Protein AF-A0A7V7MJU7-F1 (afdb_monomer)

Structure (mmCIF, N/CA/C/O backbone):
data_AF-A0A7V7MJU7-F1
#
_entry.id   AF-A0A7V7MJU7-F1
#
loop_
_atom_site.group_PDB
_atom_site.id
_atom_site.type_symbol
_atom_site.label_atom_id
_atom_site.label_alt_id
_atom_site.label_comp_id
_atom_site.label_asym_id
_atom_site.label_entity_id
_atom_site.label_seq_id
_atom_site.pdbx_PDB_ins_code
_atom_site.Cartn_x
_atom_site.Cartn_y
_atom_site.Cartn_z
_atom_site.occupancy
_atom_site.B_iso_or_equiv
_atom_site.auth_seq_id
_atom_site.auth_comp_id
_atom_site.auth_asym_id
_atom_site.auth_atom_id
_atom_site.pdbx_PDB_model_num
ATOM 1 N N . MET A 1 1 ? -46.007 -36.849 48.055 1.00 75.31 1 MET A N 1
ATOM 2 C CA . MET A 1 1 ? -47.288 -36.708 47.338 1.00 75.31 1 MET A CA 1
ATOM 3 C C . MET A 1 1 ? -47.278 -37.760 46.252 1.00 75.31 1 MET A C 1
ATOM 5 O O . MET A 1 1 ? -46.252 -37.895 45.602 1.00 75.31 1 MET A O 1
ATOM 9 N N . SER A 1 2 ? -48.326 -38.564 46.144 1.00 86.50 2 SER A N 1
ATOM 10 C CA . SER A 1 2 ? -48.494 -39.534 45.062 1.00 86.50 2 SER A CA 1
ATOM 11 C C . SER A 1 2 ? -49.480 -38.973 44.042 1.00 86.50 2 SER A C 1
ATOM 13 O O . SER A 1 2 ? -50.429 -38.287 44.416 1.00 86.50 2 SER A O 1
ATOM 15 N N . PHE A 1 3 ? -49.233 -39.236 42.762 1.00 93.31 3 PHE A N 1
ATOM 16 C CA . PHE A 1 3 ? -50.058 -38.773 41.652 1.00 93.31 3 PHE A CA 1
ATOM 17 C C . PHE A 1 3 ? -50.892 -39.936 41.105 1.00 93.31 3 PHE A C 1
ATOM 19 O O . PHE A 1 3 ? -50.347 -41.040 40.963 1.00 93.31 3 PHE A O 1
ATOM 26 N N . PRO A 1 4 ? -52.184 -39.724 40.801 1.00 94.69 4 PRO A N 1
ATOM 27 C CA . PRO A 1 4 ? -52.987 -40.714 40.102 1.00 94.69 4 PRO A CA 1
ATOM 28 C C . PRO A 1 4 ? -52.463 -40.886 38.673 1.00 94.69 4 PRO A C 1
ATOM 30 O O . PRO A 1 4 ? -52.166 -39.920 37.971 1.00 94.69 4 PRO A O 1
ATOM 33 N N . ALA A 1 5 ? -52.314 -42.132 38.248 1.00 95.06 5 ALA A N 1
ATOM 34 C CA . ALA A 1 5 ? -51.819 -42.470 36.926 1.00 95.06 5 ALA A CA 1
ATOM 35 C C . ALA A 1 5 ? -52.578 -43.671 36.359 1.00 95.06 5 ALA A C 1
ATOM 37 O O . ALA A 1 5 ? -53.074 -44.510 37.111 1.00 95.06 5 ALA A O 1
ATOM 38 N N . GLN A 1 6 ? -52.661 -43.771 35.038 1.00 96.62 6 GLN A N 1
ATOM 39 C CA . GLN A 1 6 ? -53.392 -44.822 34.340 1.00 96.62 6 GLN A CA 1
ATOM 40 C C . GLN A 1 6 ? -52.510 -45.444 33.254 1.00 96.62 6 GLN A C 1
ATOM 42 O O . GLN A 1 6 ? -51.696 -44.764 32.632 1.00 96.62 6 GLN A O 1
ATOM 47 N N . CYS A 1 7 ? -52.603 -46.762 33.068 1.00 96.62 7 CYS A N 1
ATOM 48 C CA . CYS A 1 7 ? -51.885 -47.431 31.987 1.00 96.62 7 CYS A CA 1
ATOM 49 C C . CYS A 1 7 ? -52.577 -47.209 30.641 1.00 96.62 7 CYS A C 1
ATOM 51 O O . CYS A 1 7 ? -53.749 -47.548 30.496 1.00 96.62 7 CYS A O 1
ATOM 53 N N . ASP A 1 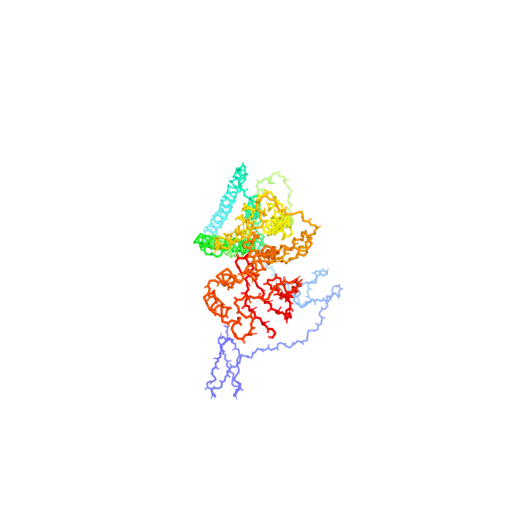8 ? -51.818 -46.767 29.640 1.00 95.31 8 ASP A N 1
ATOM 54 C CA . ASP A 1 8 ? -52.342 -46.478 28.300 1.00 95.31 8 ASP A CA 1
ATOM 55 C C . ASP A 1 8 ? -52.878 -47.732 27.587 1.00 95.31 8 ASP A C 1
ATOM 57 O O . ASP A 1 8 ? -53.770 -47.644 26.749 1.00 95.31 8 ASP A O 1
ATOM 61 N N . SER A 1 9 ? -52.338 -48.915 27.906 1.00 95.19 9 SER A N 1
ATOM 62 C CA . SER A 1 9 ? -52.677 -50.160 27.202 1.00 95.19 9 SER A CA 1
ATOM 63 C C . SER A 1 9 ? -53.840 -50.930 27.826 1.00 95.19 9 SER A C 1
ATOM 65 O O . SER A 1 9 ? -54.645 -51.493 27.096 1.00 95.19 9 SER A O 1
ATOM 67 N N . CYS A 1 10 ? -53.931 -50.999 29.158 1.00 94.81 10 CYS A N 1
ATOM 68 C CA . CYS A 1 10 ? -54.964 -51.800 29.837 1.00 94.81 10 CYS A CA 1
ATOM 69 C C . CYS A 1 10 ? -55.815 -51.014 30.839 1.00 94.81 10 CYS A C 1
ATOM 71 O O . CYS A 1 10 ? -56.583 -51.614 31.586 1.00 94.81 10 CYS A O 1
ATOM 73 N N . GLN A 1 11 ? -55.655 -49.690 30.888 1.00 95.44 11 GLN A N 1
ATOM 74 C CA . GLN A 1 11 ? -56.446 -48.769 31.708 1.00 95.44 11 GLN A CA 1
ATOM 75 C C . GLN A 1 11 ? -56.419 -49.007 33.226 1.00 95.44 11 GLN A C 1
ATOM 77 O O . GLN A 1 11 ? -57.177 -48.374 33.960 1.00 95.44 11 GLN A O 1
ATOM 82 N N . SER A 1 12 ? -55.517 -49.854 33.729 1.00 94.31 12 SER A N 1
ATOM 83 C CA . SER A 1 12 ? -55.350 -50.056 35.172 1.00 94.31 12 SER A CA 1
ATOM 84 C C . SER A 1 12 ? -54.795 -48.802 35.855 1.00 94.31 12 SER A C 1
ATOM 86 O O . SER A 1 12 ? -53.897 -48.134 35.333 1.00 94.31 12 SER A O 1
ATOM 88 N N . GLN A 1 13 ? -55.359 -48.480 37.021 1.00 95.69 13 GLN A N 1
ATOM 89 C CA . GLN A 1 13 ? -55.034 -47.286 37.801 1.00 95.69 13 GLN A CA 1
ATOM 90 C C . GLN A 1 13 ? -53.912 -47.564 38.809 1.00 95.69 13 GLN A C 1
ATOM 92 O O . GLN A 1 13 ? -53.872 -48.612 39.456 1.00 95.69 13 GLN A O 1
ATOM 97 N N . TYR A 1 14 ? -53.006 -46.602 38.956 1.00 94.75 14 TYR A N 1
ATOM 98 C CA . TYR A 1 14 ? -51.839 -46.651 39.830 1.00 94.75 14 TYR A CA 1
ATOM 99 C C . TYR A 1 14 ? -51.661 -45.328 40.579 1.00 94.75 14 TYR A C 1
ATOM 101 O O . TYR A 1 14 ? -52.144 -44.279 40.157 1.00 94.75 14 TYR A O 1
ATOM 109 N N . GLN A 1 15 ? -50.897 -45.373 41.671 1.00 95.31 15 GLN A N 1
ATOM 110 C CA . GLN A 1 15 ? -50.340 -44.181 42.302 1.00 95.31 15 GLN A CA 1
ATOM 111 C C . GLN A 1 15 ? -48.820 -44.169 42.142 1.00 95.31 15 GLN A C 1
ATOM 113 O O . GLN A 1 15 ? -48.146 -45.123 42.538 1.00 95.31 15 GLN A O 1
ATOM 118 N N . VAL A 1 16 ? -48.277 -43.093 41.568 1.00 95.00 16 VAL A N 1
ATOM 119 C CA . VAL A 1 16 ? -46.835 -42.938 41.303 1.00 95.00 16 VAL A CA 1
ATOM 120 C C . VAL A 1 16 ? -46.236 -41.785 42.123 1.00 95.00 16 VAL A C 1
ATOM 122 O O . VAL A 1 16 ? -46.913 -40.786 42.353 1.00 95.00 16 VAL A O 1
ATOM 125 N N . PRO A 1 17 ? -44.986 -41.890 42.611 1.00 93.25 17 PRO A N 1
ATOM 126 C CA . PRO A 1 17 ? -44.390 -40.878 43.491 1.00 93.25 17 PRO A CA 1
ATOM 127 C C . PRO A 1 17 ? -43.839 -39.637 42.766 1.00 93.25 17 PRO A C 1
ATOM 129 O O . PRO A 1 17 ? -43.594 -38.625 43.417 1.00 93.25 17 PRO A O 1
ATOM 132 N N . ASP A 1 18 ? -43.609 -39.708 41.453 1.00 90.69 18 ASP A N 1
ATOM 133 C CA . ASP A 1 18 ? -43.003 -38.638 40.653 1.00 90.69 18 ASP A CA 1
ATOM 134 C C . ASP A 1 18 ? -43.686 -38.583 39.283 1.00 90.69 18 ASP A C 1
ATOM 136 O O . ASP A 1 18 ? -43.741 -39.594 38.584 1.00 90.69 18 ASP A O 1
ATOM 140 N N . SER A 1 19 ? -44.214 -37.422 38.896 1.00 91.69 19 SER A N 1
ATOM 141 C CA . SER A 1 19 ? -44.918 -37.257 37.623 1.00 91.69 19 SER A CA 1
ATOM 142 C C . SER A 1 19 ? -43.990 -37.211 36.406 1.00 91.69 19 SER A C 1
ATOM 144 O O . SER A 1 19 ? -44.448 -37.431 35.288 1.00 91.69 19 SER A O 1
ATOM 146 N N . ASN A 1 20 ? -42.686 -36.983 36.601 1.00 90.88 20 ASN A N 1
ATOM 147 C CA . ASN A 1 20 ? -41.721 -36.855 35.505 1.00 90.88 20 ASN A CA 1
ATOM 148 C C . ASN A 1 20 ? -41.052 -38.183 35.106 1.00 90.88 20 ASN A C 1
ATOM 150 O O . ASN A 1 20 ? -40.272 -38.220 34.152 1.00 90.88 20 ASN A O 1
ATOM 154 N N . LYS A 1 21 ? -41.317 -39.282 35.825 1.00 89.69 21 LYS A N 1
ATOM 155 C CA . LYS A 1 21 ? -40.735 -40.603 35.538 1.00 89.69 21 LYS A CA 1
ATOM 156 C C . LYS A 1 21 ? -41.736 -41.510 34.828 1.00 89.69 21 LYS A C 1
ATOM 158 O O . LYS A 1 21 ? -42.913 -41.540 35.162 1.00 89.69 21 LYS A O 1
ATOM 163 N N . ARG A 1 22 ? -41.250 -42.299 33.863 1.00 91.25 22 ARG A N 1
ATOM 164 C CA . ARG A 1 22 ? -42.051 -43.326 33.178 1.00 91.25 22 ARG A CA 1
ATOM 165 C C . ARG A 1 22 ? -42.056 -44.613 33.996 1.00 91.25 22 ARG A C 1
ATOM 167 O O . ARG A 1 22 ? -40.992 -45.136 34.327 1.00 91.25 22 ARG A O 1
ATOM 174 N N . TYR A 1 23 ? -43.242 -45.144 34.271 1.00 94.94 23 TYR A N 1
ATOM 175 C CA . TYR A 1 23 ? -43.428 -46.409 34.982 1.00 94.94 23 TYR A CA 1
ATOM 176 C C . TYR A 1 23 ? -43.995 -47.467 34.032 1.00 94.94 23 TYR A C 1
ATOM 178 O O . TYR A 1 23 ? -44.794 -47.153 33.150 1.00 94.94 23 TYR A O 1
ATOM 186 N N . ARG A 1 24 ? -43.578 -48.727 34.209 1.00 95.38 24 ARG A N 1
ATOM 187 C CA . ARG A 1 24 ? -44.165 -49.872 33.498 1.00 95.38 24 ARG A CA 1
ATOM 188 C C . ARG A 1 24 ? -45.339 -50.438 34.291 1.00 95.38 24 ARG A C 1
ATOM 190 O O . ARG A 1 24 ? -45.232 -50.661 35.497 1.00 95.38 24 ARG A O 1
ATOM 197 N N . CYS A 1 25 ? -46.439 -50.700 33.600 1.00 96.31 25 CYS A N 1
ATOM 198 C CA . CYS A 1 25 ? -47.619 -51.358 34.133 1.00 96.31 25 CYS A CA 1
ATOM 199 C C . CYS A 1 25 ? -47.279 -52.797 34.531 1.00 96.31 25 CYS A C 1
ATOM 201 O O . CYS A 1 25 ? -46.765 -53.569 33.723 1.00 96.31 25 CYS A O 1
ATOM 203 N N . LYS A 1 26 ? -47.602 -53.177 35.772 1.00 95.00 26 LYS A N 1
ATOM 204 C CA . LYS A 1 26 ? -47.362 -54.542 36.269 1.00 95.00 26 LYS A CA 1
ATOM 205 C C . LYS A 1 26 ? -48.284 -55.586 35.633 1.00 95.00 26 LYS A C 1
ATOM 207 O O . LYS A 1 26 ? -47.936 -56.758 35.648 1.00 95.00 26 LYS A O 1
ATOM 212 N N . ALA A 1 27 ? -49.438 -55.173 35.108 1.00 94.25 27 ALA A N 1
ATOM 213 C CA . ALA A 1 27 ? -50.424 -56.087 34.538 1.00 94.25 27 ALA A CA 1
ATOM 214 C C . ALA A 1 27 ? -50.144 -56.431 33.066 1.00 94.25 27 ALA A C 1
ATOM 216 O O . ALA A 1 27 ? -50.272 -57.586 32.682 1.00 94.25 27 ALA A O 1
ATOM 217 N N . CYS A 1 28 ? -49.756 -55.449 32.243 1.00 93.75 28 CYS A N 1
ATOM 218 C CA . CYS A 1 28 ? -49.597 -55.644 30.793 1.00 93.75 28 CYS A CA 1
ATOM 219 C C . CYS A 1 28 ? -48.223 -55.239 30.232 1.00 93.75 28 CYS A C 1
ATOM 221 O O . CYS A 1 28 ? -47.980 -55.395 29.041 1.00 93.75 28 CYS A O 1
ATOM 223 N N . GLY A 1 29 ? -47.330 -54.674 31.051 1.00 94.88 29 GLY A N 1
ATOM 224 C CA . GLY A 1 29 ? -46.020 -54.187 30.605 1.00 94.88 29 GLY A CA 1
ATOM 225 C C . GLY A 1 29 ? -46.029 -52.839 29.866 1.00 94.88 29 GLY A C 1
ATOM 226 O O . GLY A 1 29 ? -44.950 -52.306 29.607 1.00 94.88 29 GLY A O 1
ATOM 227 N N . GLY A 1 30 ? -47.205 -52.269 29.571 1.00 95.00 30 GLY A N 1
ATOM 228 C CA . GLY A 1 30 ? -47.368 -50.958 28.930 1.00 95.00 30 GLY A CA 1
ATOM 229 C C . GLY A 1 30 ? -46.901 -49.773 29.787 1.00 95.00 30 GLY A C 1
ATOM 230 O O . GLY A 1 30 ? -46.509 -49.932 30.944 1.00 95.00 30 GLY A O 1
ATOM 231 N N . THR A 1 31 ? -46.935 -48.564 29.230 1.00 94.44 31 THR A N 1
ATOM 232 C CA . THR A 1 31 ? -46.519 -47.336 29.933 1.00 94.44 31 THR A CA 1
ATOM 233 C C . THR A 1 31 ? -47.662 -46.788 30.794 1.00 94.44 31 THR A C 1
ATOM 235 O O . THR A 1 31 ? -48.830 -46.901 30.427 1.00 94.44 31 THR A O 1
ATOM 238 N N . VAL A 1 32 ? -47.333 -46.232 31.961 1.00 96.31 32 VAL A N 1
ATOM 239 C CA . VAL A 1 32 ? -48.281 -45.573 32.873 1.00 96.31 32 VAL A CA 1
ATOM 240 C C . VAL A 1 32 ? -48.101 -44.057 32.772 1.00 96.31 32 VAL A C 1
ATOM 242 O O . VAL A 1 32 ? -46.992 -43.570 33.009 1.00 96.31 32 VAL A O 1
ATOM 245 N N . GLN A 1 33 ? -49.169 -43.331 32.430 1.00 92.88 33 GLN A N 1
ATOM 246 C CA . GLN A 1 33 ? -49.198 -41.868 32.329 1.00 92.88 33 GLN A CA 1
ATOM 247 C C . GLN A 1 33 ? -49.984 -41.242 33.483 1.00 92.88 33 GLN A C 1
ATOM 249 O O . GLN A 1 33 ? -50.976 -41.797 33.950 1.00 92.88 33 GLN A O 1
ATOM 254 N N . VAL A 1 34 ? -49.525 -40.087 33.968 1.00 92.50 34 VAL A N 1
ATOM 255 C CA . VAL A 1 34 ? -50.201 -39.339 35.037 1.00 92.50 34 VAL A CA 1
ATOM 256 C C . VAL A 1 34 ? -51.431 -38.645 34.470 1.00 92.50 34 VAL A C 1
ATOM 258 O O . VAL A 1 34 ? -51.320 -37.895 33.503 1.00 92.50 34 VAL A O 1
ATOM 261 N N . VAL A 1 35 ? -52.585 -38.872 35.095 1.00 87.50 35 VAL A N 1
ATOM 262 C CA . VAL A 1 35 ? -53.834 -38.204 34.725 1.00 87.50 35 VAL A CA 1
ATOM 263 C C . VAL A 1 35 ? -53.884 -36.890 35.497 1.00 87.50 35 VAL A C 1
ATOM 265 O O . VAL A 1 35 ? -54.114 -36.873 36.706 1.00 87.50 35 VAL A O 1
ATOM 268 N N . LEU A 1 36 ? -53.582 -35.789 34.811 1.00 82.19 36 LEU A N 1
ATOM 269 C CA . LEU A 1 36 ? -53.810 -34.443 35.327 1.00 82.19 36 LEU A CA 1
ATOM 270 C C . LEU A 1 36 ? -55.293 -34.140 35.130 1.00 82.19 36 LEU A C 1
ATOM 272 O O . LEU A 1 36 ? -55.755 -34.015 34.002 1.00 82.19 36 LEU A O 1
ATOM 276 N N . GLU A 1 37 ? -56.036 -34.105 36.229 1.00 73.69 37 GLU A N 1
ATOM 277 C CA . GLU A 1 37 ? -57.456 -33.770 36.232 1.00 73.69 37 GLU A CA 1
ATOM 278 C C . GLU A 1 37 ? -57.625 -32.329 35.720 1.00 73.69 37 GLU A C 1
ATOM 280 O O . GLU A 1 37 ? -57.251 -31.365 36.392 1.00 73.69 37 GLU A O 1
ATOM 285 N N . GLU A 1 38 ? -58.109 -32.185 34.485 1.00 55.12 38 GLU A N 1
ATOM 286 C CA . GLU A 1 38 ? -58.473 -30.892 33.912 1.00 55.12 38 GLU A CA 1
ATOM 287 C C . GLU A 1 38 ? -59.705 -30.370 34.658 1.00 55.12 38 GLU A C 1
ATOM 289 O O . GLU A 1 38 ? -60.798 -30.931 34.579 1.00 55.12 38 GLU A O 1
ATOM 294 N N . VAL A 1 39 ? -59.509 -29.304 35.437 1.00 50.00 39 VAL A N 1
ATOM 295 C CA . VAL A 1 39 ? -60.580 -28.615 36.162 1.00 50.00 39 VAL A CA 1
ATOM 296 C C . VAL A 1 39 ? -61.561 -28.031 35.134 1.00 50.00 39 VAL A C 1
ATOM 298 O O . VAL A 1 39 ? -61.125 -27.251 34.284 1.00 50.00 39 VAL A O 1
ATOM 301 N N . PRO A 1 40 ? -62.869 -28.350 35.196 1.00 45.75 40 PRO A N 1
ATOM 302 C CA . PRO A 1 40 ? -63.859 -27.782 34.287 1.00 45.75 40 PRO A CA 1
ATOM 303 C C . PRO A 1 40 ? -63.910 -26.257 34.446 1.00 45.75 40 PRO A C 1
ATOM 305 O O . PRO A 1 40 ? -64.247 -25.746 35.514 1.00 45.75 40 PRO A O 1
ATOM 308 N N . GLN A 1 41 ? -63.564 -25.523 33.389 1.00 43.38 41 GLN A N 1
ATOM 309 C CA . GLN A 1 41 ? -63.686 -24.069 33.340 1.00 43.38 41 GLN A CA 1
ATOM 310 C C . GLN A 1 41 ? -65.071 -23.667 32.834 1.00 43.38 41 GLN A C 1
ATOM 312 O O . GLN A 1 41 ? -65.314 -23.656 31.633 1.00 43.38 41 GLN A O 1
ATOM 317 N N . THR A 1 42 ? -65.935 -23.254 33.757 1.00 47.91 42 THR A N 1
ATOM 318 C CA . THR A 1 42 ? -66.943 -22.209 33.519 1.00 47.91 42 THR A CA 1
ATOM 319 C C . THR A 1 42 ? -67.191 -21.484 34.842 1.00 47.91 42 THR A C 1
ATOM 321 O O . THR A 1 42 ? -67.983 -21.971 35.652 1.00 47.91 42 THR A O 1
ATOM 324 N N . PRO A 1 43 ? -66.508 -20.358 35.112 1.00 49.59 43 PRO A N 1
ATOM 325 C CA . PRO A 1 43 ? -66.827 -19.507 36.245 1.00 49.59 43 PRO A CA 1
ATOM 326 C C . PRO A 1 43 ? -67.949 -18.548 35.839 1.00 49.59 43 PRO A C 1
ATOM 328 O O . PRO A 1 43 ? -67.793 -17.758 34.910 1.00 49.59 43 PRO A O 1
ATOM 331 N N . GLU A 1 44 ? -69.078 -18.600 36.543 1.00 57.25 44 GLU A N 1
ATOM 332 C CA . GLU A 1 44 ? -70.009 -17.472 36.579 1.00 57.25 44 GLU A CA 1
ATOM 333 C C . GLU A 1 44 ? -69.259 -16.236 37.099 1.00 57.25 44 GLU A C 1
ATOM 335 O O . GLU A 1 44 ? -68.630 -16.270 38.163 1.00 57.25 44 GLU A O 1
ATOM 340 N N . GLU A 1 45 ? -69.296 -15.148 36.329 1.00 71.19 45 GLU A N 1
ATOM 341 C CA . GLU A 1 45 ? -68.662 -13.875 36.670 1.00 71.19 45 GLU A CA 1
ATOM 342 C C . GLU A 1 45 ? -69.252 -13.326 37.979 1.00 71.19 45 GLU A C 1
ATOM 344 O O . GLU A 1 45 ? -70.407 -12.903 38.050 1.00 71.19 45 GLU A O 1
ATOM 349 N N . ALA A 1 46 ? -68.457 -13.340 39.050 1.00 75.38 46 ALA A N 1
ATOM 350 C CA . ALA A 1 46 ? -68.882 -12.840 40.350 1.00 75.38 46 ALA A CA 1
ATOM 351 C C . ALA A 1 46 ? -68.778 -11.307 40.391 1.00 75.38 46 ALA A C 1
ATOM 353 O O . ALA A 1 46 ? -67.687 -10.747 40.300 1.00 75.38 46 ALA A O 1
ATOM 354 N N . THR A 1 47 ? -69.903 -10.621 40.583 1.00 88.81 47 THR A N 1
ATOM 355 C CA . THR A 1 47 ? -69.958 -9.164 40.774 1.00 88.81 47 THR A CA 1
ATOM 356 C C . THR A 1 47 ? -69.981 -8.785 42.256 1.00 88.81 47 THR A C 1
ATOM 358 O O . THR A 1 47 ? -70.478 -9.516 43.116 1.00 88.81 47 THR A O 1
ATOM 361 N N . CYS A 1 48 ? -69.398 -7.632 42.586 1.00 87.75 48 CYS A N 1
ATOM 362 C CA . CYS A 1 48 ? -69.389 -7.093 43.939 1.00 87.75 48 CYS A CA 1
ATOM 363 C C . CYS A 1 48 ? -70.798 -6.649 44.349 1.00 87.75 48 CYS A C 1
ATOM 365 O O . CYS A 1 48 ? -71.393 -5.783 43.710 1.00 87.75 48 CYS A O 1
ATOM 367 N N . SER A 1 49 ? -71.297 -7.163 45.473 1.00 87.00 49 SER A N 1
ATOM 368 C CA . SER A 1 49 ? -72.629 -6.828 45.991 1.00 87.00 49 SER A CA 1
ATOM 369 C C . SER A 1 49 ? -72.790 -5.369 46.436 1.00 87.00 49 SER A C 1
ATOM 371 O O . SER A 1 49 ? -73.918 -4.918 46.598 1.00 87.00 49 SER A O 1
ATOM 373 N N . ALA A 1 50 ? -71.692 -4.638 46.653 1.00 88.75 50 ALA A N 1
ATOM 374 C CA . ALA A 1 50 ? -71.727 -3.250 47.116 1.00 88.75 50 ALA A CA 1
ATOM 375 C C . ALA A 1 50 ? -71.635 -2.219 45.979 1.00 88.75 50 ALA A C 1
ATOM 377 O O . ALA A 1 50 ? -72.314 -1.198 46.034 1.00 88.75 50 ALA A O 1
ATOM 378 N N . CYS A 1 51 ? -70.805 -2.457 44.955 1.00 90.38 51 CYS A N 1
ATOM 379 C CA . CYS A 1 51 ? -70.575 -1.482 43.877 1.00 90.38 51 CYS A CA 1
ATOM 380 C C . CYS A 1 51 ? -70.838 -2.003 42.457 1.00 90.38 51 CYS A C 1
ATOM 382 O O . CYS A 1 51 ? -70.761 -1.220 41.516 1.00 90.38 51 CYS A O 1
ATOM 384 N N . GLY A 1 52 ? -71.140 -3.294 42.283 1.00 89.50 52 GLY A N 1
ATOM 385 C CA . GLY A 1 52 ? -71.430 -3.901 40.979 1.00 89.50 52 GLY A CA 1
ATOM 386 C C . GLY A 1 52 ? -70.207 -4.226 40.110 1.00 89.50 52 GLY A C 1
ATOM 387 O O . GLY A 1 52 ? -70.374 -4.766 39.023 1.00 89.50 52 GLY A O 1
ATOM 388 N N . GLU A 1 53 ? -68.986 -3.939 40.570 1.00 89.94 53 GLU A N 1
ATOM 389 C CA . GLU A 1 53 ? -67.749 -4.235 39.830 1.00 89.94 53 GLU A CA 1
ATOM 390 C C . GLU A 1 53 ? -67.528 -5.752 39.681 1.00 89.94 53 GLU A C 1
ATOM 392 O O . GLU A 1 53 ? -67.749 -6.509 40.631 1.00 89.94 53 GLU A O 1
ATOM 397 N N . ILE A 1 54 ? -67.054 -6.198 38.516 1.00 89.62 54 ILE A N 1
ATOM 398 C CA . ILE A 1 54 ? -66.695 -7.601 38.262 1.00 89.62 54 ILE A CA 1
ATOM 399 C C . ILE A 1 54 ? -65.410 -7.931 39.037 1.00 89.62 54 ILE A C 1
ATOM 401 O O . ILE A 1 54 ? -64.389 -7.262 38.884 1.00 89.62 54 ILE A O 1
ATOM 405 N N . LEU A 1 55 ? -65.461 -8.954 39.892 1.00 86.06 55 LEU A N 1
ATOM 406 C CA . LEU A 1 55 ? -64.325 -9.404 40.698 1.00 86.06 55 LEU A CA 1
ATOM 407 C C . LEU A 1 55 ? -63.458 -10.366 39.879 1.00 86.06 5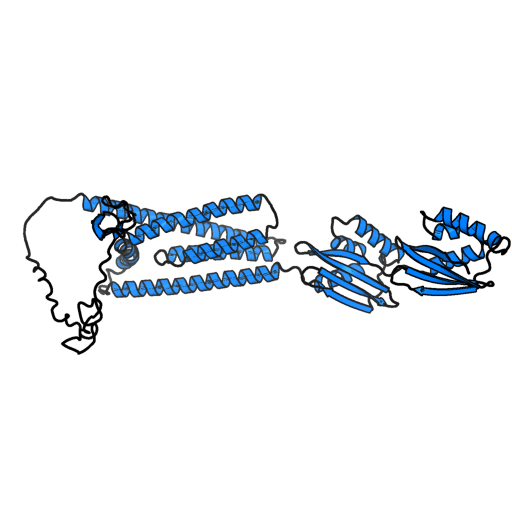5 LEU A C 1
ATOM 409 O O . LEU A 1 55 ? -63.982 -11.306 39.281 1.00 86.06 55 LEU A O 1
ATOM 413 N N . GLN A 1 56 ? -62.134 -10.174 39.877 1.00 86.00 56 GLN A N 1
ATOM 414 C CA . GLN A 1 56 ? -61.236 -11.123 39.217 1.00 86.00 56 GLN A CA 1
ATOM 415 C C . GLN A 1 56 ? -61.115 -12.417 40.033 1.00 86.00 56 GLN A C 1
ATOM 417 O O . GLN A 1 56 ? -61.245 -12.430 41.263 1.00 86.00 56 GLN A O 1
ATOM 422 N N . GLU A 1 57 ? -60.863 -13.535 39.347 1.00 79.00 57 GLU A N 1
ATOM 423 C CA . GLU A 1 57 ? -60.636 -14.817 40.010 1.00 79.00 57 GLU A CA 1
ATOM 424 C C . GLU A 1 57 ? -59.461 -14.723 40.995 1.00 79.00 57 GLU A C 1
ATOM 426 O O . GLU A 1 57 ? -58.317 -14.479 40.618 1.00 79.00 57 GLU A O 1
ATOM 431 N N . GLY A 1 58 ? -59.758 -14.934 42.280 1.00 82.56 58 GLY A N 1
ATOM 432 C CA . GLY A 1 58 ? -58.778 -14.917 43.369 1.00 82.56 58 GLY A CA 1
ATOM 433 C C . GLY A 1 58 ? -58.846 -13.691 44.284 1.00 82.56 58 GLY A C 1
ATOM 434 O O . GLY A 1 58 ? -58.247 -13.725 45.362 1.00 82.56 58 GLY A O 1
ATOM 435 N N . ASP A 1 59 ? -59.610 -12.655 43.930 1.00 83.88 59 ASP A N 1
ATOM 436 C CA . ASP A 1 59 ? -59.750 -11.471 44.777 1.00 83.88 59 ASP A CA 1
ATOM 437 C C . ASP A 1 59 ? -60.541 -11.783 46.060 1.00 83.88 59 ASP A C 1
ATOM 439 O O . ASP A 1 59 ? -61.667 -12.289 46.035 1.00 83.88 59 ASP A O 1
ATOM 443 N N . GLN A 1 60 ? -59.935 -11.473 47.212 1.00 87.50 60 GLN A N 1
ATOM 444 C CA . GLN A 1 60 ? -60.573 -11.602 48.533 1.00 87.50 60 GLN A CA 1
ATOM 445 C C . GLN A 1 60 ? -61.444 -10.382 48.878 1.00 87.50 60 GLN A C 1
ATOM 447 O O . GLN A 1 60 ? -62.383 -10.493 49.668 1.00 87.50 60 GLN A O 1
ATOM 452 N N . PHE A 1 61 ? -61.144 -9.233 48.269 1.00 89.75 61 PHE A N 1
ATOM 453 C CA . PHE A 1 61 ? -61.812 -7.950 48.479 1.00 89.75 61 PHE A CA 1
ATOM 454 C C . PHE A 1 61 ? -61.991 -7.240 47.138 1.00 89.75 61 PHE A C 1
ATOM 456 O O . PHE A 1 61 ? -61.135 -7.358 46.264 1.00 89.75 61 PHE A O 1
ATOM 463 N N . CYS A 1 62 ? -63.068 -6.471 46.987 1.00 90.69 62 CYS A N 1
ATOM 464 C CA . CYS A 1 62 ? -63.265 -5.635 45.808 1.00 90.69 62 CYS A CA 1
ATOM 465 C C . CYS A 1 62 ? -62.193 -4.535 45.736 1.00 90.69 62 CYS A C 1
ATOM 467 O O . CYS A 1 62 ? -62.036 -3.762 46.681 1.00 90.69 62 CYS A O 1
ATOM 469 N N . GLY A 1 63 ? -61.494 -4.420 44.603 1.00 84.62 63 GLY A N 1
ATOM 470 C CA . GLY A 1 63 ? -60.485 -3.377 44.389 1.00 84.62 63 GLY A CA 1
ATOM 471 C C . GLY A 1 63 ? -61.040 -1.945 44.402 1.00 84.62 63 GLY A C 1
ATOM 472 O O . GLY A 1 63 ? -60.310 -1.025 44.769 1.00 84.62 63 GLY A O 1
ATOM 473 N N . SER A 1 64 ? -62.321 -1.762 44.052 1.00 89.19 64 SER A N 1
ATOM 474 C CA . SER A 1 64 ? -62.982 -0.448 44.015 1.00 89.19 64 SER A CA 1
ATOM 475 C C . SER A 1 64 ? -63.492 0.004 45.388 1.00 89.19 64 SER A C 1
ATOM 477 O O . SER A 1 64 ? -63.201 1.124 45.803 1.00 89.19 64 SER A O 1
ATOM 479 N N . CYS A 1 65 ? -64.238 -0.838 46.115 1.00 88.62 65 CYS A N 1
ATOM 480 C CA . CYS A 1 65 ? -64.884 -0.433 47.376 1.00 88.62 65 CYS A CA 1
ATOM 481 C C . CYS A 1 65 ? -64.299 -1.075 48.647 1.00 88.62 65 CYS A C 1
ATOM 483 O O . CYS A 1 65 ? -64.584 -0.606 49.745 1.00 88.62 65 CYS A O 1
ATOM 485 N N . GLY A 1 66 ? -63.474 -2.121 48.529 1.00 86.69 66 GLY A N 1
ATOM 486 C CA . GLY A 1 66 ? -62.886 -2.833 49.670 1.00 86.69 66 GLY A CA 1
ATOM 487 C C . GLY A 1 66 ? -63.817 -3.826 50.381 1.00 86.69 66 GLY A C 1
ATOM 488 O O . GLY A 1 66 ? -63.396 -4.439 51.361 1.00 86.69 66 GLY A O 1
ATOM 489 N N . GLU A 1 67 ? -65.050 -4.016 49.902 1.00 89.88 67 GLU A N 1
ATOM 490 C CA . GLU A 1 67 ? -66.005 -4.988 50.453 1.00 89.88 67 GLU A CA 1
ATOM 491 C C . GLU A 1 67 ? -65.487 -6.432 50.248 1.00 89.88 67 GLU A C 1
ATOM 493 O O . GLU A 1 67 ? -64.969 -6.745 49.165 1.00 89.88 67 GLU A O 1
ATOM 498 N N . PRO A 1 68 ? -65.593 -7.330 51.248 1.00 85.69 68 PRO A N 1
ATOM 499 C CA . PRO A 1 68 ? -65.222 -8.734 51.085 1.00 85.69 68 PRO A CA 1
ATOM 500 C C . PRO A 1 68 ? -66.140 -9.447 50.084 1.00 85.69 68 PRO A C 1
ATOM 502 O O . PRO A 1 68 ? -67.334 -9.159 49.992 1.00 85.69 68 PRO A O 1
ATOM 505 N N . ARG A 1 69 ? -65.589 -10.415 49.345 1.00 85.44 69 ARG A N 1
ATOM 506 C CA . ARG A 1 69 ? -66.358 -11.203 48.369 1.00 85.44 69 ARG A CA 1
ATOM 507 C C . ARG A 1 69 ? -67.529 -11.940 49.055 1.00 85.44 69 ARG A C 1
ATOM 509 O O . ARG A 1 69 ? -67.317 -12.523 50.123 1.00 85.44 69 ARG A O 1
ATOM 516 N N . PRO A 1 70 ? -68.735 -11.988 48.451 1.00 77.88 70 PRO A N 1
ATOM 517 C CA . PRO A 1 70 ? -69.857 -12.760 48.985 1.00 77.88 70 PRO A CA 1
ATOM 518 C C . PRO A 1 70 ? -69.445 -14.216 49.253 1.00 77.88 70 PRO A C 1
ATOM 520 O O . PRO A 1 70 ? -68.917 -14.889 48.370 1.00 77.88 70 PRO A O 1
ATOM 523 N N . GLY A 1 71 ? -69.630 -14.686 50.490 1.00 77.31 71 GLY A N 1
ATOM 524 C CA . GLY A 1 71 ? -69.213 -16.025 50.935 1.00 77.31 71 GLY A CA 1
ATOM 525 C C . GLY A 1 71 ? -67.825 -16.106 51.587 1.00 77.31 71 GLY A C 1
ATOM 526 O O . GLY A 1 71 ? -67.506 -17.122 52.205 1.00 77.31 71 GLY A O 1
ATOM 527 N N . PHE A 1 72 ? -67.013 -15.044 51.546 1.00 75.75 72 PHE A N 1
ATOM 528 C CA . PHE A 1 72 ? -65.763 -14.983 52.303 1.00 75.75 72 PHE A CA 1
ATOM 529 C C . PHE A 1 72 ? -66.045 -14.616 53.766 1.00 75.75 72 PHE A C 1
ATOM 531 O O . PHE A 1 72 ? -66.188 -13.446 54.115 1.00 75.75 72 PHE A O 1
ATOM 538 N N . GLN A 1 73 ? -66.120 -15.617 54.649 1.00 70.31 73 GLN A N 1
ATOM 539 C CA . GLN A 1 73 ? -66.081 -15.369 56.091 1.00 70.31 73 GLN A CA 1
ATOM 540 C C . GLN A 1 73 ? -64.620 -15.272 56.550 1.00 70.31 73 GLN A C 1
ATOM 542 O O . GLN A 1 73 ? -63.910 -16.285 56.519 1.00 70.31 73 GLN A O 1
ATOM 547 N N . PRO A 1 74 ? -64.134 -14.095 56.994 1.00 61.78 74 PRO A N 1
ATOM 548 C CA . PRO A 1 74 ? -62.810 -14.004 57.584 1.00 61.78 74 PRO A CA 1
ATOM 549 C C . PRO A 1 74 ? -62.780 -14.907 58.817 1.00 61.78 74 PRO A C 1
ATOM 551 O O . PRO A 1 74 ? -63.519 -14.698 59.780 1.00 61.78 74 PRO A O 1
ATOM 554 N N . LYS A 1 75 ? -61.932 -15.941 58.772 1.00 59.78 75 LYS A N 1
ATOM 555 C CA . LYS A 1 75 ? -61.688 -16.842 59.902 1.00 59.78 75 LYS A CA 1
ATOM 556 C C . LYS A 1 75 ? -61.410 -15.969 61.131 1.00 59.78 75 LYS A C 1
ATOM 558 O O . LYS A 1 75 ? -60.453 -15.197 61.067 1.00 59.78 75 LYS A O 1
ATOM 563 N N . PRO A 1 76 ? -62.223 -16.038 62.203 1.00 53.44 76 PRO A N 1
ATOM 564 C CA . PRO A 1 76 ? -62.173 -15.068 63.286 1.00 53.44 76 PRO A CA 1
ATOM 565 C C . PRO A 1 76 ? -60.760 -15.013 63.853 1.00 53.44 76 PRO A C 1
ATOM 567 O O . PRO A 1 76 ? -60.273 -15.962 64.476 1.00 53.44 76 PRO A O 1
ATOM 570 N N . THR A 1 77 ? -60.078 -13.903 63.577 1.00 46.16 77 THR A N 1
ATOM 571 C CA . THR A 1 77 ? -58.753 -13.616 64.100 1.00 46.16 77 THR A CA 1
ATOM 572 C C . THR A 1 77 ? -58.908 -13.542 65.606 1.00 46.16 77 THR A C 1
ATOM 574 O O . THR A 1 77 ? -59.553 -12.634 66.132 1.00 46.16 77 THR A O 1
ATOM 577 N N . ALA A 1 78 ? -58.385 -14.557 66.292 1.00 44.03 78 ALA A N 1
ATOM 578 C CA . ALA A 1 78 ? -58.425 -14.645 67.736 1.00 44.03 78 ALA A CA 1
ATOM 579 C C . ALA A 1 78 ? -57.947 -13.317 68.337 1.00 44.03 78 ALA A C 1
ATOM 581 O O . ALA A 1 78 ? -56.806 -12.897 68.136 1.00 44.03 78 ALA A O 1
ATOM 582 N N . SER A 1 79 ? -58.864 -12.667 69.054 1.00 40.50 79 SER A N 1
ATOM 583 C CA . SER A 1 79 ? -58.616 -11.500 69.893 1.00 40.50 79 SER A CA 1
ATOM 584 C C . SER A 1 79 ? -57.305 -11.674 70.674 1.00 40.50 79 SER A C 1
ATOM 586 O O . SER A 1 79 ? -57.066 -12.763 71.217 1.00 40.50 79 SER A O 1
ATOM 588 N N . PRO A 1 80 ? -56.440 -10.643 70.763 1.00 46.69 80 PRO A N 1
ATOM 589 C CA . PRO A 1 80 ? -55.229 -10.710 71.561 1.00 46.69 80 PRO A CA 1
ATOM 590 C C . PRO A 1 80 ? -55.624 -10.754 73.039 1.00 46.69 80 PRO A C 1
ATOM 592 O O . PRO A 1 80 ? -55.715 -9.743 73.734 1.00 46.69 80 PRO A O 1
ATOM 595 N N . ARG A 1 81 ? -55.857 -11.969 73.541 1.00 42.72 81 ARG A N 1
ATOM 596 C CA . ARG A 1 81 ? -56.023 -12.243 74.963 1.00 42.72 81 ARG A CA 1
ATOM 597 C C . ARG A 1 81 ? -54.680 -11.962 75.627 1.00 42.72 81 ARG A C 1
ATOM 599 O O . ARG A 1 81 ? -53.760 -12.777 75.579 1.00 42.72 81 ARG A O 1
ATOM 606 N N . ARG A 1 82 ? -54.587 -10.771 76.219 1.00 50.50 82 ARG A N 1
ATOM 607 C CA . ARG A 1 82 ? -53.537 -10.296 77.124 1.00 50.50 82 ARG A CA 1
ATOM 608 C C . ARG A 1 82 ? -53.308 -11.353 78.212 1.00 50.50 82 ARG A C 1
ATOM 610 O O . ARG A 1 82 ? -53.978 -11.353 79.237 1.00 50.50 82 ARG A O 1
ATOM 617 N N . LYS A 1 83 ? -52.390 -12.291 77.965 1.00 40.59 83 LYS A N 1
ATOM 618 C CA . LYS A 1 83 ? -51.860 -13.208 78.977 1.00 40.59 83 LYS A CA 1
ATOM 619 C C . LYS A 1 83 ? -50.642 -12.555 79.607 1.00 40.59 83 LYS A C 1
ATOM 621 O O . LYS A 1 83 ? -49.518 -12.665 79.126 1.00 40.59 83 LYS A O 1
ATOM 626 N N . THR A 1 84 ? -50.904 -11.849 80.695 1.00 50.31 84 THR A N 1
ATOM 627 C CA . THR A 1 84 ? -49.960 -11.693 81.793 1.00 50.31 84 THR A CA 1
ATOM 628 C C . THR A 1 84 ? -49.497 -13.078 82.259 1.00 50.31 84 THR A C 1
ATOM 630 O O . THR A 1 84 ? -50.306 -13.977 82.464 1.00 50.31 84 THR A O 1
ATOM 633 N N . GLY A 1 85 ? -48.181 -13.245 82.405 1.00 50.12 85 GLY A N 1
ATOM 634 C CA . GLY A 1 85 ? -47.581 -14.288 83.238 1.00 50.12 85 GLY A CA 1
ATOM 635 C C . GLY A 1 85 ? -47.579 -15.713 82.680 1.00 50.12 85 GLY A C 1
ATOM 636 O O . GLY A 1 85 ? -48.366 -16.551 83.097 1.00 50.12 85 GLY A O 1
ATOM 637 N N . SER A 1 86 ? -46.598 -16.049 81.840 1.00 41.12 86 SER A N 1
ATOM 638 C CA . SER A 1 86 ? -46.007 -17.394 81.872 1.00 41.12 86 SER A CA 1
ATOM 639 C C . SER A 1 86 ? -44.615 -17.361 81.246 1.00 41.12 86 SER A C 1
ATOM 641 O O . SER A 1 86 ? -44.449 -17.348 80.027 1.00 41.12 86 SER A O 1
ATOM 643 N N . ARG A 1 87 ? -43.595 -17.315 82.111 1.00 49.97 87 ARG A N 1
ATOM 644 C CA . ARG A 1 87 ? -42.210 -17.648 81.769 1.00 49.97 87 ARG A CA 1
ATOM 645 C C . ARG A 1 87 ? -42.184 -19.111 81.312 1.00 49.97 87 ARG A C 1
ATOM 647 O O . ARG A 1 87 ? -42.079 -20.006 82.143 1.00 49.97 87 ARG A O 1
ATOM 654 N N . LYS A 1 88 ? -42.237 -19.361 80.004 1.00 42.12 88 LYS A N 1
ATOM 655 C CA . LYS A 1 88 ? -41.700 -20.600 79.432 1.00 42.12 88 LYS A CA 1
ATOM 656 C C . LYS A 1 88 ? -40.323 -20.310 78.860 1.00 42.12 88 LYS A C 1
ATOM 658 O O . LYS A 1 88 ? -40.171 -19.642 77.842 1.00 42.12 88 LYS A O 1
ATOM 663 N N . ALA A 1 89 ? -39.322 -20.803 79.580 1.00 51.34 89 ALA A N 1
ATOM 664 C CA . ALA A 1 89 ? -37.987 -21.025 79.069 1.00 51.34 89 ALA A CA 1
ATOM 665 C C . ALA A 1 89 ? -38.085 -21.946 77.841 1.00 51.34 89 ALA A C 1
ATOM 667 O O . ALA A 1 89 ? -38.494 -23.097 77.951 1.00 51.34 89 ALA A O 1
ATOM 668 N N . GLY A 1 90 ? -37.763 -21.416 76.664 1.00 48.66 90 GLY A N 1
ATOM 669 C CA . GLY A 1 90 ? -37.772 -22.170 75.416 1.00 48.66 90 GLY A CA 1
ATOM 670 C C . GLY A 1 90 ? -37.235 -21.316 74.274 1.00 48.66 90 GLY A C 1
ATOM 671 O O . GLY A 1 90 ? -37.781 -20.263 73.982 1.00 48.66 90 GLY A O 1
ATOM 672 N N . SER A 1 91 ? -36.148 -21.779 73.660 1.00 46.12 91 SER A N 1
ATOM 673 C CA . SER A 1 91 ? -35.485 -21.234 72.466 1.00 46.12 91 SER A CA 1
ATOM 674 C C . SER A 1 91 ? -34.705 -19.905 72.601 1.00 46.12 91 SER A C 1
ATOM 676 O O . SER A 1 91 ? -34.838 -18.986 71.794 1.00 46.12 91 SER A O 1
ATOM 678 N N . LYS A 1 92 ? -33.747 -19.832 73.538 1.00 49.16 92 LYS A N 1
ATOM 679 C CA . LYS A 1 92 ? -32.601 -18.895 73.408 1.00 49.16 92 LYS A CA 1
ATOM 680 C C . LYS A 1 92 ? -31.653 -19.248 72.239 1.00 49.16 92 LYS A C 1
ATOM 682 O O . LYS A 1 92 ? -30.756 -18.474 71.922 1.00 49.16 92 LYS A O 1
ATOM 687 N N . THR A 1 93 ? -31.853 -20.382 71.565 1.00 50.19 93 THR A N 1
ATOM 688 C CA . THR A 1 93 ? -31.038 -20.830 70.423 1.00 50.19 93 THR A CA 1
ATOM 689 C C . THR A 1 93 ? -31.324 -20.069 69.120 1.00 50.19 93 THR A C 1
ATOM 691 O O . THR A 1 93 ? -30.432 -19.958 68.285 1.00 50.19 93 THR A O 1
ATOM 694 N N . GLY A 1 94 ? -32.503 -19.452 68.956 1.00 53.94 94 GLY A N 1
ATOM 695 C CA . GLY A 1 94 ? -32.838 -18.682 67.745 1.00 53.94 94 GLY A CA 1
ATOM 696 C C . GLY A 1 94 ? -32.192 -17.289 67.666 1.00 53.94 94 GLY A C 1
ATOM 697 O O . GLY A 1 94 ? -31.801 -16.841 66.589 1.00 53.94 94 GLY A O 1
ATOM 698 N N . SER A 1 95 ? -32.015 -16.597 68.799 1.00 55.69 95 SER A N 1
ATOM 699 C CA . SER A 1 95 ? -31.488 -15.220 68.798 1.00 55.69 95 SER A CA 1
ATOM 700 C C . SER A 1 95 ? -29.969 -15.149 68.609 1.00 55.69 95 SER A C 1
ATOM 702 O O . SER A 1 95 ? -29.464 -14.181 68.040 1.00 55.69 95 SER A O 1
ATOM 704 N N . LEU A 1 96 ? -29.235 -16.178 69.050 1.00 57.88 96 LEU A N 1
ATOM 705 C CA . LEU A 1 96 ? -27.789 -16.299 68.825 1.00 57.88 96 LEU A CA 1
ATOM 706 C C . LEU A 1 96 ? -27.465 -16.545 67.341 1.00 57.88 96 LEU A C 1
ATOM 708 O O . LEU A 1 96 ? -26.542 -15.924 66.812 1.00 57.88 96 LEU A O 1
ATOM 712 N N . GLY A 1 97 ? -28.274 -17.355 66.646 1.00 69.25 97 GLY A N 1
ATOM 713 C CA . GLY A 1 97 ? -28.138 -17.584 65.202 1.00 69.25 97 GLY A CA 1
ATOM 714 C C . GLY A 1 97 ? -28.386 -16.322 64.369 1.00 69.25 97 GLY A C 1
ATOM 715 O O . GLY A 1 97 ? -27.591 -15.997 63.485 1.00 69.25 97 GLY A O 1
ATOM 716 N N . ALA A 1 98 ? -29.423 -15.546 64.705 1.00 67.94 98 ALA A N 1
ATOM 717 C CA . ALA A 1 98 ? -29.737 -14.297 64.008 1.00 67.94 98 ALA A CA 1
ATOM 718 C C . ALA A 1 98 ? -28.627 -13.240 64.160 1.00 67.94 98 ALA A C 1
ATOM 720 O O . ALA A 1 98 ? -28.278 -12.559 63.194 1.00 67.94 98 ALA A O 1
ATOM 721 N N . ALA A 1 99 ? -28.026 -13.122 65.350 1.00 73.19 99 ALA A N 1
ATOM 722 C CA . ALA A 1 99 ? -26.912 -12.204 65.587 1.00 73.19 99 ALA A CA 1
ATOM 723 C C . ALA A 1 99 ? -25.646 -12.609 64.808 1.00 73.19 99 ALA A C 1
ATOM 725 O O . ALA A 1 99 ? -24.968 -11.742 64.249 1.00 73.19 99 ALA A O 1
ATOM 726 N N . ALA A 1 100 ? -25.348 -13.911 64.728 1.00 75.00 100 ALA A N 1
ATOM 727 C CA . ALA A 1 100 ? -24.230 -14.434 63.943 1.00 75.00 100 ALA A CA 1
ATOM 728 C C . ALA A 1 100 ? -24.430 -14.208 62.431 1.00 75.00 100 ALA A C 1
ATOM 730 O O . ALA A 1 100 ? -23.513 -13.736 61.752 1.00 75.00 100 ALA A O 1
ATOM 731 N N . GLN A 1 101 ? -25.643 -14.437 61.912 1.00 74.25 101 GLN A N 1
ATOM 732 C CA . GLN A 1 101 ? -25.993 -14.150 60.515 1.00 74.25 101 GLN A CA 1
ATOM 733 C C . GLN A 1 101 ? -25.897 -12.651 60.189 1.00 74.25 101 GLN A C 1
ATOM 735 O O . GLN A 1 101 ? -25.310 -12.282 59.174 1.00 74.25 101 GLN A O 1
ATOM 740 N N . LEU A 1 102 ? -26.370 -11.767 61.075 1.00 73.81 102 LEU A N 1
ATOM 741 C CA . LEU A 1 102 ? -26.234 -10.311 60.916 1.00 73.81 102 LEU A CA 1
ATOM 742 C C . LEU A 1 102 ? -24.772 -9.862 60.856 1.00 73.81 102 LEU A C 1
ATOM 744 O O . LEU A 1 102 ? -24.419 -8.987 60.060 1.00 73.81 102 LEU A O 1
ATOM 748 N N . ARG A 1 103 ? -23.915 -10.464 61.689 1.00 77.75 103 ARG A N 1
ATOM 749 C CA . ARG A 1 103 ? -22.476 -10.179 61.707 1.00 77.75 103 ARG A CA 1
ATOM 750 C C . ARG A 1 103 ? -21.809 -10.647 60.406 1.00 77.75 103 ARG A C 1
ATOM 752 O O . ARG A 1 103 ? -21.022 -9.891 59.842 1.00 77.75 103 ARG A O 1
ATOM 759 N N . SER A 1 104 ? -22.198 -11.815 59.885 1.00 74.31 104 SER A N 1
ATOM 760 C CA . SER A 1 104 ? -21.755 -12.342 58.583 1.00 74.31 104 SER A CA 1
ATOM 761 C C . SER A 1 104 ? -22.172 -11.443 57.413 1.00 74.31 104 SER A C 1
ATOM 763 O O . SER A 1 104 ? -21.324 -11.010 56.635 1.00 74.31 104 SER A O 1
ATOM 765 N N . VAL A 1 105 ? -23.450 -11.053 57.328 1.00 72.06 105 VAL A N 1
ATOM 766 C CA . VAL A 1 105 ? -23.947 -10.160 56.265 1.00 72.06 105 VAL A CA 1
ATOM 767 C C . VAL A 1 105 ? -23.250 -8.802 56.319 1.00 72.06 105 VAL A C 1
ATOM 769 O O . VAL A 1 105 ? -22.822 -8.284 55.289 1.00 72.06 105 VAL A O 1
ATOM 772 N N . ARG A 1 106 ? -23.077 -8.229 57.516 1.00 75.75 106 ARG A N 1
ATOM 773 C CA . ARG A 1 106 ? -22.376 -6.950 57.687 1.00 75.75 106 ARG A CA 1
ATOM 774 C C . ARG A 1 106 ? -20.904 -7.044 57.286 1.00 75.75 106 ARG A C 1
ATOM 776 O O . ARG A 1 106 ? -20.416 -6.119 56.639 1.00 75.75 106 ARG A O 1
ATOM 783 N N . SER A 1 107 ? -20.232 -8.141 57.639 1.00 77.81 107 SER A N 1
ATOM 784 C CA . SER A 1 107 ? -18.852 -8.419 57.227 1.00 77.81 107 SER A CA 1
ATOM 785 C C . SER A 1 107 ? -18.745 -8.530 55.706 1.00 77.81 107 SER A C 1
ATOM 787 O O . SER A 1 107 ? -17.944 -7.825 55.104 1.00 77.81 107 SER A O 1
ATOM 789 N N . ASN A 1 108 ? -19.632 -9.293 55.061 1.00 72.50 108 ASN A N 1
ATOM 790 C CA . ASN A 1 108 ? -19.648 -9.447 53.605 1.00 72.50 108 ASN A CA 1
ATOM 791 C C . ASN A 1 108 ? -19.924 -8.120 52.883 1.00 72.50 108 ASN A C 1
ATOM 793 O O . ASN A 1 108 ? -19.229 -7.778 51.933 1.00 72.50 108 ASN A O 1
ATOM 797 N N . VAL A 1 109 ? -20.889 -7.321 53.352 1.00 71.56 109 VAL A N 1
ATOM 798 C CA . VAL A 1 109 ? -21.169 -5.990 52.780 1.00 71.56 109 VAL A CA 1
ATOM 799 C C . VAL A 1 109 ? -19.976 -5.048 52.949 1.00 71.56 109 VAL A C 1
ATOM 801 O O . VAL A 1 109 ? -19.676 -4.268 52.044 1.00 71.56 109 VAL A O 1
ATOM 804 N N . PHE A 1 110 ? -19.300 -5.093 54.099 1.00 77.38 110 PHE A N 1
ATOM 805 C CA . PHE A 1 110 ? -18.088 -4.310 54.325 1.00 77.38 110 PHE A CA 1
ATOM 806 C C . PHE A 1 110 ? -16.953 -4.764 53.404 1.00 77.38 110 PHE A C 1
ATOM 808 O O . PHE A 1 110 ? -16.349 -3.930 52.737 1.00 77.38 110 PHE A O 1
ATOM 815 N N . PHE A 1 111 ? -16.731 -6.073 53.302 1.00 74.00 111 PHE A N 1
ATOM 816 C CA . PHE A 1 111 ? -15.735 -6.677 52.426 1.00 74.00 111 PHE A CA 1
ATOM 817 C C . PHE A 1 111 ? -15.974 -6.317 50.954 1.00 74.00 111 PHE A C 1
ATOM 819 O O . PHE A 1 111 ? -15.036 -5.933 50.264 1.00 74.00 111 PHE A O 1
ATOM 826 N N . PHE A 1 112 ? -17.227 -6.316 50.483 1.00 66.31 112 PHE A N 1
ATOM 827 C CA . PHE A 1 112 ? -17.546 -5.863 49.124 1.00 66.31 112 PHE A CA 1
ATOM 828 C C . PHE A 1 112 ? -17.276 -4.383 48.918 1.00 66.31 112 PHE A C 1
ATOM 830 O O . PHE A 1 112 ? -16.673 -4.011 47.917 1.00 66.31 112 PHE A O 1
ATOM 837 N N . ARG A 1 113 ? -17.663 -3.528 49.867 1.00 72.25 113 ARG A N 1
ATOM 838 C CA . ARG A 1 113 ? -17.330 -2.100 49.792 1.00 72.25 113 ARG A CA 1
ATOM 839 C C . ARG A 1 113 ? -15.826 -1.863 49.757 1.00 72.25 113 ARG A C 1
ATOM 841 O O . ARG A 1 113 ? -15.384 -0.992 49.017 1.00 72.25 113 ARG A O 1
ATOM 848 N N . PHE A 1 114 ? -15.072 -2.626 50.541 1.00 76.06 114 PHE A N 1
ATOM 849 C CA . PHE A 1 114 ? -13.618 -2.566 50.559 1.00 76.06 114 PHE A CA 1
ATOM 850 C C . PHE A 1 114 ? -13.026 -2.997 49.215 1.00 76.06 114 PHE A C 1
ATOM 852 O O . PHE A 1 114 ? -12.255 -2.239 48.641 1.00 76.06 114 PHE A O 1
ATOM 859 N N . LEU A 1 115 ? -13.448 -4.145 48.671 1.00 68.56 115 LEU A N 1
ATOM 860 C CA . LEU A 1 115 ? -13.011 -4.624 47.358 1.00 68.56 115 LEU A CA 1
ATOM 861 C C . LEU A 1 115 ? -13.302 -3.606 46.254 1.00 68.56 115 LEU A C 1
ATOM 863 O O . LEU A 1 115 ? -12.373 -3.199 45.571 1.00 68.56 115 LEU A O 1
ATOM 867 N N . TYR A 1 116 ? -14.546 -3.130 46.127 1.00 66.31 116 TYR A N 1
ATOM 868 C CA . TYR A 1 116 ? -14.903 -2.119 45.123 1.00 66.31 116 TYR A CA 1
ATOM 869 C C . TYR A 1 116 ? -14.152 -0.796 45.323 1.00 66.31 116 TYR A C 1
ATOM 871 O O . TYR A 1 116 ? -13.778 -0.149 44.346 1.00 66.31 116 TYR A O 1
ATOM 879 N N . GLY A 1 117 ? -13.921 -0.386 46.574 1.00 71.00 117 GLY A N 1
ATOM 880 C CA . GLY A 1 117 ? -13.116 0.793 46.893 1.00 71.00 117 GLY A CA 1
ATOM 881 C C . GLY A 1 117 ? -11.659 0.628 46.462 1.00 71.00 117 GLY A C 1
ATOM 882 O O . GLY A 1 117 ? -11.094 1.540 45.865 1.00 71.00 117 GLY A O 1
ATOM 883 N N . LEU A 1 118 ? -11.078 -0.552 46.692 1.00 71.50 118 LEU A N 1
ATOM 884 C CA . LEU A 1 118 ? -9.727 -0.894 46.262 1.00 71.50 118 LEU A CA 1
ATOM 885 C C . LEU A 1 118 ? -9.623 -0.922 44.732 1.00 71.50 118 LEU A C 1
ATOM 887 O O . LEU A 1 118 ? -8.708 -0.321 44.183 1.00 71.50 118 LEU A O 1
ATOM 891 N N . THR A 1 119 ? -10.580 -1.542 44.031 1.00 67.75 119 THR A N 1
ATOM 892 C CA . THR A 1 119 ? -10.608 -1.539 42.556 1.00 67.75 119 THR A CA 1
ATOM 893 C C . THR A 1 119 ? -10.745 -0.119 42.010 1.00 67.75 119 THR A C 1
ATOM 895 O O . THR A 1 119 ? -10.057 0.246 41.062 1.00 67.75 119 THR A O 1
ATOM 898 N N . GLY A 1 120 ? -11.589 0.709 42.634 1.00 69.25 120 GLY A N 1
ATOM 899 C CA . GLY A 1 120 ? -11.726 2.124 42.296 1.00 69.25 120 GLY A CA 1
ATOM 900 C C . GLY A 1 120 ? -10.423 2.906 42.479 1.00 69.25 120 GLY A C 1
ATOM 901 O O . GLY A 1 120 ? -10.055 3.668 41.592 1.00 69.25 120 GLY A O 1
ATOM 902 N N . LEU A 1 121 ? -9.700 2.685 43.583 1.00 70.56 121 LEU A N 1
ATOM 903 C CA . LEU A 1 121 ? -8.395 3.305 43.843 1.00 70.56 121 LEU A CA 1
ATOM 904 C C . LEU A 1 121 ? -7.323 2.856 42.849 1.00 70.56 121 LEU A C 1
ATOM 906 O O . LEU A 1 121 ? -6.579 3.696 42.355 1.00 70.56 121 LEU A O 1
ATOM 910 N N . VAL A 1 122 ? -7.260 1.561 42.527 1.00 69.38 122 VAL A N 1
ATOM 911 C CA . VAL A 1 122 ? -6.318 1.029 41.530 1.00 69.38 122 VAL A CA 1
ATOM 912 C C . VAL A 1 122 ? -6.605 1.626 40.154 1.00 69.38 122 VAL A C 1
ATOM 914 O O . VAL A 1 122 ? -5.686 2.115 39.504 1.00 69.38 122 VAL A O 1
ATOM 917 N N . ASN A 1 123 ? -7.875 1.665 39.738 1.00 68.44 123 ASN A N 1
ATOM 918 C CA . ASN A 1 123 ? -8.270 2.283 38.472 1.00 68.44 123 ASN A CA 1
ATOM 919 C C . ASN A 1 123 ? -7.952 3.781 38.450 1.00 68.44 123 ASN A C 1
ATOM 921 O O . ASN A 1 123 ? -7.433 4.268 37.453 1.00 68.44 123 ASN A O 1
ATOM 925 N N . LEU A 1 124 ? -8.215 4.508 39.542 1.00 73.00 124 LEU A N 1
ATOM 926 C CA . LEU A 1 124 ? -7.877 5.928 39.656 1.00 73.00 124 LEU A CA 1
ATOM 927 C C . LEU A 1 124 ? -6.361 6.152 39.582 1.00 73.00 124 LEU A C 1
ATOM 929 O O . LEU A 1 124 ? -5.920 7.053 38.879 1.00 73.00 124 LEU A O 1
ATOM 933 N N . GLY A 1 125 ? -5.569 5.320 40.260 1.00 70.56 125 GLY A N 1
ATOM 934 C CA . GLY A 1 125 ? -4.109 5.369 40.213 1.00 70.56 125 GLY A CA 1
ATOM 935 C C . GLY A 1 125 ? -3.560 5.106 38.810 1.00 70.56 125 GLY A C 1
ATOM 936 O O . GLY A 1 125 ? -2.719 5.862 38.338 1.00 70.56 125 GLY A O 1
ATOM 937 N N . LEU A 1 126 ? -4.086 4.098 38.108 1.00 69.25 126 LEU A N 1
ATOM 938 C CA . LEU A 1 126 ? -3.752 3.812 36.706 1.00 69.25 126 LEU A CA 1
ATOM 939 C C . LEU A 1 126 ? -4.128 4.969 35.773 1.00 69.25 126 LEU A C 1
ATOM 941 O O . LEU A 1 126 ? -3.362 5.326 34.884 1.00 69.25 126 LEU A O 1
ATOM 945 N N . LEU A 1 127 ? -5.291 5.577 35.992 1.00 73.31 127 LEU A N 1
ATOM 946 C CA . LEU A 1 127 ? -5.784 6.694 35.194 1.00 73.31 127 LEU A CA 1
ATOM 947 C C . LEU A 1 127 ? -4.919 7.948 35.417 1.00 73.31 127 LEU A C 1
ATOM 949 O O . LEU A 1 127 ? -4.508 8.583 34.450 1.00 73.31 127 LEU A O 1
ATOM 953 N N . LEU A 1 128 ? -4.546 8.243 36.667 1.00 75.19 128 LEU A N 1
ATOM 954 C CA . LEU A 1 128 ? -3.576 9.292 37.001 1.00 75.19 128 LEU A CA 1
ATOM 955 C C . LEU A 1 128 ? -2.190 9.003 36.417 1.00 75.19 128 LEU A C 1
ATOM 957 O O . LEU A 1 128 ? -1.555 9.913 35.894 1.00 75.19 128 LEU A O 1
ATOM 961 N N . TYR A 1 129 ? -1.737 7.748 36.450 1.00 72.88 129 TYR A N 1
ATOM 962 C CA . TYR A 1 129 ? -0.479 7.333 35.833 1.00 72.88 129 TYR A CA 1
ATOM 963 C C . TYR A 1 129 ? -0.492 7.562 34.316 1.00 72.88 129 TYR A C 1
ATOM 965 O O . TYR A 1 129 ? 0.474 8.088 33.770 1.00 72.88 129 TYR A O 1
ATOM 973 N N . ILE A 1 130 ? -1.588 7.241 33.626 1.00 70.50 130 ILE A N 1
ATOM 974 C CA . ILE A 1 130 ? -1.729 7.492 32.183 1.00 70.50 130 ILE A CA 1
ATOM 975 C C . ILE A 1 130 ? -1.771 8.991 31.875 1.00 70.50 130 ILE A C 1
ATOM 977 O O . ILE A 1 130 ? -1.099 9.424 30.944 1.00 70.50 130 ILE A O 1
ATOM 981 N N . ILE A 1 131 ? -2.490 9.793 32.671 1.00 74.25 131 ILE A N 1
ATOM 982 C CA . ILE A 1 131 ? -2.475 11.265 32.559 1.00 74.25 131 ILE A CA 1
ATOM 983 C C . ILE A 1 131 ? -1.057 11.807 32.749 1.00 74.25 131 ILE A C 1
ATOM 985 O O . ILE A 1 131 ? -0.628 12.664 31.985 1.00 74.25 131 ILE A O 1
ATOM 989 N N . PHE A 1 132 ? -0.312 11.290 33.724 1.00 75.38 132 PHE A N 1
ATOM 990 C CA . PHE A 1 132 ? 1.059 11.716 33.978 1.00 75.38 132 PHE A CA 1
ATOM 991 C C . PHE A 1 132 ? 2.003 11.355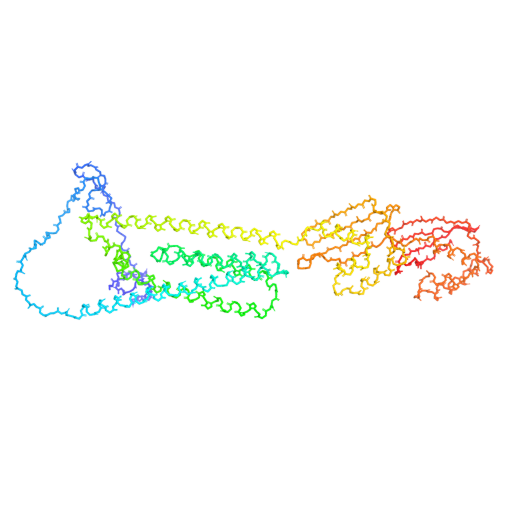 32.821 1.00 75.38 132 PHE A C 1
ATOM 993 O O . PHE A 1 132 ? 2.772 12.198 32.372 1.00 75.38 132 PHE A O 1
ATOM 1000 N N . ASN A 1 133 ? 1.907 10.137 32.279 1.00 68.88 133 ASN A N 1
ATOM 1001 C CA . ASN A 1 133 ? 2.735 9.710 31.145 1.00 68.88 133 ASN A CA 1
ATOM 1002 C C . ASN A 1 133 ? 2.356 10.399 29.826 1.00 68.88 133 ASN A C 1
ATOM 1004 O O . ASN A 1 133 ? 3.194 10.500 28.940 1.00 68.88 133 ASN A O 1
ATOM 1008 N N . PHE A 1 134 ? 1.135 10.916 29.690 1.00 71.44 134 PHE A N 1
ATOM 1009 C CA . PHE A 1 134 ? 0.738 11.723 28.533 1.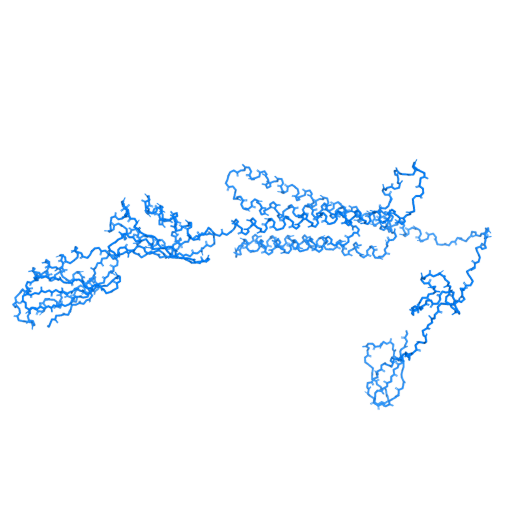00 71.44 134 PHE A CA 1
ATOM 1010 C C . PHE A 1 134 ? 1.482 13.060 28.443 1.00 71.44 134 PHE A C 1
ATOM 1012 O O . PHE A 1 134 ? 1.660 13.596 27.354 1.00 71.44 134 PHE A O 1
ATOM 1019 N N . VAL A 1 135 ? 1.954 13.584 29.576 1.00 72.25 135 VAL A N 1
ATOM 1020 C CA . VAL A 1 135 ? 2.798 14.787 29.606 1.00 72.25 135 VAL A CA 1
ATOM 1021 C C . VAL A 1 135 ? 4.186 14.505 29.004 1.00 72.25 135 VAL A C 1
ATOM 1023 O O . VAL A 1 135 ? 4.907 15.438 28.659 1.00 72.25 135 VAL A O 1
ATOM 1026 N N . ILE A 1 136 ? 4.560 13.232 28.818 1.00 72.56 136 ILE A N 1
ATOM 1027 C CA . ILE A 1 136 ? 5.825 12.845 28.191 1.00 72.56 136 ILE A CA 1
ATOM 1028 C C . ILE A 1 136 ? 5.677 12.931 26.657 1.00 72.56 136 ILE A C 1
ATOM 1030 O O . ILE A 1 136 ? 4.860 12.208 26.075 1.00 72.56 136 ILE A O 1
ATOM 1034 N N . PRO A 1 137 ? 6.459 13.788 25.971 1.00 61.03 137 PRO A N 1
ATOM 1035 C CA . PRO A 1 137 ? 6.390 13.928 24.520 1.00 61.03 137 PRO A CA 1
ATOM 1036 C C . PRO A 1 137 ? 6.764 12.612 23.823 1.00 61.03 137 PRO A C 1
ATOM 1038 O O . PRO A 1 137 ? 7.756 11.973 24.164 1.00 61.03 137 PRO A O 1
ATOM 1041 N N . GLY A 1 138 ? 5.955 12.215 22.837 1.00 66.50 138 GLY A N 1
ATOM 1042 C CA . GLY A 1 138 ? 6.151 10.994 22.045 1.00 66.50 138 GLY A CA 1
ATOM 1043 C C . GLY A 1 138 ? 5.133 9.881 22.308 1.00 66.50 138 GLY A C 1
ATOM 1044 O O . GLY A 1 138 ? 5.097 8.910 21.553 1.00 66.50 138 GLY A O 1
ATOM 1045 N N . PHE A 1 139 ? 4.264 10.010 23.318 1.00 63.66 139 PHE A N 1
ATOM 1046 C CA . PHE A 1 139 ? 3.190 9.037 23.510 1.00 63.66 139 PHE A CA 1
ATOM 1047 C C . PHE A 1 139 ? 2.052 9.274 22.497 1.00 63.66 139 PHE A C 1
ATOM 1049 O O . PHE A 1 139 ? 1.506 10.379 22.434 1.00 63.66 139 PHE A O 1
ATOM 1056 N N . PRO A 1 140 ? 1.653 8.272 21.692 1.00 68.38 140 PRO A N 1
ATOM 1057 C CA . PRO A 1 140 ? 0.628 8.460 20.672 1.00 68.38 140 PRO A CA 1
ATOM 1058 C C . PRO A 1 140 ? -0.724 8.825 21.305 1.00 68.38 140 PRO A C 1
ATOM 1060 O O . PRO A 1 140 ? -1.302 8.054 22.075 1.00 68.38 140 PRO A O 1
ATOM 1063 N N . PHE A 1 141 ? -1.252 9.998 20.936 1.00 69.50 141 PHE A N 1
ATOM 1064 C CA . PHE A 1 141 ? -2.489 10.600 21.465 1.00 69.50 141 PHE A CA 1
ATOM 1065 C C . PHE A 1 141 ? -3.696 9.647 21.458 1.00 69.50 141 PHE A C 1
ATOM 1067 O O . PHE A 1 141 ? -4.552 9.676 22.343 1.00 69.50 141 PHE A O 1
ATOM 1074 N N . THR A 1 142 ? -3.748 8.750 20.477 1.00 62.75 142 THR A N 1
ATOM 1075 C CA . THR A 1 142 ? -4.819 7.765 20.313 1.00 62.75 142 THR A CA 1
ATOM 1076 C C . THR A 1 142 ? -4.776 6.661 21.366 1.00 62.75 142 THR A C 1
ATOM 1078 O O . THR A 1 142 ? -5.825 6.266 21.869 1.00 62.75 142 THR A O 1
ATOM 1081 N N . PHE A 1 143 ? -3.586 6.206 21.770 1.00 64.25 143 PHE A N 1
ATOM 1082 C CA . PHE A 1 143 ? -3.437 5.225 22.850 1.00 64.25 143 PHE A CA 1
ATOM 1083 C C . PHE A 1 143 ? -3.807 5.813 24.210 1.00 64.25 143 PHE A C 1
ATOM 1085 O O . PHE A 1 143 ? -4.406 5.116 25.027 1.00 64.25 143 PHE A O 1
ATOM 1092 N N . PHE A 1 144 ? -3.504 7.094 24.434 1.00 69.69 144 PHE A N 1
ATOM 1093 C CA . PHE A 1 144 ? -3.877 7.794 25.660 1.00 69.69 144 PHE A CA 1
ATOM 1094 C C . PHE A 1 144 ? -5.390 7.807 25.870 1.00 69.69 144 PHE A C 1
ATOM 1096 O O . PHE A 1 144 ? -5.871 7.330 26.897 1.00 69.69 144 PHE A O 1
ATOM 1103 N N . TRP A 1 145 ? -6.145 8.295 24.880 1.00 70.75 145 TRP A N 1
ATOM 1104 C CA . TRP A 1 145 ? -7.603 8.332 24.969 1.00 70.75 145 TRP A CA 1
ATOM 1105 C C . TRP A 1 145 ? -8.181 6.945 25.178 1.00 70.75 145 TRP A C 1
ATOM 1107 O O . TRP A 1 145 ? -9.058 6.758 26.017 1.00 70.75 145 TRP A O 1
ATOM 1117 N N . LEU A 1 146 ? -7.645 5.958 24.469 1.00 63.03 146 LEU A N 1
ATOM 1118 C CA . LEU A 1 146 ? -8.124 4.599 24.589 1.00 63.03 146 LEU A CA 1
ATOM 1119 C C . LEU A 1 146 ? -7.935 4.026 25.996 1.00 63.03 146 LEU A C 1
ATOM 1121 O O . LEU A 1 146 ? -8.873 3.481 26.576 1.00 63.03 146 LEU A O 1
ATOM 1125 N N . ALA A 1 147 ? -6.738 4.184 26.560 1.00 67.88 147 ALA A N 1
ATOM 1126 C CA . ALA A 1 147 ? -6.422 3.718 27.901 1.00 67.88 147 ALA A CA 1
ATOM 1127 C C . ALA A 1 147 ? -7.216 4.497 28.964 1.00 67.88 147 ALA A C 1
ATOM 1129 O O . ALA A 1 147 ? -7.778 3.897 29.881 1.00 67.88 147 ALA A O 1
ATOM 1130 N N . PHE A 1 148 ? -7.346 5.818 28.796 1.00 72.31 148 PHE A N 1
ATOM 1131 C CA . PHE A 1 148 ? -8.181 6.670 29.639 1.00 72.31 148 PHE A CA 1
ATOM 1132 C C . PHE A 1 148 ? -9.632 6.187 29.648 1.00 72.31 148 PHE A C 1
ATOM 1134 O O . PHE A 1 148 ? -10.212 6.013 30.713 1.00 72.31 148 PHE A O 1
ATOM 1141 N N . LEU A 1 149 ? -10.212 5.901 28.485 1.00 66.06 149 LEU A N 1
ATOM 1142 C CA . LEU A 1 149 ? -11.594 5.443 28.358 1.00 66.06 149 LEU A CA 1
ATOM 1143 C C . LEU A 1 149 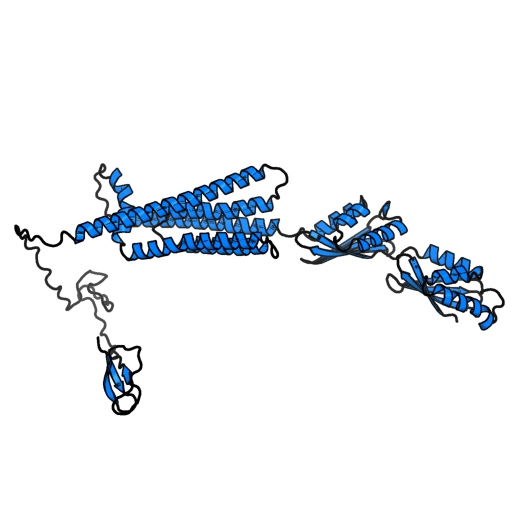? -11.806 4.049 28.947 1.00 66.06 149 LEU A C 1
ATOM 1145 O O . LEU A 1 149 ? -12.784 3.830 29.667 1.00 66.06 149 LEU A O 1
ATOM 1149 N N . MET A 1 150 ? -10.856 3.140 28.719 1.00 66.25 150 MET A N 1
ATOM 1150 C CA . MET A 1 150 ? -10.877 1.799 29.302 1.00 66.25 150 MET A CA 1
ATOM 1151 C C . MET A 1 150 ? -10.759 1.795 30.826 1.00 66.25 150 MET A C 1
ATOM 1153 O O . MET A 1 150 ? -11.214 0.840 31.445 1.00 66.25 150 MET A O 1
ATOM 1157 N N . LEU A 1 151 ? -10.212 2.843 31.447 1.00 66.69 151 LEU A N 1
ATOM 1158 C CA . LEU A 1 151 ? -10.114 2.962 32.907 1.00 66.69 151 LEU A CA 1
ATOM 1159 C C . LEU A 1 151 ? -11.192 3.861 33.516 1.00 66.69 151 LEU A C 1
ATOM 1161 O O . LEU A 1 151 ? -11.682 3.580 34.612 1.00 66.69 151 LEU A O 1
ATOM 1165 N N . ALA A 1 152 ? -11.618 4.900 32.798 1.00 67.81 152 ALA A N 1
ATOM 1166 C CA . ALA A 1 152 ? -12.664 5.819 33.224 1.00 67.81 152 ALA A CA 1
ATOM 1167 C C . ALA A 1 152 ? -14.016 5.107 33.335 1.00 67.81 152 ALA A C 1
ATOM 1169 O O . ALA A 1 152 ? -14.724 5.293 34.325 1.00 67.81 152 ALA A O 1
ATOM 1170 N N . VAL A 1 153 ? -14.363 4.245 32.370 1.00 68.50 153 VAL A N 1
ATOM 1171 C CA . VAL A 1 153 ? -15.642 3.516 32.384 1.00 68.50 153 VAL A CA 1
ATOM 1172 C C . VAL A 1 153 ? -15.740 2.570 33.596 1.00 68.50 153 VAL A C 1
ATOM 1174 O O . VAL A 1 153 ? -16.697 2.706 34.365 1.00 68.50 153 VAL A O 1
ATOM 1177 N N . PRO A 1 154 ? -14.766 1.676 33.874 1.00 64.12 154 PRO A N 1
ATOM 1178 C CA . PRO A 1 154 ? -14.779 0.853 35.083 1.00 64.12 154 PRO A CA 1
ATOM 1179 C C . PRO A 1 154 ? -14.702 1.659 36.379 1.00 64.12 154 PRO A C 1
ATOM 1181 O O . PRO A 1 154 ? -15.330 1.263 37.362 1.00 64.12 154 PRO A O 1
ATOM 1184 N N . ALA A 1 155 ? -13.969 2.778 36.417 1.00 65.56 155 ALA A N 1
ATOM 1185 C CA . ALA A 1 155 ? -13.899 3.638 37.599 1.00 65.56 155 ALA A CA 1
ATOM 1186 C C . ALA A 1 155 ? -15.267 4.262 37.920 1.00 65.56 155 ALA A C 1
ATOM 1188 O O . ALA A 1 155 ? -15.752 4.142 39.048 1.00 65.56 155 ALA A O 1
ATOM 1189 N N . VAL A 1 156 ? -15.935 4.846 36.920 1.00 68.88 156 VAL A N 1
ATOM 1190 C CA . VAL A 1 156 ? -17.281 5.422 37.066 1.00 68.88 156 VAL A CA 1
ATOM 1191 C C . VAL A 1 156 ? -18.291 4.344 37.462 1.00 68.88 156 VAL A C 1
ATOM 1193 O O . VAL A 1 156 ? -19.079 4.552 38.386 1.00 68.88 156 VAL A O 1
ATOM 1196 N N . LEU A 1 157 ? -18.234 3.164 36.836 1.00 65.62 157 LEU A N 1
ATOM 1197 C CA . LEU A 1 157 ? -19.100 2.036 37.186 1.00 65.62 157 LEU A CA 1
ATOM 1198 C C . LEU A 1 157 ? -18.809 1.484 38.590 1.00 65.62 157 LEU A C 1
ATOM 1200 O O . LEU A 1 157 ? -19.742 1.123 39.298 1.00 65.62 157 LEU A O 1
ATOM 1204 N N . SER A 1 158 ? -17.556 1.475 39.048 1.00 65.06 158 SER A N 1
ATOM 1205 C CA . SER A 1 158 ? -17.204 1.051 40.413 1.00 65.06 158 SER A CA 1
ATOM 1206 C C . SER A 1 158 ? -17.768 2.018 41.455 1.00 65.06 158 SER A C 1
ATOM 1208 O O . SER A 1 158 ? -18.384 1.591 42.433 1.00 65.06 158 SER A O 1
ATOM 1210 N N . VAL A 1 159 ? -17.644 3.328 41.217 1.00 66.12 159 VAL A N 1
ATOM 1211 C CA . VAL A 1 159 ? -18.238 4.366 42.075 1.00 66.12 159 VAL A CA 1
ATOM 1212 C C . VAL A 1 159 ? -19.766 4.265 42.075 1.00 66.12 159 VAL A C 1
ATOM 1214 O O . VAL A 1 159 ? -20.392 4.293 43.137 1.00 66.12 159 VAL A O 1
ATOM 1217 N N . ALA A 1 160 ? -20.379 4.074 40.905 1.00 64.50 160 ALA A N 1
ATOM 1218 C CA . ALA A 1 160 ? -21.818 3.873 40.786 1.00 64.50 160 ALA A CA 1
ATOM 1219 C C . ALA A 1 160 ? -22.272 2.593 41.511 1.00 64.50 160 ALA A C 1
ATOM 1221 O O . ALA A 1 160 ? -23.262 2.626 42.238 1.00 64.50 160 ALA A O 1
ATOM 1222 N N . GLY A 1 161 ? -21.511 1.501 41.411 1.00 63.03 161 GLY A N 1
ATOM 1223 C CA . GLY A 1 161 ? -21.743 0.250 42.131 1.00 63.03 161 GLY A CA 1
ATOM 1224 C C . GLY A 1 161 ? -21.714 0.424 43.646 1.00 63.03 161 GLY A C 1
ATOM 1225 O O . GLY A 1 161 ? -22.645 -0.013 44.318 1.00 63.03 161 GLY A O 1
ATOM 1226 N N . ILE A 1 162 ? -20.731 1.152 44.191 1.00 63.53 162 ILE A N 1
ATOM 1227 C CA . ILE A 1 162 ? -20.650 1.484 45.629 1.00 63.53 162 ILE A CA 1
ATOM 1228 C C . ILE A 1 162 ? -21.894 2.253 46.108 1.00 63.53 162 ILE A C 1
ATOM 1230 O O . ILE A 1 162 ? -22.342 2.077 47.250 1.00 63.53 162 ILE A O 1
ATOM 1234 N N . LEU A 1 163 ? -22.460 3.098 45.243 1.00 61.31 163 LEU A N 1
ATOM 1235 C CA . LEU A 1 163 ? -23.647 3.904 45.530 1.00 61.31 163 LEU A CA 1
ATOM 1236 C C . LEU A 1 163 ? -24.969 3.144 45.306 1.00 61.31 163 LEU A C 1
ATOM 1238 O O . LEU A 1 163 ? -25.972 3.495 45.931 1.00 61.31 163 LEU A O 1
ATOM 1242 N N . LEU A 1 164 ? -24.974 2.108 44.460 1.00 60.12 164 LEU A N 1
ATOM 1243 C CA . LEU A 1 164 ? -26.174 1.426 43.952 1.00 60.12 164 LEU A CA 1
ATOM 1244 C C . LEU A 1 164 ? -26.253 -0.070 44.293 1.00 60.12 164 LEU A C 1
ATOM 1246 O O . LEU A 1 164 ? -27.121 -0.753 43.759 1.00 60.12 164 LEU A O 1
ATOM 1250 N N . ILE A 1 165 ? -25.430 -0.562 45.230 1.00 58.09 165 ILE A N 1
ATOM 1251 C CA . ILE A 1 165 ? -25.386 -1.961 45.721 1.00 58.09 165 ILE A CA 1
ATOM 1252 C C . ILE A 1 165 ? -26.761 -2.676 45.833 1.00 58.09 165 ILE A C 1
ATOM 1254 O O . ILE A 1 165 ? -26.807 -3.874 45.562 1.00 58.09 165 ILE A O 1
ATOM 1258 N N . PRO A 1 166 ? -27.896 -2.032 46.189 1.00 56.81 166 PRO A N 1
ATOM 1259 C CA . PRO A 1 166 ? -29.173 -2.745 46.286 1.00 56.81 166 PRO A CA 1
ATOM 1260 C C . PRO A 1 166 ? -29.946 -2.929 44.973 1.00 56.81 166 PRO A C 1
ATOM 1262 O O . PRO A 1 166 ? -30.937 -3.653 44.975 1.00 56.81 166 PRO A O 1
ATOM 1265 N N . PHE A 1 167 ? -29.577 -2.259 43.879 1.00 54.34 167 PHE A N 1
ATOM 1266 C CA . PHE A 1 167 ? -30.403 -2.194 42.671 1.00 54.34 167 PHE A CA 1
ATOM 1267 C C . PHE A 1 167 ? -29.669 -2.810 41.474 1.00 54.34 167 PHE A C 1
ATOM 1269 O O . PHE A 1 167 ? -28.747 -2.224 40.914 1.00 54.34 167 PHE A O 1
ATOM 1276 N N . GLN A 1 168 ? -30.095 -4.018 41.088 1.00 64.81 168 GLN A N 1
ATOM 1277 C CA . GLN A 1 168 ? -29.658 -4.714 39.872 1.00 64.81 168 GLN A CA 1
ATOM 1278 C C . GLN A 1 168 ? -30.126 -3.938 38.631 1.00 64.81 168 GLN A C 1
ATOM 1280 O O . GLN A 1 168 ? -31.329 -3.869 38.385 1.00 64.81 168 GLN A O 1
ATOM 1285 N N . PRO A 1 169 ? -29.212 -3.233 37.937 1.00 52.09 169 PRO A N 1
ATOM 1286 C CA . PRO A 1 169 ? -28.796 -3.591 36.567 1.00 52.09 169 PRO A CA 1
ATOM 1287 C C . PRO A 1 169 ? -27.303 -3.303 36.269 1.00 52.09 169 PRO A C 1
ATOM 1289 O O . PRO A 1 169 ? -26.831 -3.489 35.150 1.00 52.09 169 PRO A O 1
ATOM 1292 N N . LEU A 1 170 ? -26.530 -2.872 37.268 1.00 53.91 170 LEU A N 1
ATOM 1293 C CA . LEU A 1 170 ? -25.168 -2.348 37.089 1.00 53.91 170 LEU A CA 1
ATOM 1294 C C . LEU A 1 170 ? -24.138 -3.407 36.647 1.00 53.91 170 LEU A C 1
ATOM 1296 O O . LEU A 1 170 ? -23.096 -3.099 36.074 1.00 53.91 170 LEU A O 1
ATOM 1300 N N . THR A 1 171 ? -24.450 -4.676 36.883 1.00 54.53 171 THR A N 1
ATOM 1301 C CA . THR A 1 171 ? -23.588 -5.825 36.595 1.00 54.53 171 THR A CA 1
ATOM 1302 C C . THR A 1 171 ? -23.637 -6.290 35.156 1.00 54.53 171 THR A C 1
ATOM 1304 O O . THR A 1 171 ? -22.614 -6.730 34.643 1.00 54.53 171 THR A O 1
ATOM 1307 N N . TRP A 1 172 ? -24.773 -6.128 34.480 1.00 54.56 172 TRP A N 1
ATOM 1308 C CA . TRP A 1 172 ? -24.835 -6.334 33.036 1.00 54.56 172 TRP A CA 1
ATOM 1309 C C . TRP A 1 172 ? -24.054 -5.245 32.300 1.00 54.56 172 TRP A C 1
ATOM 1311 O O . TRP A 1 172 ? -23.353 -5.559 31.349 1.00 54.56 172 TRP A O 1
ATOM 1321 N N . GLY A 1 173 ? -24.075 -4.002 32.800 1.00 60.09 173 GLY A N 1
ATOM 1322 C CA . GLY A 1 173 ? -23.252 -2.911 32.266 1.00 60.09 173 GLY A CA 1
ATOM 1323 C C . GLY A 1 173 ? -21.748 -3.160 32.423 1.00 60.09 173 GLY A C 1
ATOM 1324 O O . GLY A 1 173 ? -21.000 -2.981 31.469 1.00 60.09 173 GLY A O 1
ATOM 1325 N N . LEU A 1 174 ? -21.308 -3.647 33.589 1.00 60.78 174 LEU A N 1
ATOM 1326 C CA . LEU A 1 174 ? -19.914 -4.058 33.807 1.00 60.78 174 LEU A CA 1
ATOM 1327 C C . LEU A 1 174 ? -19.518 -5.249 32.925 1.00 60.78 174 LEU A C 1
ATOM 1329 O O . LEU A 1 174 ? -18.437 -5.224 32.346 1.00 60.78 174 LEU A O 1
ATOM 1333 N N . LEU A 1 175 ? -20.380 -6.259 32.777 1.00 60.72 175 LEU A N 1
ATOM 1334 C CA . LEU A 1 175 ? -20.126 -7.412 31.907 1.00 60.72 175 LEU A CA 1
ATOM 1335 C C . LEU A 1 175 ? -19.989 -6.983 30.438 1.00 60.72 175 LEU A C 1
ATOM 1337 O O . LEU A 1 175 ? -19.019 -7.352 29.782 1.00 60.72 175 LEU A O 1
ATOM 1341 N N . LEU A 1 176 ? -20.922 -6.164 29.941 1.00 57.00 176 LEU A N 1
ATOM 1342 C CA . LEU A 1 176 ? -20.909 -5.685 28.560 1.00 57.00 176 LEU A CA 1
ATOM 1343 C C . LEU A 1 176 ? -19.692 -4.794 28.291 1.00 57.00 176 LEU A C 1
ATOM 1345 O O . LEU A 1 176 ? -19.026 -4.982 27.281 1.00 57.00 176 LEU A O 1
ATOM 1349 N N . ALA A 1 177 ? -19.364 -3.884 29.218 1.00 62.75 177 ALA A N 1
ATOM 1350 C CA . ALA A 1 177 ? -18.185 -3.027 29.121 1.00 62.75 177 ALA A CA 1
ATOM 1351 C C . ALA A 1 177 ? -16.883 -3.845 29.136 1.00 62.75 177 ALA A C 1
ATOM 1353 O O . ALA A 1 177 ? -15.955 -3.541 28.395 1.00 62.75 177 ALA A O 1
ATOM 1354 N N . SER A 1 178 ? -16.821 -4.919 29.928 1.00 62.56 178 SER A N 1
ATOM 1355 C CA . SER A 1 178 ? -15.668 -5.832 29.967 1.00 62.56 178 SER A CA 1
ATOM 1356 C C . SER A 1 178 ? -15.508 -6.602 28.651 1.00 62.56 178 SER A C 1
ATOM 1358 O O . SER A 1 178 ? -14.401 -6.717 28.133 1.00 62.56 178 SER A O 1
ATOM 1360 N N . LEU A 1 179 ? -16.614 -7.094 28.080 1.00 57.94 179 LEU A N 1
ATOM 1361 C CA . LEU A 1 179 ? -16.624 -7.826 26.810 1.00 57.94 179 LEU A CA 1
ATOM 1362 C C . LEU A 1 179 ? -16.267 -6.928 25.615 1.00 57.94 179 LEU A C 1
ATOM 1364 O O . LEU A 1 179 ? -15.489 -7.345 24.759 1.00 57.94 179 LEU A O 1
ATOM 1368 N N . THR A 1 180 ? -16.763 -5.687 25.568 1.00 59.28 180 THR A N 1
ATOM 1369 C CA . THR A 1 180 ? -16.393 -4.726 24.512 1.00 59.28 180 THR A CA 1
ATOM 1370 C C . THR A 1 180 ? -14.935 -4.293 24.624 1.00 59.28 180 THR A C 1
ATOM 1372 O O . THR A 1 180 ? -14.236 -4.238 23.614 1.00 59.28 180 THR A O 1
ATOM 1375 N N . THR A 1 181 ? -14.438 -4.089 25.846 1.00 65.38 181 THR A N 1
ATOM 1376 C CA . THR A 1 181 ? -13.017 -3.818 26.117 1.00 65.38 181 THR A CA 1
ATOM 1377 C C . THR A 1 181 ? -12.137 -4.980 25.641 1.00 65.38 181 THR A C 1
ATOM 1379 O O . THR A 1 181 ? -11.102 -4.765 25.011 1.00 65.38 181 THR A O 1
ATOM 1382 N N . MET A 1 182 ? -12.578 -6.222 25.866 1.00 59.00 182 MET A N 1
ATOM 1383 C CA . MET A 1 182 ? -11.867 -7.433 25.456 1.00 59.00 182 MET A CA 1
ATOM 1384 C C . MET A 1 182 ? -11.818 -7.611 23.929 1.00 59.00 182 MET A C 1
ATOM 1386 O O . MET A 1 182 ? -10.750 -7.898 23.389 1.00 59.00 182 MET A O 1
ATOM 1390 N N . GLY A 1 183 ? -12.937 -7.413 23.221 1.00 59.94 183 GLY A N 1
ATOM 1391 C CA . GLY A 1 183 ? -12.962 -7.472 21.754 1.00 59.94 183 GLY A CA 1
ATOM 1392 C C . GLY A 1 183 ? -12.069 -6.406 21.116 1.00 59.94 183 GLY A C 1
ATOM 1393 O O . GLY A 1 183 ? -11.367 -6.672 20.143 1.00 59.94 183 GLY A O 1
ATOM 1394 N N . TYR A 1 184 ? -12.029 -5.224 21.727 1.00 59.75 184 TYR A N 1
ATOM 1395 C CA . TYR A 1 184 ? -11.258 -4.098 21.231 1.00 59.75 184 TYR A CA 1
ATOM 1396 C C . TYR A 1 184 ? -9.744 -4.242 21.469 1.00 59.75 184 TYR A C 1
ATOM 1398 O O . TYR A 1 184 ? -8.946 -3.977 20.570 1.00 59.75 184 TYR A O 1
ATOM 1406 N N . LEU A 1 185 ? -9.327 -4.726 22.646 1.00 58.06 185 LEU A N 1
ATOM 1407 C CA . LEU A 1 185 ? -7.917 -5.044 22.910 1.00 58.06 185 LEU A CA 1
ATOM 1408 C C . LEU A 1 185 ? -7.413 -6.156 21.987 1.00 58.06 185 LEU A C 1
ATOM 1410 O O . LEU A 1 185 ? -6.311 -6.052 21.462 1.00 58.06 185 LEU A O 1
ATOM 1414 N N . ASN A 1 186 ? -8.238 -7.176 21.737 1.00 57.12 186 ASN A N 1
ATOM 1415 C CA . ASN A 1 186 ? -7.885 -8.279 20.847 1.00 57.12 186 ASN A CA 1
ATOM 1416 C C . ASN A 1 186 ? -7.715 -7.832 19.383 1.00 57.12 186 ASN A C 1
ATOM 1418 O O . ASN A 1 186 ? -6.879 -8.377 18.671 1.00 57.12 186 ASN A O 1
ATOM 1422 N N . TYR A 1 187 ? -8.483 -6.828 18.950 1.00 58.91 187 TYR A N 1
ATOM 1423 C CA . TYR A 1 187 ? -8.319 -6.183 17.645 1.00 58.91 187 TYR A CA 1
ATOM 1424 C C . TYR A 1 187 ? -7.027 -5.354 17.566 1.00 58.91 187 TYR A C 1
ATOM 1426 O O . TYR A 1 187 ? -6.341 -5.362 16.548 1.00 58.91 187 TYR A O 1
ATOM 1434 N N . LEU A 1 188 ? -6.673 -4.652 18.647 1.00 56.75 188 LEU A N 1
ATOM 1435 C CA . LEU A 1 188 ? -5.494 -3.787 18.687 1.00 56.75 188 LEU A CA 1
ATOM 1436 C C . LEU A 1 188 ? -4.164 -4.534 18.778 1.00 56.75 188 LEU A C 1
ATOM 1438 O O . LEU A 1 188 ? -3.180 -4.096 18.186 1.00 56.75 188 LEU A O 1
ATOM 1442 N N . THR A 1 189 ? -4.109 -5.627 19.535 1.00 57.91 189 THR A N 1
ATOM 1443 C CA . THR A 1 189 ? -2.879 -6.393 19.763 1.00 57.91 189 THR A CA 1
ATOM 1444 C C . THR A 1 189 ? -2.696 -7.483 18.710 1.00 57.91 189 THR A C 1
ATOM 1446 O O . THR A 1 189 ? -2.420 -8.617 19.094 1.00 57.91 189 THR A O 1
ATOM 1449 N N . GLY A 1 190 ? -2.929 -7.173 17.427 1.00 50.84 190 GLY A N 1
ATOM 1450 C CA . GLY A 1 190 ? -2.913 -8.132 16.313 1.00 50.84 190 GLY A CA 1
ATOM 1451 C C . GLY A 1 190 ? -1.894 -9.270 16.481 1.00 50.84 190 GLY A C 1
ATOM 1452 O O . GLY A 1 190 ? -0.776 -9.039 16.926 1.00 50.84 190 GLY A O 1
ATOM 1453 N N . GLU A 1 191 ? -2.352 -10.490 16.189 1.00 54.53 191 GLU A N 1
ATOM 1454 C CA . GLU A 1 191 ? -1.651 -11.783 16.255 1.00 54.53 191 GLU A CA 1
ATOM 1455 C C . GLU A 1 191 ? -0.486 -11.931 17.268 1.00 54.53 191 GLU A C 1
ATOM 1457 O O . GLU A 1 191 ? 0.667 -11.600 17.024 1.00 54.53 191 GLU A O 1
ATOM 1462 N N . ILE A 1 192 ? -0.811 -12.603 18.384 1.00 50.12 192 ILE A N 1
ATOM 1463 C CA . ILE A 1 192 ? 0.077 -13.496 19.157 1.00 50.12 192 ILE A CA 1
ATOM 1464 C C . ILE A 1 192 ? 1.325 -12.840 19.783 1.00 50.12 192 ILE A C 1
ATOM 1466 O O . ILE A 1 192 ? 2.432 -13.368 19.708 1.00 50.12 192 ILE A O 1
ATOM 1470 N N . SER A 1 193 ? 1.154 -11.756 20.541 1.00 59.41 193 SER A N 1
ATOM 1471 C CA . SER A 1 193 ? 2.116 -11.467 21.617 1.00 59.41 193 SER A CA 1
ATOM 1472 C C . SER A 1 193 ? 1.722 -12.237 22.884 1.00 59.41 193 SER A C 1
ATOM 1474 O O . SER A 1 193 ? 0.559 -12.251 23.292 1.00 59.41 193 SER A O 1
ATOM 1476 N N . SER A 1 194 ? 2.690 -12.888 23.533 1.00 64.31 194 SER A N 1
ATOM 1477 C CA . SER A 1 194 ? 2.531 -13.602 24.817 1.00 64.31 194 SER A CA 1
ATOM 1478 C C . SER A 1 194 ? 1.899 -12.732 25.919 1.00 64.31 194 SER A C 1
ATOM 1480 O O . SER A 1 194 ? 1.177 -13.234 26.783 1.00 64.31 194 SER A O 1
ATOM 1482 N N . LEU A 1 195 ? 2.074 -11.411 25.824 1.00 55.41 195 LEU A N 1
ATOM 1483 C CA . LEU A 1 195 ? 1.386 -10.395 26.624 1.00 55.41 195 LEU A CA 1
ATOM 1484 C C . LEU A 1 195 ? -0.142 -10.473 26.518 1.00 55.41 195 LEU A C 1
ATOM 1486 O O . LEU A 1 195 ? -0.826 -10.369 27.535 1.00 55.41 195 LEU A O 1
ATOM 1490 N N . GLY A 1 196 ? -0.692 -10.731 25.329 1.00 62.09 196 GLY A N 1
ATOM 1491 C CA . GLY A 1 196 ? -2.133 -10.899 25.138 1.00 62.09 196 GLY A CA 1
ATOM 1492 C C . GLY A 1 196 ? -2.705 -12.063 25.953 1.00 62.09 196 GLY A C 1
ATOM 1493 O O . GLY A 1 196 ? -3.819 -11.972 26.469 1.00 62.09 196 GLY A O 1
ATOM 1494 N N . LEU A 1 197 ? -1.933 -13.138 26.143 1.00 63.66 197 LEU A N 1
ATOM 1495 C CA . LEU A 1 197 ? -2.358 -14.306 26.918 1.00 63.66 197 LEU A CA 1
ATOM 1496 C C . LEU A 1 197 ? -2.356 -14.020 28.428 1.00 63.66 197 LEU A C 1
ATOM 1498 O O . LEU A 1 197 ? -3.310 -14.375 29.121 1.00 63.66 197 LEU A O 1
ATOM 1502 N N . ILE A 1 198 ? -1.336 -13.306 28.919 1.00 64.94 198 ILE A N 1
ATOM 1503 C CA . ILE A 1 198 ? -1.247 -12.856 30.318 1.00 64.94 198 ILE A CA 1
ATOM 1504 C C . ILE A 1 198 ? -2.401 -11.901 30.643 1.00 64.94 198 ILE A C 1
ATOM 1506 O O . ILE A 1 198 ? -3.080 -12.078 31.655 1.00 64.94 198 ILE A O 1
ATOM 1510 N N . PHE A 1 199 ? -2.687 -10.940 29.757 1.00 59.47 199 PHE A N 1
ATOM 1511 C CA . PHE A 1 199 ? -3.811 -10.021 29.934 1.00 59.47 199 PHE A CA 1
ATOM 1512 C C . PHE A 1 199 ? -5.161 -10.746 29.930 1.00 59.47 199 PHE A C 1
ATOM 1514 O O . PHE A 1 199 ? -5.994 -10.454 30.788 1.00 59.47 199 PHE A O 1
ATOM 1521 N N . ARG A 1 200 ? -5.373 -11.735 29.046 1.00 60.38 200 ARG A N 1
ATOM 1522 C CA . ARG A 1 200 ? -6.582 -12.585 29.060 1.00 60.38 200 ARG A CA 1
ATOM 1523 C C . ARG A 1 200 ? -6.718 -13.373 30.368 1.00 60.38 200 ARG A C 1
ATOM 1525 O O . ARG A 1 200 ? -7.814 -13.429 30.929 1.00 60.38 200 ARG A O 1
ATOM 1532 N N . GLY A 1 201 ? -5.627 -13.952 30.873 1.00 66.62 201 GLY A N 1
ATOM 1533 C CA . GLY A 1 201 ? -5.616 -14.715 32.125 1.00 66.62 201 GLY A CA 1
ATOM 1534 C C . GLY A 1 201 ? -5.947 -13.850 33.343 1.00 66.62 201 GLY A C 1
ATOM 1535 O O . GLY A 1 201 ? -6.875 -14.163 34.093 1.00 66.62 201 GLY A O 1
ATOM 1536 N N . ALA A 1 202 ? -5.253 -12.719 33.493 1.00 63.06 202 ALA A N 1
ATOM 1537 C CA . ALA A 1 202 ? -5.493 -11.763 34.573 1.00 63.06 202 ALA A CA 1
ATOM 1538 C C . ALA A 1 202 ? -6.936 -11.228 34.555 1.00 63.06 202 ALA A C 1
ATOM 1540 O O . ALA A 1 202 ? -7.584 -11.146 35.599 1.00 63.06 202 ALA A O 1
ATOM 1541 N N . TRP A 1 203 ? -7.483 -10.936 33.370 1.00 63.94 203 TRP A N 1
ATOM 1542 C CA . TRP A 1 203 ? -8.858 -10.453 33.244 1.00 63.94 203 TRP A CA 1
ATOM 1543 C C . TRP A 1 203 ? -9.919 -11.511 33.521 1.00 63.94 203 TRP A C 1
ATOM 1545 O O . TRP A 1 203 ? -10.925 -11.205 34.158 1.00 63.94 203 TRP A O 1
ATOM 1555 N N . THR A 1 204 ? -9.702 -12.757 33.099 1.00 60.28 204 THR A N 1
ATOM 1556 C CA . THR A 1 204 ? -10.618 -13.861 33.423 1.00 60.28 204 THR A CA 1
ATOM 1557 C C . THR A 1 204 ? -10.713 -14.041 34.938 1.00 60.28 204 THR A C 1
ATOM 1559 O O . THR A 1 204 ? -11.808 -14.191 35.484 1.00 60.28 204 THR A O 1
ATOM 1562 N N . LEU A 1 205 ? -9.578 -13.930 35.636 1.00 66.62 205 LEU A N 1
ATOM 1563 C CA . LEU A 1 205 ? -9.528 -13.972 37.093 1.00 66.62 205 LEU A CA 1
ATOM 1564 C C . LEU A 1 205 ? -10.301 -12.800 37.727 1.00 66.62 205 LEU A C 1
ATOM 1566 O O . LEU A 1 205 ? -11.125 -13.022 38.612 1.00 66.62 205 LEU A O 1
ATOM 1570 N N . LEU A 1 206 ? -10.099 -11.567 37.244 1.00 61.19 206 LEU A N 1
ATOM 1571 C CA . LEU A 1 206 ? -10.817 -10.376 37.725 1.00 61.19 206 LEU A CA 1
ATOM 1572 C C . LEU A 1 206 ? -12.335 -10.460 37.485 1.00 61.19 206 LEU A C 1
ATOM 1574 O O . LEU A 1 206 ? -13.117 -10.101 38.367 1.00 61.19 206 LEU A O 1
ATOM 1578 N N . LEU A 1 207 ? -12.762 -10.986 36.333 1.00 59.66 207 LEU A N 1
ATOM 1579 C CA . LEU A 1 207 ? -14.173 -11.199 35.998 1.00 59.66 207 LEU A CA 1
ATOM 1580 C C . LEU A 1 207 ? -14.829 -12.192 36.968 1.00 59.66 207 LEU A C 1
ATOM 1582 O O . LEU A 1 207 ? -15.888 -11.909 37.531 1.00 59.66 207 LEU A O 1
ATOM 1586 N N . TRP A 1 208 ? -14.178 -13.325 37.240 1.00 64.44 208 TRP A N 1
ATOM 1587 C CA . TRP A 1 208 ? -14.677 -14.304 38.210 1.00 64.44 208 TRP A CA 1
ATOM 1588 C C . TRP A 1 208 ? -14.688 -13.767 39.644 1.00 64.44 208 TRP A C 1
ATOM 1590 O O . TRP A 1 208 ? -15.660 -13.987 40.375 1.00 64.44 208 TRP A O 1
ATOM 1600 N N . MET A 1 209 ? -13.668 -12.991 40.020 1.00 59.19 209 MET A N 1
ATOM 1601 C CA . MET A 1 209 ? -13.611 -12.291 41.305 1.00 59.19 209 MET A CA 1
ATOM 1602 C C . MET A 1 209 ? -14.741 -11.265 41.472 1.00 59.19 209 MET A C 1
ATOM 1604 O O . MET A 1 209 ? -15.128 -10.992 42.605 1.00 59.19 209 MET A O 1
ATOM 1608 N N . ALA A 1 210 ? -15.322 -10.745 40.385 1.00 57.47 210 ALA A N 1
ATOM 1609 C CA . ALA A 1 210 ? -16.499 -9.875 40.423 1.00 57.47 210 ALA A CA 1
ATOM 1610 C C . ALA A 1 210 ? -17.837 -10.648 40.418 1.00 57.47 210 ALA A C 1
ATOM 1612 O O . ALA A 1 210 ? -18.790 -10.235 41.082 1.00 57.47 210 ALA A O 1
ATOM 1613 N N . ILE A 1 211 ? -17.929 -11.779 39.708 1.00 59.62 211 ILE A N 1
ATOM 1614 C CA . ILE A 1 211 ? -19.170 -12.569 39.574 1.00 59.62 211 ILE A CA 1
ATOM 1615 C C . ILE A 1 211 ? -19.510 -13.337 40.857 1.00 59.62 211 ILE A C 1
ATOM 1617 O O . ILE A 1 211 ? -20.645 -13.271 41.337 1.00 59.62 211 ILE A O 1
ATOM 1621 N N . ILE A 1 212 ? -18.543 -14.057 41.436 1.00 66.19 212 ILE A N 1
ATOM 1622 C CA . ILE A 1 212 ? -18.740 -14.891 42.638 1.00 66.19 212 ILE A CA 1
ATOM 1623 C C . ILE A 1 212 ? -19.386 -14.118 43.802 1.00 66.19 212 ILE A C 1
ATOM 1625 O O . ILE A 1 212 ? -20.390 -14.586 44.358 1.00 66.19 212 ILE A O 1
ATOM 1629 N N . PRO A 1 213 ? -18.869 -12.941 44.197 1.00 57.59 213 PRO A N 1
ATOM 1630 C CA . PRO A 1 213 ? -19.472 -12.179 45.280 1.00 57.59 213 PRO A CA 1
ATOM 1631 C C . PRO A 1 213 ? -20.882 -11.681 44.968 1.00 57.59 213 PRO A C 1
ATOM 1633 O O . PRO A 1 213 ? -21.719 -11.600 45.869 1.00 57.59 213 PRO A O 1
ATOM 1636 N N . LEU A 1 214 ? -21.183 -11.430 43.695 1.00 56.88 214 LEU A N 1
ATOM 1637 C CA . LEU A 1 214 ? -22.497 -10.985 43.260 1.00 56.88 214 LEU A CA 1
ATOM 1638 C C . LEU A 1 214 ? -23.555 -12.083 43.369 1.00 56.88 214 LEU A C 1
ATOM 1640 O O . LEU A 1 214 ? -24.665 -11.836 43.840 1.00 56.88 214 LEU A O 1
ATOM 1644 N N . VAL A 1 215 ? -23.199 -13.305 42.969 1.00 65.12 215 VAL A N 1
ATOM 1645 C CA . VAL A 1 215 ? -24.064 -14.482 43.116 1.00 65.12 215 VAL A CA 1
ATOM 1646 C C . VAL A 1 215 ? -24.356 -14.726 44.597 1.00 65.12 215 VAL A C 1
ATOM 1648 O O . VAL A 1 215 ? -25.512 -14.926 44.973 1.00 65.12 215 VAL A O 1
ATOM 1651 N N . ARG A 1 216 ? -23.334 -14.615 45.459 1.00 67.19 216 ARG A N 1
ATOM 1652 C CA . ARG A 1 216 ? -23.504 -14.719 46.918 1.00 67.19 216 ARG A CA 1
ATOM 1653 C C . ARG A 1 216 ? -24.394 -13.614 47.482 1.00 67.19 216 ARG A C 1
ATOM 1655 O O . ARG A 1 216 ? -25.262 -13.901 48.300 1.00 67.19 216 ARG A O 1
ATOM 1662 N N . PHE A 1 217 ? -24.216 -12.369 47.043 1.00 64.81 217 PHE A N 1
ATOM 1663 C CA . PHE A 1 217 ? -25.038 -11.253 47.504 1.00 64.81 217 PHE A CA 1
ATOM 1664 C C . PHE A 1 217 ? -26.492 -11.372 47.037 1.00 64.81 217 PHE A C 1
ATOM 1666 O O . PHE A 1 217 ? -27.396 -11.147 47.834 1.00 64.81 217 PHE A O 1
ATOM 1673 N N . ARG A 1 218 ? -26.739 -11.784 45.784 1.00 66.25 218 ARG A N 1
ATOM 1674 C CA . ARG A 1 218 ? -28.094 -12.039 45.267 1.00 66.25 218 ARG A CA 1
ATOM 1675 C C . ARG A 1 218 ? -28.799 -13.111 46.090 1.00 66.25 218 ARG A C 1
ATOM 1677 O O . ARG A 1 218 ? -29.943 -12.906 46.481 1.00 66.25 218 ARG A O 1
ATOM 1684 N N . LYS A 1 219 ? -28.101 -14.210 46.387 1.00 72.81 219 LYS A N 1
ATOM 1685 C CA . LYS A 1 219 ? -28.626 -15.289 47.226 1.00 72.81 219 LYS A CA 1
ATOM 1686 C C . LYS A 1 219 ? -28.968 -14.782 48.634 1.00 72.81 219 LYS A C 1
ATOM 1688 O O . LYS A 1 219 ? -30.083 -14.984 49.093 1.00 72.81 219 LYS A O 1
ATOM 1693 N N . LEU A 1 220 ? -28.074 -14.011 49.258 1.00 64.81 220 LEU A N 1
ATOM 1694 C CA . LEU A 1 220 ? -28.318 -13.382 50.566 1.00 64.81 220 LEU A CA 1
ATOM 1695 C C . LEU A 1 220 ? -29.483 -12.378 50.557 1.00 64.81 220 LEU A C 1
ATOM 1697 O O . LEU A 1 220 ? -30.242 -12.315 51.519 1.00 64.81 220 LEU A O 1
ATOM 1701 N N . ALA A 1 221 ? -29.632 -11.587 49.494 1.00 66.31 221 ALA A N 1
ATOM 1702 C CA . ALA A 1 221 ? -30.717 -10.617 49.364 1.00 66.31 221 ALA A CA 1
ATOM 1703 C C . ALA A 1 221 ? -32.082 -11.297 49.165 1.00 66.31 221 ALA A C 1
ATOM 1705 O O . ALA A 1 221 ? -33.088 -10.793 49.660 1.00 66.31 221 ALA A O 1
ATOM 1706 N N . GLN A 1 222 ? -32.109 -12.439 48.469 1.00 72.50 222 GLN A N 1
ATOM 1707 C CA . GLN A 1 222 ? -33.299 -13.281 48.330 1.00 72.50 222 GLN A CA 1
ATOM 1708 C C . GLN A 1 222 ? -33.652 -13.985 49.645 1.00 72.50 222 GLN A C 1
ATOM 1710 O O . GLN A 1 222 ? -34.823 -14.034 50.006 1.00 72.50 222 GLN A O 1
ATOM 1715 N N . GLU A 1 223 ? -32.653 -14.485 50.374 1.00 77.75 223 GLU A N 1
ATOM 1716 C CA . GLU A 1 223 ? -32.856 -15.168 51.658 1.00 77.75 223 GLU A CA 1
ATOM 1717 C C . GLU A 1 223 ? -33.263 -14.199 52.788 1.00 77.75 223 GLU A C 1
ATOM 1719 O O . GLU A 1 223 ? -34.010 -14.590 53.683 1.00 77.75 223 GLU A O 1
ATOM 1724 N N . PHE A 1 224 ? -32.819 -12.931 52.759 1.00 76.88 224 PHE A N 1
ATOM 1725 C CA . PHE A 1 224 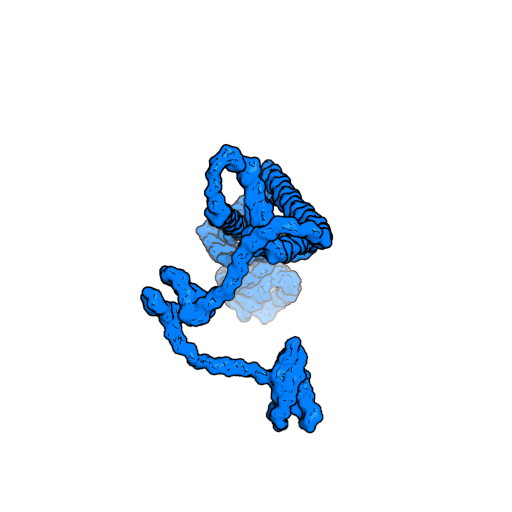? -33.022 -11.973 53.862 1.00 76.88 224 PHE A CA 1
ATOM 1726 C C . PHE A 1 224 ? -33.392 -10.537 53.408 1.00 76.88 224 PHE A C 1
ATOM 1728 O O . PHE A 1 224 ? -32.657 -9.581 53.700 1.00 76.88 224 PHE A O 1
ATOM 1735 N N . PRO A 1 225 ? -34.551 -10.321 52.755 1.00 73.19 225 PRO A N 1
ATOM 1736 C CA . PRO A 1 225 ? -34.935 -9.016 52.194 1.00 73.19 225 PRO A CA 1
ATOM 1737 C C . PRO A 1 225 ? -35.077 -7.903 53.253 1.00 73.19 225 PRO A C 1
ATOM 1739 O O . PRO A 1 225 ? -34.613 -6.775 53.060 1.00 73.19 225 PRO A O 1
ATOM 1742 N N . GLU A 1 226 ? -35.639 -8.239 54.416 1.00 73.00 226 GLU A N 1
ATOM 1743 C CA . GLU A 1 226 ? -35.803 -7.366 55.593 1.00 73.00 226 GLU A CA 1
ATOM 1744 C C . GLU A 1 226 ? -34.470 -6.770 56.086 1.00 73.00 226 GLU A C 1
ATOM 1746 O O . GLU A 1 226 ? -34.375 -5.623 56.535 1.00 73.00 226 GLU A O 1
ATOM 1751 N N . LEU A 1 227 ? -33.400 -7.560 55.993 1.00 69.81 227 LEU A N 1
ATOM 1752 C CA . LEU A 1 227 ? -32.091 -7.235 56.547 1.00 69.81 227 LEU A CA 1
ATOM 1753 C C . LEU A 1 227 ? -31.329 -6.271 55.631 1.00 69.81 227 LEU A C 1
ATOM 1755 O O . LEU A 1 227 ? -30.743 -5.292 56.103 1.00 69.81 227 LEU A O 1
ATOM 1759 N N . CYS A 1 228 ? -31.421 -6.487 54.315 1.00 67.62 228 CYS A N 1
ATOM 1760 C CA . CYS A 1 228 ? -30.966 -5.530 53.308 1.00 67.62 228 CYS A CA 1
ATOM 1761 C C . CYS A 1 228 ? -31.667 -4.172 53.468 1.00 67.62 228 CYS A C 1
ATOM 1763 O O . CYS A 1 228 ? -31.015 -3.124 53.417 1.00 67.62 228 CYS A O 1
ATOM 1765 N N . LEU A 1 229 ? -32.973 -4.187 53.750 1.00 67.19 229 LEU A N 1
ATOM 1766 C CA . LEU A 1 229 ? -33.768 -2.990 54.019 1.00 67.19 229 LEU A CA 1
ATOM 1767 C C . LEU A 1 229 ? -33.307 -2.236 55.269 1.00 67.19 229 LEU A C 1
ATOM 1769 O O . LEU A 1 229 ? -33.072 -1.025 55.215 1.00 67.19 229 LEU A O 1
ATOM 1773 N N . LYS A 1 230 ? -33.084 -2.942 56.381 1.00 69.06 230 LYS A N 1
ATOM 1774 C CA . LYS A 1 230 ? -32.558 -2.340 57.616 1.00 69.06 230 LYS A CA 1
ATOM 1775 C C . LYS A 1 230 ? -31.187 -1.695 57.422 1.00 69.06 230 LYS A C 1
ATOM 1777 O O . LYS A 1 230 ? -30.948 -0.600 57.933 1.00 69.06 230 LYS A O 1
ATOM 1782 N N . ILE A 1 231 ? -30.282 -2.322 56.671 1.00 68.31 231 ILE A N 1
ATOM 1783 C CA . ILE A 1 231 ? -28.944 -1.764 56.409 1.00 68.31 231 ILE A CA 1
ATOM 1784 C C . ILE A 1 231 ? -29.037 -0.462 55.596 1.00 68.31 231 ILE A C 1
ATOM 1786 O O . ILE A 1 231 ? -28.303 0.487 55.878 1.00 68.31 231 ILE A O 1
ATOM 1790 N N . LEU A 1 232 ? -29.970 -0.373 54.644 1.00 63.78 232 LEU A N 1
ATOM 1791 C CA . LEU A 1 232 ? -30.200 0.842 53.855 1.00 63.78 232 LEU A CA 1
ATOM 1792 C C . LEU A 1 232 ? -30.800 1.992 54.668 1.00 63.78 232 LEU A C 1
ATOM 1794 O O . LEU A 1 232 ? -30.421 3.148 54.470 1.00 63.78 232 LEU A O 1
ATOM 1798 N N . VAL A 1 233 ? -31.716 1.687 55.588 1.00 61.97 233 VAL A N 1
ATOM 1799 C CA . VAL A 1 233 ? -32.449 2.701 56.363 1.00 61.97 233 VAL A CA 1
ATOM 1800 C C . VAL A 1 233 ? -31.673 3.155 57.611 1.00 61.97 233 VAL A C 1
ATOM 1802 O O . VAL A 1 233 ? -31.672 4.343 57.945 1.00 61.97 233 VAL A O 1
ATOM 1805 N N . SER A 1 234 ? -30.941 2.248 58.269 1.00 60.81 234 SER A N 1
ATOM 1806 C CA . SER A 1 234 ? -30.282 2.490 59.570 1.00 60.81 234 SER A CA 1
ATOM 1807 C C . SER A 1 234 ? -29.211 3.584 59.575 1.00 60.81 234 SER A C 1
ATOM 1809 O O . SER A 1 234 ? -28.993 4.216 60.607 1.00 60.81 234 SER A O 1
ATOM 1811 N N . ARG A 1 235 ? -28.563 3.886 58.439 1.00 58.94 235 ARG A N 1
ATOM 1812 C CA . ARG A 1 235 ? -27.606 5.009 58.370 1.00 58.94 235 ARG A CA 1
ATOM 1813 C C . ARG A 1 235 ? -28.278 6.381 58.444 1.00 58.94 235 ARG A C 1
ATOM 1815 O O . ARG A 1 235 ? -27.599 7.351 58.766 1.00 58.94 235 ARG A O 1
ATOM 1822 N N . LYS A 1 236 ? -29.577 6.480 58.137 1.00 53.03 236 LYS A N 1
ATOM 1823 C CA . LYS A 1 236 ? -30.302 7.758 58.091 1.00 53.03 236 LYS A CA 1
ATOM 1824 C C . LYS A 1 236 ? -31.175 8.014 59.317 1.00 53.03 236 LYS A C 1
ATOM 1826 O O . LYS A 1 236 ? -31.375 9.181 59.634 1.00 53.03 236 LYS A O 1
ATOM 1831 N N . SER A 1 237 ? -31.659 6.976 60.009 1.00 51.78 237 SER A N 1
ATOM 1832 C CA . SER A 1 237 ? -32.469 7.180 61.224 1.00 51.78 237 SER A CA 1
ATOM 1833 C C . SER A 1 237 ? -31.623 7.696 62.392 1.00 51.78 237 SER A C 1
ATOM 1835 O O . SER A 1 237 ? -32.038 8.620 63.076 1.00 51.78 237 SER A O 1
ATOM 1837 N N . ARG A 1 238 ? -30.366 7.241 62.515 1.00 54.53 238 ARG A N 1
ATOM 1838 C CA . ARG A 1 238 ? -29.462 7.629 63.615 1.00 54.53 238 ARG A CA 1
ATOM 1839 C C . ARG A 1 238 ? -29.100 9.120 63.681 1.00 54.53 238 ARG A C 1
ATOM 1841 O O . ARG A 1 238 ? -28.483 9.539 64.647 1.00 54.53 238 ARG A O 1
ATOM 1848 N N . LYS A 1 239 ? -29.426 9.902 62.646 1.00 53.62 239 LYS A N 1
ATOM 1849 C CA . LYS A 1 239 ? -29.210 11.359 62.595 1.00 53.62 239 LYS A CA 1
ATOM 1850 C C . LYS A 1 239 ? -30.520 12.160 62.608 1.00 53.62 239 LYS A C 1
ATOM 1852 O O . LYS A 1 239 ? -30.482 13.368 62.420 1.00 53.62 239 LYS A O 1
ATOM 1857 N N . ARG A 1 240 ? -31.675 11.490 62.716 1.00 49.53 240 ARG A N 1
ATOM 1858 C CA . ARG A 1 240 ? -33.007 12.095 62.538 1.00 49.53 240 ARG A CA 1
ATOM 1859 C C . ARG A 1 240 ? -33.985 11.814 63.676 1.00 49.53 240 ARG A C 1
ATOM 1861 O O . ARG A 1 240 ? -35.060 12.407 63.664 1.00 49.53 240 ARG A O 1
ATOM 1868 N N . ASP A 1 241 ? -33.598 10.980 64.640 1.00 54.75 241 ASP A N 1
ATOM 1869 C CA . ASP A 1 241 ? -34.360 10.771 65.876 1.00 54.75 241 ASP A CA 1
ATOM 1870 C C . ASP A 1 241 ? -34.516 12.079 66.691 1.00 54.75 241 ASP A C 1
ATOM 1872 O O . ASP A 1 241 ? -35.476 12.203 67.441 1.00 54.75 241 ASP A O 1
ATOM 1876 N N . ASP A 1 242 ? -33.713 13.120 66.421 1.00 56.97 242 ASP A N 1
ATOM 1877 C CA . ASP A 1 242 ? -33.873 14.458 67.024 1.00 56.97 242 ASP A CA 1
ATOM 1878 C C . ASP A 1 242 ? -34.971 15.338 66.383 1.00 56.97 242 ASP A C 1
ATOM 1880 O O . ASP A 1 242 ? -35.279 16.406 66.902 1.00 56.97 242 ASP A O 1
ATOM 1884 N N . GLN A 1 243 ? -35.587 14.945 65.255 1.00 58.84 243 GLN A N 1
ATOM 1885 C CA . GLN A 1 243 ? -36.550 15.804 64.532 1.00 58.84 243 GLN A CA 1
ATOM 1886 C C . GLN A 1 243 ? -38.028 15.377 64.605 1.00 58.84 243 GLN A C 1
ATOM 1888 O O . GLN A 1 243 ? -38.850 15.954 63.892 1.00 58.84 243 GLN A O 1
ATOM 1893 N N . GLY A 1 244 ? -38.396 14.403 65.447 1.00 56.97 244 GLY A N 1
ATOM 1894 C CA . GLY A 1 244 ? -39.780 14.146 65.902 1.00 56.97 244 GLY A CA 1
ATOM 1895 C C . GLY A 1 244 ? -40.866 13.833 64.851 1.00 56.97 244 GLY A C 1
ATOM 1896 O O . GLY A 1 244 ? -42.000 13.528 65.210 1.00 56.97 244 GLY A O 1
ATOM 1897 N N . LYS A 1 245 ? -40.577 13.882 63.547 1.00 62.25 245 LYS A N 1
ATOM 1898 C CA . LYS A 1 245 ? -41.563 13.623 62.490 1.00 62.25 245 LYS A CA 1
ATOM 1899 C C . LYS A 1 245 ? -41.538 12.154 62.084 1.00 62.25 245 LYS A C 1
ATOM 1901 O O . LYS A 1 245 ? -40.668 11.725 61.326 1.00 62.25 245 LYS A O 1
ATOM 1906 N N . ASN A 1 246 ? -42.555 11.426 62.544 1.00 65.19 246 ASN A N 1
ATOM 1907 C CA . ASN A 1 246 ? -42.901 10.060 62.150 1.00 65.19 246 ASN A CA 1
ATOM 1908 C C . ASN A 1 246 ? -43.231 10.000 60.642 1.00 65.19 246 ASN A C 1
ATOM 1910 O O . ASN A 1 246 ? -44.385 10.052 60.221 1.00 65.19 246 ASN A O 1
ATOM 1914 N N . GLN A 1 247 ? -42.208 9.960 59.786 1.00 66.06 247 GLN A N 1
ATOM 1915 C CA . GLN A 1 247 ? -42.402 9.717 58.358 1.00 66.06 247 GLN A CA 1
ATOM 1916 C C . GLN A 1 247 ? -42.673 8.232 58.132 1.00 66.06 247 GLN A C 1
ATOM 1918 O O . GLN A 1 247 ? -41.892 7.383 58.556 1.00 66.06 247 GLN A O 1
ATOM 1923 N N . ASN A 1 248 ? -43.758 7.932 57.413 1.00 79.25 248 ASN A N 1
ATOM 1924 C CA . ASN A 1 248 ? -44.129 6.570 57.056 1.00 79.25 248 ASN A CA 1
ATOM 1925 C C . ASN A 1 248 ? -42.953 5.878 56.316 1.00 79.25 248 ASN A C 1
ATOM 1927 O O . ASN A 1 248 ? -42.474 6.415 55.305 1.00 79.25 248 ASN A O 1
ATOM 1931 N N . PRO A 1 249 ? -42.472 4.709 56.785 1.00 69.62 249 PRO A N 1
ATOM 1932 C CA . PRO A 1 249 ? -41.332 3.995 56.201 1.00 69.62 249 PRO A CA 1
ATOM 1933 C C . PRO A 1 249 ? -41.495 3.715 54.699 1.00 69.62 249 PRO A C 1
ATOM 1935 O O . PRO A 1 249 ? -40.510 3.740 53.957 1.00 69.62 249 PRO A O 1
ATOM 1938 N N . VAL A 1 250 ? -42.734 3.563 54.219 1.00 74.19 250 VAL A N 1
ATOM 1939 C CA . VAL A 1 250 ? -43.050 3.371 52.795 1.00 74.19 250 VAL A CA 1
ATOM 1940 C C . VAL A 1 250 ? -42.634 4.585 51.950 1.00 74.19 250 VAL A C 1
ATOM 1942 O O . VAL A 1 250 ? -42.082 4.435 50.857 1.00 74.19 250 VAL A O 1
ATOM 1945 N N . GLN A 1 251 ? -42.810 5.811 52.457 1.00 78.2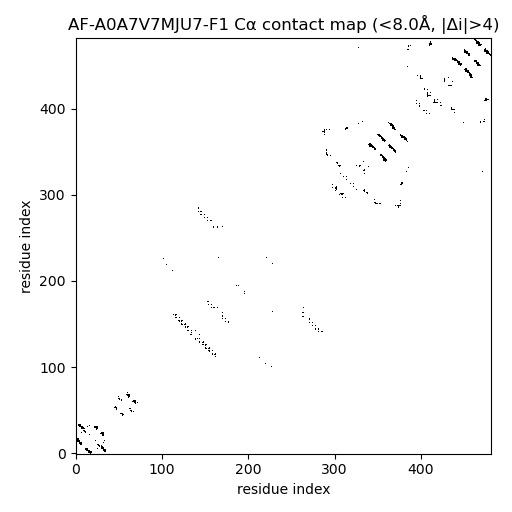5 251 GLN A N 1
ATOM 1946 C CA . GLN A 1 251 ? -42.415 7.025 51.730 1.00 78.25 251 GLN A CA 1
ATOM 1947 C C . GLN A 1 251 ? -40.892 7.192 51.656 1.00 78.25 251 GLN A C 1
ATOM 1949 O O . GLN A 1 251 ? -40.364 7.660 50.641 1.00 78.25 251 GLN A O 1
ATOM 1954 N N . LEU A 1 252 ? -40.171 6.798 52.709 1.00 71.81 252 LEU A N 1
ATOM 1955 C CA . LEU A 1 252 ? -38.706 6.796 52.710 1.00 71.81 252 LEU A CA 1
ATOM 1956 C C . LEU A 1 252 ? -38.158 5.798 51.687 1.00 71.81 252 LEU A C 1
ATOM 1958 O O . LEU A 1 252 ? -37.213 6.124 50.965 1.00 71.81 252 LEU A O 1
ATOM 1962 N N . LEU A 1 253 ? -38.797 4.634 51.567 1.00 71.00 253 LEU A N 1
ATOM 1963 C CA . LEU A 1 253 ? -38.456 3.607 50.588 1.00 71.00 253 LEU A CA 1
ATOM 1964 C C . LEU A 1 253 ? -38.677 4.090 49.150 1.00 71.00 253 LEU A C 1
ATOM 1966 O O . LEU A 1 253 ? -37.777 3.974 48.317 1.00 71.00 253 LEU A O 1
ATOM 1970 N N . LYS A 1 254 ? -39.821 4.733 48.876 1.00 78.19 254 LYS A N 1
ATOM 1971 C CA . LYS A 1 254 ? -40.123 5.324 47.561 1.00 78.19 254 LYS A CA 1
ATOM 1972 C C . LYS A 1 254 ? -39.106 6.407 47.179 1.00 78.19 254 LYS A C 1
ATOM 1974 O O . LYS A 1 254 ? -38.597 6.411 46.060 1.00 78.19 254 LYS A O 1
ATOM 1979 N N . LYS A 1 255 ? -38.726 7.284 48.119 1.00 77.62 255 LYS A N 1
ATOM 1980 C CA . LYS A 1 255 ? -37.691 8.313 47.889 1.00 77.62 255 LYS A CA 1
ATOM 1981 C C . LYS A 1 255 ? -36.298 7.716 47.669 1.00 77.62 255 LYS A C 1
ATOM 1983 O O . LYS A 1 255 ? -35.556 8.217 46.826 1.00 77.62 255 LYS A O 1
ATOM 1988 N N . ALA A 1 256 ? -35.936 6.665 48.406 1.00 70.88 256 ALA A N 1
ATOM 1989 C CA . ALA A 1 256 ? -34.660 5.973 48.232 1.00 70.88 256 ALA A CA 1
ATOM 1990 C C . ALA A 1 256 ? -34.582 5.268 46.869 1.00 70.88 256 ALA A C 1
ATOM 1992 O O . ALA A 1 256 ? -33.594 5.446 46.160 1.00 70.88 256 ALA A O 1
ATOM 1993 N N . LYS A 1 257 ? -35.651 4.564 46.469 1.00 76.44 257 LYS A N 1
ATOM 1994 C CA . LYS A 1 257 ? -35.782 3.934 45.148 1.00 76.44 257 LYS A CA 1
ATOM 1995 C C . LYS A 1 257 ? -35.657 4.966 44.026 1.00 76.44 257 LYS A C 1
ATOM 1997 O O . LYS A 1 257 ? -34.827 4.793 43.143 1.00 76.44 257 LYS A O 1
ATOM 2002 N N . ASN A 1 258 ? -36.389 6.080 44.097 1.00 76.25 258 ASN A N 1
ATOM 2003 C CA . ASN A 1 258 ? -36.322 7.122 43.066 1.00 76.25 258 ASN A CA 1
ATOM 2004 C C . ASN A 1 258 ? -34.930 7.764 42.965 1.00 76.25 258 ASN A C 1
ATOM 2006 O O . ASN A 1 258 ? -34.458 8.040 41.864 1.00 76.25 258 ASN A O 1
ATOM 2010 N N . ARG A 1 259 ? -34.240 7.978 44.095 1.00 73.88 259 ARG A N 1
ATOM 2011 C CA . ARG A 1 259 ? -32.866 8.501 44.087 1.00 73.88 259 ARG A CA 1
ATOM 2012 C C . ARG A 1 259 ? -31.875 7.489 43.501 1.00 73.88 259 ARG A C 1
ATOM 2014 O O . ARG A 1 259 ? -30.995 7.891 42.748 1.00 73.88 259 ARG A O 1
ATOM 2021 N N . ALA A 1 260 ? -32.034 6.201 43.809 1.00 67.94 260 ALA A N 1
ATOM 2022 C CA . ALA A 1 260 ? -31.218 5.140 43.224 1.00 67.94 260 ALA A CA 1
ATOM 2023 C C . ALA A 1 260 ? -31.433 5.036 41.707 1.00 67.94 260 ALA A C 1
ATOM 2025 O O . ALA A 1 260 ? -30.460 5.024 40.962 1.00 67.94 260 ALA A O 1
ATOM 2026 N N . ILE A 1 261 ? -32.686 5.067 41.243 1.00 71.62 261 ILE A N 1
ATOM 2027 C CA . ILE A 1 261 ? -33.022 5.062 39.812 1.00 71.62 261 ILE A CA 1
ATOM 2028 C C . ILE A 1 261 ? -32.412 6.280 39.108 1.00 71.62 261 ILE A C 1
ATOM 2030 O O . ILE A 1 261 ? -31.739 6.119 38.097 1.00 71.62 261 ILE A O 1
ATOM 2034 N N . ARG A 1 262 ? -32.567 7.492 39.663 1.00 76.25 262 ARG A N 1
ATOM 2035 C CA . ARG A 1 262 ? -31.980 8.709 39.076 1.00 76.25 262 ARG A CA 1
ATOM 2036 C C . ARG A 1 262 ? -30.456 8.612 38.959 1.00 76.25 262 ARG A C 1
ATOM 2038 O O . ARG A 1 262 ? -29.906 8.941 37.914 1.00 76.25 262 ARG A O 1
ATOM 2045 N N . ASN A 1 263 ? -29.779 8.144 40.005 1.00 69.44 263 ASN A N 1
ATOM 2046 C CA . ASN A 1 263 ? -28.326 7.978 39.983 1.00 69.44 263 ASN A CA 1
ATOM 2047 C C . ASN A 1 263 ? -27.886 6.882 38.999 1.00 69.44 263 ASN A C 1
ATOM 2049 O O . ASN A 1 263 ? -26.861 7.044 38.344 1.00 69.44 263 ASN A O 1
ATOM 2053 N N . ALA A 1 264 ? -28.660 5.802 38.863 1.00 66.88 264 ALA A N 1
ATOM 2054 C CA . ALA A 1 264 ? -28.403 4.754 37.880 1.00 66.88 264 ALA A CA 1
ATOM 2055 C C . ALA A 1 264 ? -28.536 5.280 36.444 1.00 66.88 264 ALA A C 1
ATOM 2057 O O . ALA A 1 264 ? -27.666 5.011 35.626 1.00 66.88 264 ALA A O 1
ATOM 2058 N N . ILE A 1 265 ? -29.563 6.088 36.155 1.00 71.50 265 ILE A N 1
ATOM 2059 C CA . ILE A 1 265 ? -29.744 6.720 34.839 1.00 71.50 265 ILE A CA 1
ATOM 2060 C C . ILE A 1 265 ? -28.551 7.625 34.506 1.00 71.50 265 ILE A C 1
ATOM 2062 O O . ILE A 1 265 ? -27.995 7.514 33.418 1.00 71.50 265 ILE A O 1
ATOM 2066 N N . ILE A 1 266 ? -28.113 8.470 35.448 1.00 74.31 266 ILE A N 1
ATOM 2067 C CA . ILE A 1 266 ? -26.948 9.350 35.248 1.00 74.31 266 ILE A CA 1
ATOM 2068 C C . ILE A 1 266 ? -25.676 8.525 35.002 1.00 74.31 266 ILE A C 1
ATOM 2070 O O . ILE A 1 266 ? -24.913 8.833 34.090 1.00 74.31 266 ILE A O 1
ATOM 2074 N N . ALA A 1 267 ? -25.459 7.458 35.776 1.00 68.38 267 ALA A N 1
ATOM 2075 C CA . ALA A 1 267 ? -24.305 6.580 35.601 1.00 68.38 267 ALA A CA 1
ATOM 2076 C C . ALA A 1 267 ? -24.324 5.858 34.242 1.00 68.38 267 ALA A C 1
ATOM 2078 O O . ALA A 1 267 ? -23.297 5.809 33.570 1.00 68.38 267 ALA A O 1
ATOM 2079 N N . CYS A 1 268 ? -25.482 5.351 33.805 1.00 68.56 268 CYS A N 1
ATOM 2080 C CA . CYS A 1 268 ? -25.641 4.732 32.489 1.00 68.56 268 CYS A CA 1
ATOM 2081 C C . CYS A 1 268 ? -25.416 5.731 31.349 1.00 68.56 268 CYS A C 1
ATOM 2083 O O . CYS A 1 268 ? -24.766 5.382 30.365 1.00 68.56 268 CYS A O 1
ATOM 2085 N N . ALA A 1 269 ? -25.910 6.966 31.482 1.00 72.25 269 ALA A N 1
ATOM 2086 C CA . ALA A 1 269 ? -25.691 8.016 30.492 1.00 72.25 269 ALA A CA 1
ATOM 2087 C C . ALA A 1 269 ? -24.197 8.352 30.371 1.00 72.25 269 ALA A C 1
ATOM 2089 O O . ALA A 1 269 ? -23.658 8.329 29.270 1.00 72.25 269 ALA A O 1
ATOM 2090 N N . LEU A 1 270 ? -23.501 8.558 31.497 1.00 70.94 270 LEU A N 1
ATOM 2091 C CA . LEU A 1 270 ? -22.057 8.822 31.509 1.00 70.94 270 LEU A CA 1
ATOM 2092 C C . LEU A 1 270 ? -21.248 7.664 30.918 1.00 70.94 270 LEU A C 1
ATOM 2094 O O . LEU A 1 270 ? -20.372 7.892 30.087 1.00 70.94 270 LEU A O 1
ATOM 2098 N N . ALA A 1 271 ? -21.553 6.424 31.310 1.00 70.50 271 ALA A N 1
ATOM 2099 C CA . ALA A 1 271 ? -20.888 5.245 30.764 1.00 70.50 271 ALA A CA 1
ATOM 2100 C C . ALA A 1 271 ? -21.113 5.121 29.249 1.00 70.50 271 ALA A C 1
ATOM 2102 O O . ALA A 1 271 ? -20.167 4.848 28.518 1.00 70.50 271 ALA A O 1
ATOM 2103 N N . SER A 1 272 ? -22.333 5.381 28.770 1.00 68.50 272 SER A N 1
ATOM 2104 C CA . SER A 1 272 ? -22.647 5.346 27.338 1.00 68.50 272 SER A CA 1
ATOM 2105 C C . SER A 1 272 ? -21.886 6.426 26.574 1.00 68.50 272 SER A C 1
ATOM 2107 O O . SER A 1 272 ? -21.243 6.112 25.579 1.00 68.50 272 SER A O 1
ATOM 2109 N N . THR A 1 273 ? -21.877 7.673 27.056 1.00 73.81 273 THR A N 1
ATOM 2110 C CA . THR A 1 273 ? -21.121 8.768 26.425 1.00 73.81 273 THR A CA 1
ATOM 2111 C C . THR A 1 273 ? -19.629 8.460 26.357 1.00 73.81 273 THR A C 1
ATOM 2113 O O . THR A 1 273 ? -19.008 8.704 25.327 1.00 73.81 273 THR A O 1
ATOM 2116 N N . LEU A 1 274 ? -19.054 7.876 27.412 1.00 71.38 274 LEU A N 1
ATOM 2117 C CA . LEU A 1 274 ? -17.659 7.439 27.397 1.00 71.38 274 LEU A CA 1
ATOM 2118 C C . LEU A 1 274 ? -17.444 6.315 26.375 1.00 71.38 274 LEU A C 1
ATOM 2120 O O . LEU A 1 274 ? -16.540 6.413 25.558 1.00 71.38 274 LEU A O 1
ATOM 2124 N N . ILE A 1 275 ? -18.292 5.285 26.337 1.00 70.00 275 ILE A N 1
ATOM 2125 C CA . ILE A 1 275 ? -18.155 4.189 25.362 1.00 70.00 275 ILE A CA 1
ATOM 2126 C C . ILE A 1 275 ? -18.269 4.705 23.921 1.00 70.00 275 ILE A C 1
ATOM 2128 O O . ILE A 1 275 ? -17.425 4.367 23.091 1.00 70.00 275 ILE A O 1
ATOM 2132 N N . PHE A 1 276 ? -19.267 5.538 23.615 1.00 70.19 276 PHE A N 1
ATOM 2133 C CA . PHE A 1 276 ? -19.455 6.098 22.274 1.00 70.19 276 PHE A CA 1
ATOM 2134 C C . PHE A 1 276 ? -18.339 7.069 21.893 1.00 70.19 276 PHE A C 1
ATOM 2136 O O . PHE A 1 276 ? -17.772 6.941 20.811 1.00 70.19 276 PHE A O 1
ATOM 2143 N N . GLY A 1 277 ? -17.974 7.991 22.787 1.00 71.94 277 GLY A N 1
ATOM 2144 C CA . GLY A 1 277 ? -16.869 8.922 22.564 1.00 71.94 277 GLY A CA 1
ATOM 2145 C C . GLY A 1 277 ? -15.549 8.185 22.362 1.00 71.94 277 GLY A C 1
ATOM 2146 O O . GLY A 1 277 ? -14.795 8.495 21.444 1.00 71.94 277 GLY A O 1
ATOM 2147 N N . GLY A 1 278 ? -15.308 7.137 23.147 1.00 69.44 278 GLY A N 1
ATOM 2148 C CA . GLY A 1 278 ? -14.112 6.325 23.016 1.00 69.44 278 GLY A CA 1
ATOM 2149 C C . GLY A 1 278 ? -14.061 5.468 21.780 1.00 69.44 278 GLY A C 1
ATOM 2150 O O . GLY A 1 278 ? -13.016 5.422 21.144 1.00 69.44 278 GLY A O 1
ATOM 2151 N N . SER A 1 279 ? -15.184 4.874 21.390 1.00 68.38 279 SER A N 1
ATOM 2152 C CA . SER A 1 279 ? -15.296 4.125 20.138 1.00 68.38 279 SER A CA 1
ATOM 2153 C C . SER A 1 279 ? -15.146 5.042 18.922 1.00 68.38 279 SER A C 1
ATOM 2155 O O . SER A 1 279 ? -14.550 4.638 17.931 1.00 68.38 279 SER A O 1
ATOM 2157 N N . ALA A 1 280 ? -15.621 6.289 18.997 1.00 69.56 280 ALA A N 1
ATOM 2158 C CA . ALA A 1 280 ? -15.405 7.277 17.948 1.00 69.56 280 ALA A CA 1
ATOM 2159 C C . ALA A 1 280 ? -13.926 7.682 17.859 1.00 69.56 280 ALA A C 1
ATOM 2161 O O . ALA A 1 280 ? -13.342 7.580 16.787 1.00 69.56 280 ALA A O 1
ATOM 2162 N N . VAL A 1 281 ? -13.287 8.074 18.965 1.00 72.44 281 VAL A N 1
ATOM 2163 C CA . VAL A 1 281 ? -11.859 8.457 18.963 1.00 72.44 281 VAL A CA 1
ATOM 2164 C C . VAL A 1 281 ? -10.969 7.293 18.526 1.00 72.44 281 VAL A C 1
ATOM 2166 O O . VAL A 1 281 ? -10.046 7.482 17.741 1.00 72.44 281 VAL A O 1
ATOM 2169 N N . ALA A 1 282 ? -11.285 6.082 18.977 1.00 69.44 282 ALA A N 1
ATOM 2170 C CA . ALA A 1 282 ? -10.730 4.831 18.483 1.00 69.44 282 ALA A CA 1
ATOM 2171 C C . ALA A 1 282 ? -10.866 4.700 16.965 1.00 69.44 282 ALA A C 1
ATOM 2173 O O . ALA A 1 282 ? -9.877 4.557 16.258 1.00 69.44 282 ALA A O 1
ATOM 2174 N N . TYR A 1 283 ? -12.094 4.766 16.462 1.00 71.50 283 TYR A N 1
ATOM 2175 C CA . TYR A 1 283 ? -12.387 4.581 15.050 1.00 71.50 283 TYR A CA 1
ATOM 2176 C C . TYR A 1 283 ? -11.678 5.621 14.179 1.00 71.50 283 TYR A C 1
ATOM 2178 O O . TYR A 1 283 ? -11.056 5.261 13.187 1.00 71.50 283 TYR A O 1
ATOM 2186 N N . TRP A 1 284 ? -11.712 6.895 14.572 1.00 71.81 284 TRP A N 1
ATOM 2187 C CA . TRP A 1 284 ? -11.088 7.989 13.829 1.00 71.81 284 TRP A CA 1
ATOM 2188 C C . TRP A 1 284 ? -9.564 8.007 13.962 1.00 71.81 284 TRP A C 1
ATOM 2190 O O . TRP A 1 284 ? -8.874 8.243 12.979 1.00 71.81 284 TRP A O 1
ATOM 2200 N N . GLY A 1 285 ? -9.031 7.720 15.149 1.00 70.50 285 GLY A N 1
ATOM 2201 C CA . GLY A 1 285 ? -7.594 7.738 15.419 1.00 70.50 285 GLY A CA 1
ATOM 2202 C C . GLY A 1 285 ? -6.848 6.476 14.984 1.00 70.50 285 GLY A C 1
ATOM 2203 O O . GLY A 1 285 ? -5.632 6.508 14.810 1.00 70.50 285 GLY A O 1
ATOM 2204 N N . LEU A 1 286 ? -7.550 5.351 14.831 1.00 68.19 286 LEU A N 1
ATOM 2205 C CA . LEU A 1 286 ? -6.975 4.104 14.323 1.00 68.19 286 LEU A CA 1
ATOM 2206 C C . LEU A 1 286 ? -7.180 3.900 12.831 1.00 68.19 286 LEU A C 1
ATOM 2208 O O . LEU A 1 286 ? -6.590 2.971 12.274 1.00 68.19 286 LEU A O 1
ATOM 2212 N N . ARG A 1 287 ? -8.018 4.717 12.188 1.00 71.75 287 ARG A N 1
ATOM 2213 C CA . ARG A 1 287 ? -8.187 4.632 10.746 1.00 71.75 287 ARG A CA 1
ATOM 2214 C C . ARG A 1 287 ? -6.832 4.940 10.105 1.00 71.75 287 ARG A C 1
ATOM 2216 O O . ARG A 1 287 ? -6.248 5.970 10.445 1.00 71.75 287 ARG A O 1
ATOM 2223 N N . PRO A 1 288 ? -6.312 4.074 9.216 1.00 73.38 288 PRO A N 1
ATOM 2224 C CA . PRO A 1 288 ? -5.153 4.452 8.427 1.00 73.38 288 PRO A CA 1
ATOM 2225 C C . PRO A 1 288 ? -5.469 5.779 7.724 1.00 73.38 288 PRO A C 1
ATOM 2227 O O . PRO A 1 288 ? -6.637 6.003 7.365 1.00 73.38 288 PRO A O 1
ATOM 2230 N N . PRO A 1 289 ? -4.471 6.665 7.555 1.00 82.19 289 PRO A N 1
ATOM 2231 C CA . PRO A 1 289 ? -4.671 7.898 6.813 1.00 82.19 289 PRO A CA 1
ATOM 2232 C C . PRO A 1 289 ? -5.313 7.564 5.467 1.00 82.19 289 PRO A C 1
ATOM 2234 O O . PRO A 1 289 ? -5.089 6.485 4.904 1.00 82.19 289 PRO A O 1
ATOM 2237 N N . GLN A 1 290 ? -6.175 8.453 4.975 1.00 91.94 290 GLN A N 1
ATOM 2238 C CA . GLN A 1 290 ? -6.790 8.241 3.670 1.00 91.94 290 GLN A CA 1
ATOM 2239 C C . GLN A 1 290 ? -5.679 8.057 2.633 1.00 91.94 290 GLN A C 1
ATOM 2241 O O . GLN A 1 290 ? -4.643 8.719 2.709 1.00 91.94 290 GLN A O 1
ATOM 2246 N N . PHE A 1 291 ? -5.881 7.134 1.688 1.00 94.06 291 PHE A N 1
ATOM 2247 C CA . PHE A 1 291 ? -4.887 6.841 0.654 1.00 94.06 291 PHE A CA 1
ATOM 2248 C C . PHE A 1 291 ? -4.410 8.116 -0.053 1.00 94.06 291 PHE A C 1
ATOM 2250 O O . PHE A 1 291 ? -3.225 8.269 -0.316 1.00 94.06 291 PHE A O 1
ATOM 2257 N N . GLU A 1 292 ? -5.328 9.055 -0.285 1.00 94.31 292 GLU A N 1
ATOM 2258 C CA . GLU A 1 292 ? -5.051 10.352 -0.896 1.00 94.31 292 GLU A CA 1
ATOM 2259 C C . GLU A 1 292 ? -4.013 11.178 -0.130 1.00 94.31 292 GLU A C 1
ATOM 2261 O O . GLU A 1 292 ? -3.123 11.758 -0.751 1.00 94.31 292 GLU A O 1
ATOM 2266 N N . THR A 1 293 ? -4.059 11.174 1.204 1.00 94.06 293 THR A N 1
ATOM 2267 C CA . THR A 1 293 ? -3.069 11.863 2.041 1.00 94.06 293 THR A CA 1
ATOM 2268 C C . THR A 1 293 ? -1.690 11.230 1.879 1.00 94.06 293 THR A C 1
ATOM 2270 O O . THR A 1 293 ? -0.742 11.931 1.546 1.00 94.06 293 THR A O 1
ATOM 2273 N N . ALA A 1 294 ? -1.592 9.902 2.010 1.00 94.38 294 ALA A N 1
ATOM 2274 C CA . ALA A 1 294 ? -0.317 9.192 1.883 1.00 94.38 294 ALA A CA 1
ATOM 2275 C C . ALA A 1 294 ? 0.276 9.299 0.466 1.00 94.38 294 ALA A C 1
ATOM 2277 O O . ALA A 1 294 ? 1.477 9.492 0.303 1.00 94.38 294 ALA A O 1
ATOM 2278 N N . ALA A 1 295 ? -0.564 9.213 -0.570 1.00 95.38 295 ALA A N 1
ATOM 2279 C CA . ALA A 1 295 ? -0.137 9.401 -1.951 1.00 95.38 295 ALA A CA 1
ATOM 2280 C C . ALA A 1 295 ? 0.354 10.836 -2.197 1.00 95.38 295 ALA A C 1
ATOM 2282 O O . ALA A 1 295 ? 1.367 11.019 -2.860 1.00 95.38 295 ALA A O 1
ATOM 2283 N N . THR A 1 296 ? -0.320 11.847 -1.641 1.00 94.44 296 THR A N 1
ATOM 2284 C CA . THR A 1 296 ? 0.094 13.253 -1.778 1.00 94.44 296 THR A CA 1
ATOM 2285 C C . THR A 1 296 ? 1.408 13.530 -1.048 1.00 94.44 296 THR A C 1
ATOM 2287 O O . THR A 1 296 ? 2.293 14.154 -1.625 1.00 94.44 296 THR A O 1
ATOM 2290 N N . GLU A 1 297 ? 1.566 13.027 0.180 1.00 95.06 297 GLU A N 1
ATOM 2291 C CA . GLU A 1 297 ? 2.822 13.115 0.939 1.00 95.06 297 GLU A CA 1
ATOM 2292 C C . GLU A 1 297 ? 3.971 12.422 0.203 1.00 95.06 297 GLU A C 1
ATOM 2294 O O . GLU A 1 297 ? 5.066 12.969 0.124 1.00 95.06 297 GLU A O 1
ATOM 2299 N N . PHE A 1 298 ? 3.719 11.259 -0.404 1.00 95.50 298 PHE A N 1
ATOM 2300 C CA . PHE A 1 298 ? 4.707 10.587 -1.243 1.00 95.50 298 PHE A CA 1
ATOM 2301 C C . PHE A 1 298 ? 5.071 11.398 -2.493 1.00 95.50 298 PHE A C 1
ATOM 2303 O O . PHE A 1 298 ? 6.248 11.492 -2.821 1.00 95.50 298 PHE A O 1
ATOM 2310 N N . ILE A 1 299 ? 4.094 11.990 -3.190 1.00 93.75 299 ILE A N 1
ATOM 2311 C CA . ILE A 1 299 ? 4.337 12.818 -4.386 1.00 93.75 299 ILE A CA 1
ATOM 2312 C C . ILE A 1 299 ? 5.158 14.068 -4.031 1.00 93.75 299 ILE A C 1
ATOM 2314 O O . ILE A 1 299 ? 6.061 14.454 -4.770 1.00 93.75 299 ILE A O 1
ATOM 2318 N N . GLU A 1 300 ? 4.889 14.696 -2.890 1.00 94.19 300 GLU A N 1
ATOM 2319 C CA . GLU A 1 300 ? 5.688 15.837 -2.438 1.00 94.19 300 GLU A CA 1
ATOM 2320 C C . GLU A 1 300 ? 7.083 15.389 -1.973 1.00 94.19 300 GLU A C 1
ATOM 2322 O O . GLU A 1 300 ? 8.094 15.991 -2.334 1.00 94.19 300 GLU A O 1
ATOM 2327 N N . GLY A 1 301 ? 7.161 14.269 -1.251 1.00 94.00 301 GLY A N 1
ATOM 2328 C CA . GLY A 1 301 ? 8.420 13.674 -0.817 1.00 94.00 301 GLY A CA 1
ATOM 2329 C C . GLY A 1 301 ? 9.314 13.281 -1.991 1.00 94.00 301 GLY A C 1
ATOM 2330 O O . GLY A 1 301 ? 10.507 13.576 -1.970 1.00 94.00 301 GLY A O 1
ATOM 2331 N N . ILE A 1 302 ? 8.758 12.673 -3.046 1.00 94.06 302 ILE A N 1
ATOM 2332 C CA . ILE A 1 302 ? 9.537 12.253 -4.216 1.00 94.06 302 ILE A CA 1
ATOM 2333 C C . ILE A 1 302 ? 10.042 13.456 -5.022 1.00 94.06 302 ILE A C 1
ATOM 2335 O O . ILE A 1 302 ? 11.089 13.363 -5.654 1.00 94.06 302 ILE A O 1
ATOM 2339 N N . ARG A 1 303 ? 9.354 14.604 -4.959 1.00 91.38 303 ARG A N 1
ATOM 2340 C CA . ARG A 1 303 ? 9.812 15.863 -5.562 1.00 91.38 303 ARG A CA 1
ATOM 2341 C C . ARG A 1 303 ? 11.011 16.459 -4.821 1.00 91.38 303 ARG A C 1
ATOM 2343 O O . ARG A 1 303 ? 11.887 17.037 -5.458 1.00 91.38 303 ARG A O 1
ATOM 2350 N N . GLN A 1 304 ? 11.037 16.340 -3.493 1.00 93.38 304 GLN A N 1
ATOM 2351 C CA . GLN A 1 304 ? 12.079 16.926 -2.644 1.00 93.38 304 GLN A CA 1
ATOM 2352 C C . GLN A 1 304 ? 13.300 16.014 -2.495 1.00 93.38 304 GLN A C 1
ATOM 2354 O O . GLN A 1 304 ? 14.434 16.462 -2.648 1.00 93.38 304 GLN A O 1
ATOM 2359 N N . ASN A 1 305 ? 13.075 14.736 -2.183 1.00 94.19 305 ASN A N 1
ATOM 2360 C CA . ASN A 1 305 ? 14.118 13.733 -2.009 1.00 94.19 305 ASN A CA 1
ATOM 2361 C C . ASN A 1 305 ? 13.610 12.351 -2.465 1.00 94.19 305 ASN A C 1
ATOM 2363 O O . ASN A 1 305 ? 13.081 11.580 -1.653 1.00 94.19 305 ASN A O 1
ATOM 2367 N N . PRO A 1 306 ? 13.788 12.009 -3.757 1.00 91.38 306 PRO A N 1
ATOM 2368 C CA . PRO A 1 306 ? 13.208 10.803 -4.330 1.00 91.38 306 PRO A CA 1
ATOM 2369 C C . PRO A 1 306 ? 13.602 9.505 -3.619 1.00 91.38 306 PRO A C 1
ATOM 2371 O O . PRO A 1 306 ? 12.754 8.651 -3.372 1.00 91.38 306 PRO A O 1
ATOM 2374 N N . LEU A 1 307 ? 14.878 9.362 -3.250 1.00 90.44 307 LEU A N 1
ATOM 2375 C CA . LEU A 1 307 ? 15.398 8.142 -2.622 1.00 90.44 307 LEU A CA 1
ATOM 2376 C C . LEU A 1 307 ? 14.864 7.980 -1.190 1.00 90.44 307 LEU A C 1
ATOM 2378 O O . LEU A 1 307 ? 14.474 6.887 -0.772 1.00 90.44 307 LEU A O 1
ATOM 2382 N N . GLN A 1 308 ? 14.772 9.086 -0.447 1.00 92.88 308 GLN A N 1
ATOM 2383 C CA . GLN A 1 308 ? 14.215 9.071 0.904 1.00 92.88 308 GLN A CA 1
ATOM 2384 C C . GLN A 1 308 ? 12.722 8.721 0.883 1.00 92.88 308 GLN A C 1
ATOM 2386 O O . GLN A 1 308 ? 12.298 7.838 1.624 1.00 92.88 308 GLN A O 1
ATOM 2391 N N . ALA A 1 309 ? 11.942 9.327 -0.017 1.00 93.69 309 ALA A N 1
ATOM 2392 C CA . ALA A 1 309 ? 10.519 9.020 -0.150 1.00 93.69 309 ALA A CA 1
ATOM 2393 C C . ALA A 1 309 ? 10.279 7.553 -0.545 1.00 93.69 309 ALA A C 1
ATOM 2395 O O . ALA A 1 309 ? 9.404 6.888 0.009 1.00 93.69 309 ALA A O 1
ATOM 2396 N N . ILE A 1 310 ? 11.084 7.008 -1.463 1.00 93.31 310 ILE A N 1
ATOM 2397 C CA . ILE A 1 310 ? 10.990 5.592 -1.836 1.00 93.31 310 ILE A CA 1
ATOM 2398 C C . ILE A 1 310 ? 11.277 4.694 -0.630 1.00 93.31 310 ILE A C 1
ATOM 2400 O O . ILE A 1 310 ? 10.500 3.781 -0.370 1.00 93.31 310 ILE A O 1
ATOM 2404 N N . SER A 1 311 ? 12.346 4.949 0.126 1.00 91.06 311 SER A N 1
ATOM 2405 C CA . SER A 1 311 ? 12.725 4.096 1.263 1.00 91.06 311 SER A CA 1
ATOM 2406 C C . SER A 1 311 ? 11.739 4.158 2.440 1.00 91.06 311 SER A C 1
ATOM 2408 O O . SER A 1 311 ? 11.485 3.134 3.073 1.00 91.06 311 SER A O 1
ATOM 2410 N N . GLU A 1 312 ? 11.116 5.310 2.698 1.00 92.44 312 GLU A N 1
ATOM 2411 C CA . GLU A 1 312 ? 10.104 5.472 3.752 1.00 92.44 312 GLU A CA 1
ATOM 2412 C C . GLU A 1 312 ? 8.826 4.659 3.466 1.00 92.44 312 GLU A C 1
ATOM 2414 O O . GLU A 1 312 ? 8.273 3.964 4.337 1.00 92.44 312 GLU A O 1
ATOM 2419 N N . TYR A 1 313 ? 8.378 4.689 2.211 1.00 92.50 313 TYR A N 1
ATOM 2420 C CA . TYR A 1 313 ? 7.138 4.047 1.788 1.00 92.50 313 TYR A CA 1
ATOM 2421 C C . TYR A 1 313 ? 7.325 2.631 1.240 1.00 92.50 313 TYR A C 1
ATOM 2423 O O . TYR A 1 313 ? 6.350 1.874 1.178 1.00 92.50 313 TYR A O 1
ATOM 2431 N N . ALA A 1 314 ? 8.548 2.227 0.893 1.00 91.19 314 ALA A N 1
ATOM 2432 C CA . ALA A 1 314 ? 8.844 0.867 0.477 1.00 91.19 314 ALA A CA 1
ATOM 2433 C C . ALA A 1 314 ? 8.521 -0.143 1.587 1.00 91.19 314 ALA A C 1
ATOM 2435 O O . ALA A 1 314 ? 8.593 0.112 2.799 1.00 91.19 314 ALA A O 1
ATOM 2436 N N . ARG A 1 315 ? 8.125 -1.329 1.136 1.00 85.75 315 ARG A N 1
ATOM 2437 C CA . ARG A 1 315 ? 7.908 -2.495 1.983 1.00 85.75 315 ARG A CA 1
ATOM 2438 C C . ARG A 1 315 ? 9.270 -3.057 2.402 1.00 85.75 315 ARG A C 1
ATOM 2440 O O . ARG A 1 315 ? 10.149 -3.223 1.558 1.00 85.75 315 ARG A O 1
ATOM 2447 N N . SER A 1 316 ? 9.462 -3.341 3.689 1.00 79.44 316 SER A N 1
ATOM 2448 C CA . SER A 1 316 ? 10.774 -3.738 4.230 1.00 79.44 316 SER A CA 1
ATOM 2449 C C . SER A 1 316 ? 11.294 -5.068 3.671 1.00 79.44 316 SER A C 1
ATOM 2451 O O . SER A 1 316 ? 12.501 -5.260 3.564 1.00 79.44 316 SER A O 1
ATOM 2453 N N . ASP A 1 317 ? 10.402 -5.968 3.257 1.00 83.56 317 ASP A N 1
ATOM 2454 C CA . ASP A 1 317 ? 10.729 -7.246 2.612 1.00 83.56 317 ASP A CA 1
ATOM 2455 C C . ASP A 1 317 ? 11.130 -7.107 1.131 1.00 83.56 317 ASP A C 1
ATOM 2457 O O . ASP A 1 317 ? 11.474 -8.096 0.484 1.00 83.56 317 ASP A O 1
ATOM 2461 N N . LYS A 1 318 ? 11.109 -5.886 0.585 1.00 84.31 318 LYS A N 1
ATOM 2462 C CA . LYS A 1 318 ? 11.361 -5.579 -0.827 1.00 84.31 318 LYS A CA 1
ATOM 2463 C C . LYS A 1 318 ? 12.536 -4.617 -1.037 1.00 84.31 318 LYS A C 1
ATOM 2465 O O . LYS A 1 318 ? 12.516 -3.825 -1.977 1.00 84.31 318 LYS A O 1
ATOM 2470 N N . ALA A 1 319 ? 13.582 -4.714 -0.216 1.00 84.38 319 ALA A N 1
ATOM 2471 C CA . ALA A 1 319 ? 14.800 -3.907 -0.368 1.00 84.38 319 ALA A CA 1
ATOM 2472 C C . ALA A 1 319 ? 15.387 -3.970 -1.796 1.00 84.38 319 ALA A C 1
ATOM 2474 O O . ALA A 1 319 ? 15.709 -2.938 -2.377 1.00 84.38 319 ALA A O 1
ATOM 2475 N N . SER A 1 320 ? 15.401 -5.154 -2.419 1.00 87.44 320 SER A N 1
ATOM 2476 C CA . SER A 1 320 ? 15.866 -5.321 -3.805 1.00 87.44 320 SER A CA 1
ATOM 2477 C C . SER A 1 320 ? 15.001 -4.598 -4.844 1.00 87.44 320 SER A C 1
ATOM 2479 O O . SER A 1 320 ? 15.511 -4.175 -5.877 1.00 87.44 320 SER A O 1
ATOM 2481 N N . GLN A 1 321 ? 13.697 -4.423 -4.594 1.00 89.06 321 GLN A N 1
ATOM 2482 C CA . GLN A 1 321 ? 12.837 -3.636 -5.488 1.00 89.06 321 GLN A CA 1
ATOM 2483 C C . GLN A 1 321 ? 13.080 -2.140 -5.318 1.00 89.06 321 GLN A C 1
ATOM 2485 O O . GLN A 1 321 ? 13.056 -1.420 -6.311 1.00 89.06 321 GLN A O 1
ATOM 2490 N N . ALA A 1 322 ? 13.350 -1.680 -4.092 1.00 88.75 322 ALA A N 1
ATOM 2491 C CA . ALA A 1 322 ? 13.737 -0.294 -3.857 1.00 88.75 322 ALA A CA 1
ATOM 2492 C C . ALA A 1 322 ? 15.023 0.041 -4.628 1.00 88.75 322 ALA A C 1
ATOM 2494 O O . ALA A 1 322 ? 15.023 1.001 -5.387 1.00 88.75 322 ALA A O 1
ATOM 2495 N N . GLU A 1 323 ? 16.054 -0.810 -4.558 1.00 90.12 323 GLU A N 1
ATOM 2496 C CA . GLU A 1 323 ? 17.288 -0.647 -5.345 1.00 90.12 323 GLU A CA 1
ATOM 2497 C C . GLU A 1 323 ? 17.025 -0.587 -6.862 1.00 90.12 323 GLU A C 1
ATOM 2499 O O . GLU A 1 323 ? 17.592 0.255 -7.559 1.00 90.12 323 GLU A O 1
ATOM 2504 N N . GLN A 1 324 ? 16.127 -1.431 -7.385 1.00 90.31 324 GLN A N 1
ATOM 2505 C CA . GLN A 1 324 ? 15.730 -1.393 -8.801 1.00 90.31 324 GLN A CA 1
ATOM 2506 C C . GLN A 1 324 ? 15.024 -0.083 -9.177 1.00 90.31 324 GLN A C 1
ATOM 2508 O O . GLN A 1 324 ? 15.257 0.465 -10.259 1.00 90.31 324 GLN A O 1
ATOM 2513 N N . TRP A 1 325 ? 14.172 0.441 -8.297 1.00 92.94 325 TRP A N 1
ATOM 2514 C CA . TRP A 1 325 ? 13.514 1.728 -8.505 1.00 92.94 325 TRP A CA 1
ATOM 2515 C C . TRP A 1 325 ? 14.502 2.889 -8.447 1.00 92.94 325 TRP A C 1
ATOM 2517 O O . TRP A 1 325 ? 14.425 3.789 -9.280 1.00 92.94 325 TRP A O 1
ATOM 2527 N N . GLU A 1 326 ? 15.466 2.854 -7.527 1.00 90.94 326 GLU A N 1
ATOM 2528 C CA . GLU A 1 326 ? 16.539 3.844 -7.478 1.00 90.94 326 GLU A CA 1
ATOM 2529 C C . GLU A 1 326 ? 17.390 3.820 -8.749 1.00 90.94 326 GLU A C 1
ATOM 2531 O O . GLU A 1 326 ? 17.687 4.875 -9.307 1.00 90.94 326 GLU A O 1
ATOM 2536 N N . ALA A 1 327 ? 17.749 2.631 -9.242 1.00 89.94 327 ALA A N 1
ATOM 2537 C CA . ALA A 1 327 ? 18.484 2.484 -10.494 1.00 89.94 327 ALA A CA 1
ATOM 2538 C C . ALA A 1 327 ? 17.702 3.078 -11.680 1.00 89.94 327 ALA A C 1
ATOM 2540 O O . ALA A 1 327 ? 18.272 3.838 -12.463 1.00 89.94 327 ALA A O 1
ATOM 2541 N N . SER A 1 328 ? 16.391 2.820 -11.743 1.00 89.75 328 SER A N 1
ATOM 2542 C CA . SER A 1 328 ? 15.491 3.362 -12.777 1.00 89.75 328 SER A CA 1
ATOM 2543 C C . SER A 1 328 ? 15.311 4.888 -12.676 1.00 89.75 328 SER A C 1
ATOM 2545 O O . SER A 1 328 ? 15.115 5.583 -13.672 1.00 89.75 328 SER A O 1
ATOM 2547 N N . MET A 1 329 ? 15.390 5.453 -11.471 1.00 90.94 329 MET A N 1
ATOM 2548 C CA . MET A 1 329 ? 15.387 6.907 -11.266 1.00 90.94 329 MET A CA 1
ATOM 2549 C C . MET A 1 329 ? 16.720 7.546 -11.667 1.00 90.94 329 MET A C 1
ATOM 2551 O O . MET A 1 329 ? 16.758 8.685 -12.143 1.00 90.94 329 MET A O 1
ATOM 2555 N N . ARG A 1 330 ? 17.835 6.834 -11.464 1.00 89.25 330 ARG A N 1
ATOM 2556 C CA . ARG A 1 330 ? 19.175 7.316 -11.817 1.00 89.25 330 ARG A CA 1
ATOM 2557 C C . ARG A 1 330 ? 19.393 7.362 -13.321 1.00 89.25 330 ARG A C 1
ATOM 2559 O O . ARG A 1 330 ? 19.819 8.401 -13.811 1.00 89.25 330 ARG A O 1
ATOM 2566 N N . SER A 1 331 ? 19.036 6.301 -14.038 1.00 85.69 331 SER A N 1
ATOM 2567 C CA . SER A 1 331 ? 19.119 6.224 -15.507 1.00 85.69 331 SER A CA 1
ATOM 2568 C C . SER A 1 331 ? 18.361 7.355 -16.218 1.00 85.69 331 SER A C 1
ATOM 2570 O O . SER A 1 331 ? 18.802 7.830 -17.259 1.00 85.69 331 SER A O 1
ATOM 2572 N N . ARG A 1 332 ? 17.251 7.828 -15.636 1.00 87.50 332 ARG A N 1
ATOM 2573 C CA . ARG A 1 332 ? 16.436 8.940 -16.157 1.00 87.50 332 ARG A CA 1
ATOM 2574 C C . ARG A 1 332 ? 16.865 10.321 -15.673 1.00 87.50 332 ARG A C 1
ATOM 2576 O O . ARG A 1 332 ? 16.222 11.307 -16.012 1.00 87.50 332 ARG A O 1
ATOM 2583 N N . ASN A 1 333 ? 17.893 10.415 -14.831 1.00 89.69 333 ASN A N 1
ATOM 2584 C CA . ASN A 1 333 ? 18.262 11.639 -14.107 1.00 89.69 333 ASN A CA 1
ATOM 2585 C C . ASN A 1 333 ? 17.161 12.208 -13.183 1.00 89.69 333 ASN A C 1
ATOM 2587 O O . ASN A 1 333 ? 17.304 13.306 -12.647 1.00 89.69 333 ASN A O 1
ATOM 2591 N N . TRP A 1 334 ? 16.101 11.444 -12.908 1.00 91.25 334 TRP A N 1
ATOM 2592 C CA . TRP A 1 334 ? 14.990 11.852 -12.037 1.00 91.25 334 TRP A CA 1
ATOM 2593 C C . TRP A 1 334 ? 15.385 11.941 -10.559 1.00 91.25 334 TRP A C 1
ATOM 2595 O O . TRP A 1 334 ? 14.721 12.612 -9.775 1.00 91.25 334 TRP A O 1
ATOM 2605 N N . HIS A 1 335 ? 16.491 11.303 -10.173 1.00 87.69 335 HIS A N 1
ATOM 2606 C CA . HIS A 1 335 ? 17.070 11.420 -8.833 1.00 87.69 335 HIS A CA 1
ATOM 2607 C C . HIS A 1 335 ? 17.551 12.843 -8.480 1.00 87.69 335 HIS A C 1
ATOM 2609 O O . HIS A 1 335 ? 17.655 13.155 -7.297 1.00 87.69 335 HIS A O 1
ATOM 2615 N N . LEU A 1 336 ? 17.855 13.687 -9.477 1.00 87.88 336 LEU A N 1
ATOM 2616 C CA . LEU A 1 336 ? 18.286 15.077 -9.269 1.00 87.88 336 LEU A CA 1
ATOM 2617 C C . LEU A 1 336 ? 17.101 16.039 -9.233 1.00 87.88 336 LEU A C 1
ATOM 2619 O O . LEU A 1 336 ? 17.054 16.948 -8.407 1.00 87.88 336 LEU A O 1
ATOM 2623 N N . LYS A 1 337 ? 16.164 15.858 -10.165 1.00 88.94 337 LYS A N 1
ATOM 2624 C CA . LYS A 1 337 ? 14.957 16.667 -10.281 1.00 88.94 337 LYS A CA 1
ATOM 2625 C C . LYS A 1 337 ? 13.903 15.867 -11.033 1.00 88.94 337 LYS A C 1
ATOM 2627 O O . LYS A 1 337 ? 14.109 15.509 -12.191 1.00 88.94 337 LYS A O 1
ATOM 2632 N N . LEU A 1 338 ? 12.781 15.604 -10.373 1.00 91.06 338 LEU A N 1
ATOM 2633 C CA . LEU A 1 338 ? 11.611 15.026 -11.024 1.00 91.06 338 LEU A CA 1
ATOM 2634 C C . LEU A 1 338 ? 11.057 16.034 -12.053 1.00 91.06 338 LEU A C 1
ATOM 2636 O O . LEU A 1 338 ? 11.042 17.236 -11.747 1.00 91.06 338 LEU A O 1
ATOM 2640 N N . PRO A 1 339 ? 10.595 15.591 -13.238 1.00 90.81 339 PRO A N 1
ATOM 2641 C CA . PRO A 1 339 ? 9.819 16.449 -14.125 1.00 90.81 339 PRO A CA 1
ATOM 2642 C C . PRO A 1 339 ? 8.604 17.047 -13.402 1.00 90.81 339 PRO A C 1
ATOM 2644 O O . PRO A 1 339 ? 8.131 16.516 -12.391 1.00 90.81 339 PRO A O 1
ATOM 2647 N N . GLU A 1 340 ? 8.119 18.188 -13.887 1.00 92.31 340 GLU A N 1
ATOM 2648 C CA . GLU A 1 340 ? 6.934 18.819 -13.309 1.00 92.31 340 GLU A CA 1
ATOM 2649 C C . GLU A 1 340 ? 5.701 17.949 -13.582 1.00 92.31 340 GLU A C 1
ATOM 2651 O O . GLU A 1 340 ? 5.494 17.488 -14.699 1.00 92.31 340 GLU A O 1
ATOM 2656 N N . VAL A 1 341 ? 4.922 17.668 -12.536 1.00 92.56 341 VAL A N 1
ATOM 2657 C CA . VAL A 1 341 ? 3.711 16.846 -12.643 1.00 92.56 341 VAL A CA 1
ATOM 2658 C C . VAL A 1 341 ? 2.601 17.718 -13.229 1.00 92.56 341 VAL A C 1
ATOM 2660 O O . VAL A 1 341 ? 2.150 18.648 -12.561 1.00 92.56 341 VAL A O 1
ATOM 2663 N N . GLU A 1 342 ? 2.167 17.420 -14.453 1.00 92.50 342 GLU A N 1
ATOM 2664 C CA . GLU A 1 342 ? 1.080 18.130 -15.138 1.00 92.50 342 GLU A CA 1
ATOM 2665 C C . GLU A 1 342 ? -0.285 17.757 -14.551 1.00 92.50 342 GLU A C 1
ATOM 2667 O O . GLU A 1 342 ? -1.115 18.626 -14.285 1.00 92.50 342 GLU A O 1
ATOM 2672 N N . ASP A 1 343 ? -0.505 16.461 -14.312 1.00 94.19 343 ASP A N 1
ATOM 2673 C CA . ASP A 1 343 ? -1.744 15.943 -13.738 1.00 94.19 343 ASP A CA 1
ATOM 2674 C C . ASP A 1 343 ? -1.474 14.780 -12.775 1.00 94.19 343 ASP A C 1
ATOM 2676 O O . ASP A 1 343 ? -0.486 14.044 -12.875 1.00 94.19 343 ASP A O 1
ATOM 2680 N N . ARG A 1 344 ? -2.379 14.603 -11.812 1.00 94.06 344 ARG A N 1
ATOM 2681 C CA . ARG A 1 344 ? -2.344 13.493 -10.863 1.00 94.06 344 ARG A CA 1
ATOM 2682 C C . ARG A 1 344 ? -3.715 12.855 -10.733 1.00 94.06 344 ARG A C 1
ATOM 2684 O O . ARG A 1 344 ? -4.695 13.484 -10.349 1.00 94.06 344 ARG A O 1
ATOM 2691 N N . THR 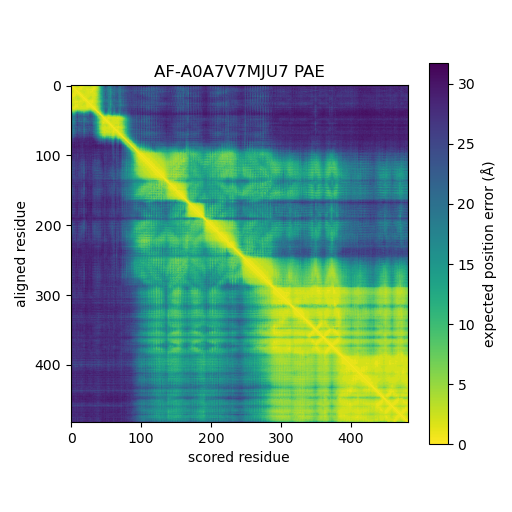A 1 345 ? -3.760 11.548 -10.954 1.00 95.25 345 THR A N 1
ATOM 2692 C CA . THR A 1 345 ? -4.960 10.746 -10.714 1.00 95.25 345 THR A CA 1
ATOM 2693 C C . THR A 1 345 ? -4.710 9.801 -9.549 1.00 95.25 345 THR A C 1
ATOM 2695 O O . THR A 1 345 ? -3.885 8.889 -9.637 1.00 95.25 345 THR A O 1
ATOM 2698 N N . ILE A 1 346 ? -5.440 9.997 -8.453 1.00 95.44 346 ILE A N 1
ATOM 2699 C CA . ILE A 1 346 ? -5.383 9.141 -7.266 1.00 95.44 346 ILE A CA 1
ATOM 2700 C C . ILE A 1 346 ? -6.686 8.345 -7.196 1.00 95.44 346 ILE A C 1
ATOM 2702 O O . ILE A 1 346 ? -7.770 8.907 -7.080 1.00 95.44 346 ILE A O 1
ATOM 2706 N N . THR A 1 347 ? -6.588 7.020 -7.264 1.00 94.25 347 THR A N 1
ATOM 2707 C CA . THR A 1 347 ? -7.735 6.108 -7.153 1.00 94.25 347 THR A CA 1
ATOM 2708 C C . THR A 1 347 ? -7.453 5.073 -6.077 1.00 94.25 347 THR A C 1
ATOM 2710 O O . THR A 1 347 ? -6.460 4.356 -6.146 1.00 94.25 347 THR A O 1
ATOM 2713 N N . GLY A 1 348 ? -8.295 4.968 -5.051 1.00 90.44 348 GLY A N 1
ATOM 2714 C CA . GLY A 1 348 ? -8.051 4.002 -3.981 1.00 90.44 348 GLY A CA 1
ATOM 2715 C C . GLY A 1 348 ? -9.276 3.649 -3.158 1.00 90.44 348 GLY A C 1
ATOM 2716 O O . GLY A 1 348 ? -10.213 4.431 -3.026 1.00 90.44 348 GLY A O 1
ATOM 2717 N N . GLY A 1 349 ? -9.248 2.432 -2.623 1.00 88.94 349 GLY A N 1
ATOM 2718 C CA . GLY A 1 349 ? -10.201 1.921 -1.647 1.00 88.94 349 GLY A CA 1
ATOM 2719 C C . GLY A 1 349 ? -9.599 1.875 -0.242 1.00 88.94 349 GLY A C 1
ATOM 2720 O O . GLY A 1 349 ? -8.590 2.507 0.055 1.00 88.94 349 GLY A O 1
ATOM 2721 N N . VAL A 1 350 ? -10.212 1.084 0.641 1.00 86.50 350 VAL A N 1
ATOM 2722 C CA . VAL A 1 350 ? -9.816 1.009 2.061 1.00 86.50 350 VAL A CA 1
ATOM 2723 C C . VAL A 1 350 ? -8.444 0.351 2.265 1.00 86.50 350 VAL A C 1
ATOM 2725 O O . VAL A 1 350 ? -7.760 0.677 3.228 1.00 86.50 350 VAL A O 1
ATOM 2728 N N . SER A 1 351 ? -8.039 -0.566 1.380 1.00 91.25 351 SER A N 1
ATOM 2729 C CA . SER A 1 351 ? -6.841 -1.403 1.566 1.00 91.25 351 SER A CA 1
ATOM 2730 C C . SER A 1 351 ? -5.848 -1.387 0.405 1.00 91.25 351 SER A C 1
ATOM 2732 O O . SER A 1 351 ? -4.746 -1.921 0.531 1.00 91.25 351 SER A O 1
ATOM 2734 N N . SER A 1 352 ? -6.219 -0.811 -0.740 1.00 95.88 352 SER A N 1
ATOM 2735 C CA . SER A 1 352 ? -5.347 -0.692 -1.910 1.00 95.88 352 SER A CA 1
ATOM 2736 C C . SER A 1 352 ? -5.624 0.600 -2.664 1.00 95.88 352 SER A C 1
ATOM 2738 O O . SER A 1 352 ? -6.748 1.103 -2.639 1.00 95.88 352 SER A O 1
ATOM 2740 N N . GLY A 1 353 ? -4.599 1.126 -3.322 1.00 96.31 353 GLY A N 1
ATOM 2741 C CA . GLY A 1 353 ? -4.680 2.376 -4.061 1.00 96.31 353 GLY A CA 1
ATOM 2742 C C . GLY A 1 353 ? -3.673 2.434 -5.197 1.00 96.31 353 GLY A C 1
ATOM 2743 O O . GLY A 1 353 ? -2.677 1.711 -5.203 1.00 96.31 353 GLY A O 1
ATOM 2744 N N . THR A 1 354 ? -3.956 3.276 -6.178 1.00 97.38 354 THR A N 1
ATOM 2745 C CA . THR A 1 354 ? -3.101 3.574 -7.320 1.00 97.38 354 THR A CA 1
ATOM 2746 C C . THR A 1 354 ? -3.001 5.085 -7.465 1.00 97.38 354 THR A C 1
ATOM 2748 O O . THR A 1 354 ? -4.024 5.768 -7.508 1.00 97.38 354 THR A O 1
ATOM 2751 N N . ALA A 1 355 ? -1.780 5.603 -7.549 1.00 96.81 355 ALA A N 1
ATOM 2752 C CA . ALA A 1 355 ? -1.534 6.993 -7.902 1.00 96.81 355 ALA A CA 1
ATOM 2753 C C . ALA A 1 355 ? -0.763 7.047 -9.223 1.00 96.81 355 ALA A C 1
ATOM 2755 O O . ALA A 1 355 ? 0.237 6.346 -9.403 1.00 96.81 355 ALA A O 1
ATOM 2756 N N . VAL A 1 356 ? -1.275 7.849 -10.151 1.00 96.44 356 VAL A N 1
ATOM 2757 C CA . VAL A 1 356 ? -0.695 8.108 -11.467 1.00 96.44 356 VAL A CA 1
ATOM 2758 C C . VAL A 1 356 ? -0.233 9.556 -11.479 1.00 96.44 356 VAL A C 1
ATOM 2760 O O . VAL A 1 356 ? -1.053 10.447 -11.269 1.00 96.44 356 VAL A O 1
ATOM 2763 N N . MET A 1 357 ? 1.063 9.767 -11.694 1.00 95.81 357 MET A N 1
ATOM 2764 C CA . MET A 1 357 ? 1.662 11.076 -11.956 1.00 95.81 357 MET A CA 1
ATOM 2765 C C . MET A 1 357 ? 1.923 11.174 -13.456 1.00 95.81 357 MET A C 1
ATOM 2767 O O . MET A 1 357 ? 2.615 10.312 -14.001 1.00 95.81 357 MET A O 1
ATOM 2771 N N . ASP A 1 358 ? 1.331 12.169 -14.105 1.00 94.69 358 ASP A N 1
ATOM 2772 C CA . ASP A 1 358 ? 1.517 12.471 -15.522 1.00 94.69 358 ASP A CA 1
ATOM 2773 C C . ASP A 1 358 ? 2.503 13.634 -15.659 1.00 94.69 358 ASP A C 1
ATOM 2775 O O . ASP A 1 358 ? 2.305 14.678 -15.038 1.00 94.69 358 ASP A O 1
ATOM 2779 N N . PHE A 1 359 ? 3.575 13.439 -16.421 1.00 91.56 359 PHE A N 1
ATOM 2780 C CA . PHE A 1 359 ? 4.606 14.451 -16.671 1.00 91.56 359 PHE A CA 1
ATOM 2781 C C . PHE A 1 359 ? 4.503 15.056 -18.081 1.00 91.56 359 PHE A C 1
ATOM 2783 O O . PHE A 1 359 ? 5.403 15.782 -18.500 1.00 91.56 359 PHE A O 1
ATOM 2790 N N . GLY A 1 360 ? 3.434 14.738 -18.822 1.00 89.75 360 GLY A N 1
ATOM 2791 C CA . GLY A 1 360 ? 3.292 15.092 -20.232 1.00 89.75 360 GLY A CA 1
ATOM 2792 C C . GLY A 1 360 ? 4.017 14.108 -21.158 1.00 89.75 360 GLY A C 1
ATOM 2793 O O . GLY A 1 360 ? 4.697 13.188 -20.714 1.00 89.75 360 GLY A O 1
ATOM 2794 N N . GLN A 1 361 ? 3.840 14.261 -22.476 1.00 85.19 361 GLN A N 1
ATOM 2795 C CA . GLN A 1 361 ? 4.509 13.441 -23.513 1.00 85.19 361 GLN A CA 1
ATOM 2796 C C . GLN A 1 361 ? 4.393 11.908 -23.322 1.00 85.19 361 GLN A C 1
ATOM 2798 O O . GLN A 1 361 ? 5.306 11.162 -23.666 1.00 85.19 361 GLN A O 1
ATOM 2803 N N . ASP A 1 362 ? 3.266 11.434 -22.777 1.00 80.62 362 ASP A N 1
ATOM 2804 C CA . ASP A 1 362 ? 3.015 10.027 -22.415 1.00 80.62 362 ASP A CA 1
ATOM 2805 C C . ASP A 1 362 ? 3.917 9.461 -21.294 1.00 80.62 362 ASP A C 1
ATOM 2807 O O . ASP A 1 362 ? 3.913 8.251 -21.022 1.00 80.62 362 ASP A O 1
ATOM 2811 N N . GLU A 1 363 ? 4.634 10.320 -20.568 1.00 89.25 363 GLU A N 1
ATOM 2812 C CA . GLU A 1 363 ? 5.438 9.939 -19.413 1.00 89.25 363 GLU A CA 1
ATOM 2813 C C . GLU A 1 363 ? 4.572 9.843 -18.152 1.00 89.25 363 GLU A C 1
ATOM 2815 O O . GLU A 1 363 ? 4.259 10.832 -17.493 1.00 89.25 363 GLU A O 1
ATOM 2820 N N . LYS A 1 364 ? 4.185 8.616 -17.784 1.00 93.56 364 LYS A N 1
ATOM 2821 C CA . LYS A 1 364 ? 3.362 8.358 -16.591 1.00 93.56 364 LYS A CA 1
ATOM 282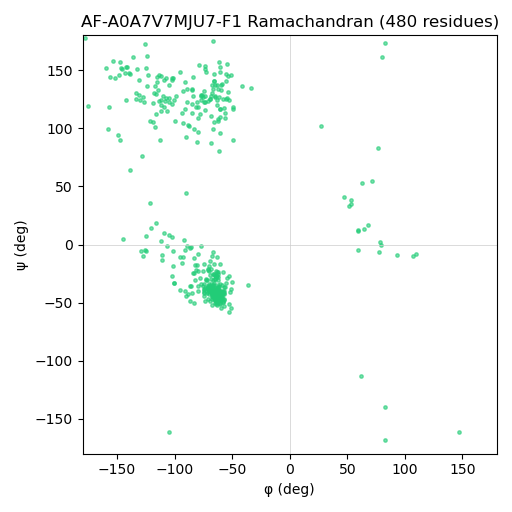2 C C . LYS A 1 364 ? 4.086 7.479 -15.584 1.00 93.56 364 LYS A C 1
ATOM 2824 O O . LYS A 1 364 ? 4.397 6.325 -15.880 1.00 93.56 364 LYS A O 1
ATOM 2829 N N . LEU A 1 365 ? 4.262 7.979 -14.363 1.00 95.06 365 LEU A N 1
ATOM 2830 C CA . LEU A 1 365 ? 4.712 7.187 -13.218 1.00 95.06 365 LEU A CA 1
ATOM 2831 C C . LEU A 1 365 ? 3.500 6.624 -12.479 1.00 95.06 365 LEU A C 1
ATOM 2833 O O . LEU A 1 365 ? 2.679 7.361 -11.932 1.00 95.06 365 LEU A O 1
ATOM 2837 N N . ILE A 1 366 ? 3.386 5.296 -12.454 1.00 95.88 366 ILE A N 1
ATOM 2838 C CA . ILE A 1 366 ? 2.290 4.603 -11.772 1.00 95.88 366 ILE A CA 1
ATOM 2839 C C . ILE A 1 366 ? 2.797 3.919 -10.519 1.00 95.88 366 ILE A C 1
ATOM 2841 O O . ILE A 1 366 ? 3.645 3.033 -10.572 1.00 95.88 366 ILE A O 1
ATOM 2845 N N . THR A 1 367 ? 2.193 4.265 -9.392 1.00 96.75 367 THR A N 1
ATOM 2846 C CA . THR A 1 367 ? 2.483 3.673 -8.089 1.00 96.75 367 THR A CA 1
ATOM 2847 C C . THR A 1 367 ? 1.268 2.902 -7.589 1.00 96.75 367 THR A C 1
ATOM 2849 O O . THR A 1 367 ? 0.141 3.391 -7.653 1.00 96.75 367 THR A O 1
ATOM 2852 N N . LYS A 1 368 ? 1.475 1.672 -7.108 1.00 96.75 368 LYS A N 1
ATOM 2853 C CA . LYS A 1 368 ? 0.431 0.844 -6.487 1.00 96.75 368 LYS A CA 1
ATOM 2854 C C . LYS A 1 368 ? 0.752 0.608 -5.026 1.00 96.75 368 LYS A C 1
ATOM 2856 O O . LYS A 1 368 ? 1.890 0.305 -4.674 1.00 96.75 368 LYS A O 1
ATOM 2861 N N . TRP A 1 369 ? -0.283 0.658 -4.208 1.00 97.06 369 TRP A N 1
ATOM 2862 C CA . TRP A 1 369 ? -0.189 0.758 -2.764 1.00 97.06 369 TRP A CA 1
ATOM 2863 C C . TRP A 1 369 ? -1.110 -0.235 -2.078 1.00 97.06 369 TRP A C 1
ATOM 2865 O O . TRP A 1 369 ? -2.168 -0.593 -2.607 1.00 97.06 369 TRP A O 1
ATOM 2875 N N . ARG A 1 370 ? -0.721 -0.665 -0.880 1.00 95.62 370 ARG A N 1
ATOM 2876 C CA . ARG A 1 370 ? -1.554 -1.476 0.012 1.00 95.62 370 ARG A CA 1
ATOM 2877 C C . ARG A 1 370 ? -1.316 -1.077 1.455 1.00 95.62 370 ARG A C 1
ATOM 2879 O O . ARG A 1 370 ? -0.213 -0.685 1.823 1.00 95.62 370 ARG A O 1
ATOM 2886 N N . THR A 1 371 ? -2.358 -1.178 2.265 1.00 93.38 371 THR A N 1
ATOM 2887 C CA . THR A 1 371 ? -2.254 -0.966 3.707 1.00 93.38 371 THR A CA 1
ATOM 2888 C C . THR A 1 371 ? -1.565 -2.150 4.374 1.00 93.38 371 THR A C 1
ATOM 2890 O O . THR A 1 371 ? -2.014 -3.289 4.227 1.00 93.38 371 THR A O 1
ATOM 2893 N N . GLU A 1 372 ? -0.530 -1.878 5.160 1.00 90.00 372 GLU A N 1
ATOM 2894 C CA . GLU A 1 372 ? 0.113 -2.829 6.066 1.00 90.00 372 GLU A CA 1
ATOM 2895 C C . GLU A 1 372 ? 0.037 -2.288 7.491 1.00 90.00 372 GLU A C 1
ATOM 2897 O O . GLU A 1 372 ? 0.689 -1.308 7.858 1.00 90.00 372 GLU A O 1
ATOM 2902 N N . GLY A 1 373 ? -0.842 -2.891 8.294 1.00 87.69 373 GLY A N 1
ATOM 2903 C CA . GLY A 1 373 ? -1.223 -2.328 9.584 1.00 87.69 373 GLY A CA 1
ATOM 2904 C C . GLY A 1 373 ? -1.887 -0.961 9.405 1.00 87.69 373 GLY A C 1
ATOM 2905 O O . GLY A 1 373 ? -2.984 -0.868 8.859 1.00 87.69 373 GLY A O 1
ATOM 2906 N N . ARG A 1 374 ? -1.225 0.101 9.880 1.00 84.69 374 ARG A N 1
ATOM 2907 C CA . ARG A 1 374 ? -1.721 1.488 9.800 1.00 84.69 374 ARG A CA 1
ATOM 2908 C C . ARG A 1 374 ? -1.080 2.316 8.693 1.00 84.69 374 ARG A C 1
ATOM 2910 O O . ARG A 1 374 ? -1.481 3.458 8.498 1.00 84.69 374 ARG A O 1
ATOM 2917 N N . HIS A 1 375 ? -0.090 1.771 7.997 1.00 90.75 375 HIS A N 1
ATOM 2918 C CA . HIS A 1 375 ? 0.692 2.524 7.028 1.00 90.75 375 HIS A CA 1
ATOM 2919 C C . HIS A 1 375 ? 0.356 2.069 5.614 1.00 90.75 375 HIS A C 1
ATOM 2921 O O . HIS A 1 375 ? 0.155 0.881 5.356 1.00 90.75 375 HIS A O 1
ATOM 2927 N N . TRP A 1 376 ? 0.303 3.021 4.689 1.00 94.62 376 TRP A N 1
ATOM 2928 C CA . TRP A 1 376 ? 0.302 2.713 3.268 1.00 94.62 376 TRP A CA 1
ATOM 2929 C C . TRP A 1 376 ? 1.722 2.370 2.846 1.00 94.62 376 TRP A C 1
ATOM 2931 O O . TRP A 1 376 ? 2.657 3.116 3.126 1.00 94.62 376 TRP A O 1
ATOM 2941 N N . LYS A 1 377 ? 1.880 1.222 2.195 1.00 95.25 377 LYS A N 1
ATOM 2942 C CA . LYS A 1 377 ? 3.157 0.757 1.670 1.00 95.25 377 LYS A CA 1
ATOM 2943 C C . LYS A 1 377 ? 3.097 0.646 0.158 1.00 95.25 377 LYS A C 1
ATOM 2945 O O . LYS A 1 377 ? 2.108 0.172 -0.412 1.00 95.25 377 LYS A O 1
ATOM 2950 N N . LEU A 1 378 ? 4.164 1.110 -0.477 1.00 96.12 378 LEU A N 1
ATOM 2951 C CA . LEU A 1 378 ? 4.355 1.066 -1.914 1.00 96.12 378 LEU A CA 1
ATOM 2952 C C . LEU A 1 378 ? 4.677 -0.377 -2.321 1.00 96.12 378 LEU A C 1
ATOM 2954 O O . LEU A 1 378 ? 5.688 -0.950 -1.916 1.00 96.12 378 LEU A O 1
ATOM 2958 N N . ILE A 1 379 ? 3.791 -0.988 -3.108 1.00 95.62 379 ILE A N 1
ATOM 2959 C CA . ILE A 1 379 ? 3.934 -2.375 -3.572 1.00 95.62 379 ILE A CA 1
ATOM 2960 C C . ILE A 1 379 ? 4.726 -2.434 -4.871 1.00 95.62 379 ILE A C 1
ATOM 2962 O O . ILE A 1 379 ? 5.510 -3.364 -5.068 1.00 95.62 379 ILE A O 1
ATOM 2966 N N . SER A 1 380 ? 4.435 -1.507 -5.783 1.00 94.56 380 SER A N 1
ATOM 2967 C CA . SER A 1 380 ? 5.037 -1.457 -7.109 1.00 94.56 380 SER A CA 1
ATOM 2968 C C . SER A 1 380 ? 5.074 -0.034 -7.627 1.00 94.56 380 SER A C 1
ATOM 2970 O O . SER A 1 380 ? 4.099 0.702 -7.474 1.00 94.56 380 SER A O 1
ATOM 2972 N N . MET A 1 381 ? 6.143 0.287 -8.335 1.00 95.25 381 MET A N 1
ATOM 2973 C CA . MET A 1 381 ? 6.307 1.528 -9.067 1.00 95.25 381 MET A CA 1
ATOM 2974 C C . MET A 1 381 ? 6.697 1.184 -10.503 1.00 95.25 381 MET A C 1
ATOM 2976 O O . MET A 1 381 ? 7.592 0.373 -10.728 1.00 95.25 381 MET A O 1
ATOM 2980 N N . SER A 1 382 ? 5.954 1.728 -11.459 1.00 93.19 382 SER A N 1
ATOM 2981 C CA . SER A 1 382 ? 6.140 1.529 -12.893 1.00 93.19 382 SER A CA 1
ATOM 2982 C C . SER A 1 382 ? 6.495 2.876 -13.497 1.00 93.19 382 SER A C 1
ATOM 2984 O O . SER A 1 382 ? 5.677 3.798 -13.482 1.00 93.19 382 SER A O 1
ATOM 2986 N N . PHE A 1 383 ? 7.735 2.976 -13.962 1.00 93.25 383 PHE A N 1
ATOM 2987 C CA . PHE A 1 383 ? 8.276 4.152 -14.630 1.00 93.25 383 PHE A CA 1
ATOM 2988 C C . PHE A 1 383 ? 7.810 4.195 -16.092 1.00 93.25 383 PHE A C 1
ATOM 2990 O O . PHE A 1 383 ? 7.526 3.136 -16.665 1.00 93.25 383 PHE A O 1
ATOM 2997 N N . PRO A 1 384 ? 7.736 5.384 -16.717 1.00 92.00 384 PRO A N 1
ATOM 2998 C CA . PRO A 1 384 ? 7.603 5.456 -18.168 1.00 92.00 384 PRO A CA 1
ATOM 2999 C C . PRO A 1 384 ? 8.815 4.790 -18.832 1.00 92.00 384 PRO A C 1
ATOM 3001 O O . PRO A 1 384 ? 9.884 4.765 -18.222 1.00 92.00 384 PRO A O 1
ATOM 3004 N N . PRO A 1 385 ? 8.696 4.241 -20.051 1.00 89.19 385 PRO A N 1
ATOM 3005 C CA . PRO A 1 385 ? 9.842 3.658 -20.747 1.00 89.19 385 PRO A CA 1
ATOM 3006 C C . PRO A 1 385 ? 10.992 4.676 -20.872 1.00 89.19 385 PRO A C 1
ATOM 3008 O O . PRO A 1 385 ? 10.729 5.872 -20.982 1.00 89.19 385 PRO A O 1
ATOM 3011 N N . PRO A 1 386 ? 12.265 4.239 -20.833 1.00 88.94 386 PRO A N 1
ATOM 3012 C CA . PRO A 1 386 ? 13.393 5.142 -21.038 1.00 88.94 386 PRO A CA 1
ATOM 3013 C C . PRO A 1 386 ? 13.324 5.767 -22.447 1.00 88.94 386 PRO A C 1
ATOM 3015 O O . PRO A 1 386 ? 12.731 5.164 -23.351 1.00 88.94 386 PRO A O 1
ATOM 3018 N N . PRO A 1 387 ? 13.948 6.934 -22.680 1.00 87.88 387 PRO A N 1
ATOM 3019 C CA . PRO A 1 387 ? 14.026 7.530 -24.012 1.00 87.88 387 PRO A CA 1
ATOM 3020 C C . PRO A 1 387 ? 14.627 6.537 -25.017 1.00 87.88 387 PRO A C 1
ATOM 3022 O O . PRO A 1 387 ? 15.696 5.970 -24.782 1.00 87.88 387 PRO A O 1
ATOM 3025 N N . TYR A 1 388 ? 13.938 6.282 -26.132 1.00 91.31 388 TYR A N 1
ATOM 3026 C CA . TYR A 1 388 ? 14.396 5.301 -27.125 1.00 91.31 388 TYR A CA 1
ATOM 3027 C C . TYR A 1 388 ? 15.449 5.871 -28.082 1.00 91.31 388 TYR A C 1
ATOM 3029 O O . TYR A 1 388 ? 16.156 5.099 -28.727 1.00 91.31 388 TYR A O 1
ATOM 3037 N N . GLN A 1 389 ? 15.567 7.201 -28.171 1.00 92.19 389 GLN A N 1
ATOM 3038 C CA . GLN A 1 389 ? 16.382 7.905 -29.163 1.00 92.19 389 GLN A CA 1
ATOM 3039 C C . GLN A 1 389 ? 17.849 7.476 -29.107 1.00 92.19 389 GLN A C 1
ATOM 3041 O O . GLN A 1 389 ? 18.409 7.118 -30.135 1.00 92.19 389 GLN A O 1
ATOM 3046 N N . GLN A 1 390 ? 18.445 7.403 -27.914 1.00 90.50 390 GLN A N 1
ATOM 3047 C CA . GLN A 1 390 ? 19.850 7.015 -27.760 1.00 90.50 390 GLN A CA 1
ATOM 3048 C C . GLN A 1 390 ? 20.111 5.583 -28.246 1.00 90.50 390 GLN A C 1
ATOM 3050 O O . GLN A 1 390 ? 21.063 5.322 -28.978 1.00 90.50 390 GLN A O 1
ATOM 3055 N N . ALA A 1 391 ? 19.256 4.643 -27.844 1.00 92.31 391 ALA A N 1
ATOM 3056 C CA . ALA A 1 391 ? 19.398 3.253 -28.249 1.00 92.31 391 ALA A CA 1
ATOM 3057 C C . ALA A 1 391 ? 19.152 3.095 -29.760 1.00 92.31 391 ALA A C 1
ATOM 3059 O O . ALA A 1 391 ? 19.851 2.331 -30.424 1.00 92.31 391 ALA A O 1
ATOM 3060 N N . LEU A 1 392 ? 18.204 3.849 -30.322 1.00 95.19 392 LEU A N 1
ATOM 3061 C CA . LEU A 1 392 ? 17.943 3.889 -31.756 1.00 95.19 392 LEU A CA 1
ATOM 3062 C C . LEU A 1 392 ? 19.127 4.460 -32.547 1.00 95.19 392 LEU A C 1
ATOM 3064 O O . LEU A 1 392 ? 19.519 3.863 -33.544 1.00 95.19 392 LEU A O 1
ATOM 3068 N N . GLU A 1 393 ? 19.712 5.573 -32.109 1.00 95.19 393 GLU A N 1
ATOM 3069 C CA . GLU A 1 393 ? 20.907 6.165 -32.719 1.00 95.19 393 GLU A CA 1
ATOM 3070 C C . GLU A 1 393 ? 22.076 5.179 -32.702 1.00 95.19 393 GLU A C 1
ATOM 3072 O O . GLU A 1 393 ? 22.667 4.917 -33.750 1.00 95.19 393 GLU A O 1
ATOM 3077 N N . GLN A 1 394 ? 22.341 4.549 -31.551 1.00 95.44 394 GLN A N 1
ATOM 3078 C CA . GLN A 1 394 ? 23.367 3.513 -31.420 1.00 95.44 394 GLN A CA 1
ATOM 3079 C C . GLN A 1 394 ? 23.109 2.343 -32.378 1.00 95.44 394 GLN A C 1
ATOM 3081 O O . GLN A 1 394 ? 24.035 1.834 -33.013 1.00 95.44 394 GLN A O 1
ATOM 3086 N N . TRP A 1 395 ? 21.849 1.922 -32.503 1.00 96.19 395 TRP A N 1
ATOM 3087 C CA . TRP A 1 395 ? 21.459 0.860 -33.419 1.00 96.19 395 TRP A CA 1
ATOM 3088 C C . TRP A 1 395 ? 21.683 1.264 -34.883 1.00 96.19 395 TRP A C 1
ATOM 3090 O O . TRP A 1 395 ? 22.284 0.497 -35.634 1.00 96.19 395 TRP A O 1
ATOM 3100 N N . MET A 1 396 ? 21.249 2.463 -35.292 1.00 96.75 396 MET A N 1
ATOM 3101 C CA . MET A 1 396 ? 21.405 2.965 -36.665 1.00 96.75 396 MET A CA 1
ATOM 3102 C C . MET A 1 396 ? 22.878 3.146 -37.044 1.00 96.75 396 MET A C 1
ATOM 3104 O O . MET A 1 396 ? 23.284 2.769 -38.142 1.00 96.75 396 MET A O 1
ATOM 3108 N N . GLU A 1 397 ? 23.694 3.684 -36.138 1.00 97.06 397 GLU A N 1
ATOM 3109 C CA . GLU A 1 397 ? 25.130 3.861 -36.357 1.00 97.06 397 GLU A CA 1
ATOM 3110 C C . GLU A 1 397 ? 25.843 2.505 -36.485 1.00 97.06 397 GLU A C 1
ATOM 3112 O O . GLU A 1 397 ? 26.651 2.303 -37.393 1.00 97.06 397 GLU A O 1
ATOM 3117 N N . ALA A 1 398 ? 25.517 1.543 -35.615 1.00 97.12 398 ALA A N 1
ATOM 3118 C CA . ALA A 1 398 ? 26.060 0.189 -35.689 1.00 97.12 398 ALA A CA 1
ATOM 3119 C C . ALA A 1 398 ? 25.617 -0.544 -36.964 1.00 97.12 398 ALA A C 1
ATOM 3121 O O . ALA A 1 398 ? 26.430 -1.211 -37.601 1.00 97.12 398 ALA A O 1
ATOM 3122 N N . TRP A 1 399 ? 24.357 -0.374 -37.375 1.00 97.19 399 TRP A N 1
ATOM 3123 C CA . TRP A 1 399 ? 23.829 -0.920 -38.623 1.00 97.19 399 TRP A CA 1
ATOM 3124 C C . TRP A 1 399 ? 24.582 -0.386 -39.838 1.00 97.19 399 TRP A C 1
ATOM 3126 O O . TRP A 1 399 ? 25.095 -1.169 -40.632 1.00 97.19 399 TRP A O 1
ATOM 3136 N N . ASN A 1 400 ? 24.723 0.935 -39.944 1.00 96.69 400 ASN A N 1
ATOM 3137 C CA . ASN A 1 400 ? 25.397 1.576 -41.072 1.00 96.69 400 ASN A CA 1
ATOM 3138 C C . ASN A 1 400 ? 26.897 1.253 -41.141 1.00 96.69 400 ASN A C 1
ATOM 3140 O O . ASN A 1 400 ? 27.468 1.264 -42.227 1.00 96.69 400 ASN A O 1
ATOM 3144 N N . ARG A 1 401 ? 27.535 0.934 -40.008 1.00 97.38 401 ARG A N 1
ATOM 3145 C CA . ARG A 1 401 ? 28.926 0.446 -39.957 1.00 97.38 401 ARG A CA 1
ATOM 3146 C C . ARG A 1 401 ? 29.061 -1.066 -40.132 1.00 97.38 401 ARG A C 1
ATOM 3148 O O . ARG A 1 401 ? 30.180 -1.568 -40.132 1.00 97.38 401 ARG A O 1
ATOM 3155 N N . SER A 1 402 ? 27.952 -1.797 -40.249 1.00 96.44 402 SER A N 1
ATOM 3156 C CA . SER A 1 402 ? 27.932 -3.267 -40.219 1.00 96.44 402 SER A CA 1
ATOM 3157 C C . SER A 1 402 ? 28.636 -3.853 -38.982 1.00 96.44 402 SER A C 1
ATOM 3159 O O . SER A 1 402 ? 29.257 -4.913 -39.038 1.00 96.44 402 SER A O 1
ATOM 3161 N N . ASP A 1 403 ? 28.538 -3.165 -37.840 1.00 97.56 403 ASP A N 1
ATOM 3162 C CA . ASP A 1 403 ? 29.151 -3.586 -36.581 1.00 97.56 403 ASP A CA 1
ATOM 3163 C C . ASP A 1 403 ? 28.283 -4.649 -35.894 1.00 97.56 403 ASP A C 1
ATOM 3165 O O . ASP A 1 403 ? 27.403 -4.369 -35.072 1.00 97.56 403 ASP A O 1
ATOM 3169 N N . PHE A 1 404 ? 28.526 -5.911 -36.248 1.00 96.00 404 PHE A N 1
ATOM 3170 C CA . PHE A 1 404 ? 27.777 -7.044 -35.706 1.00 96.00 404 PHE A CA 1
ATOM 3171 C C . PHE A 1 404 ? 27.942 -7.204 -34.191 1.00 96.00 404 PHE A C 1
ATOM 3173 O O . PHE A 1 404 ? 27.049 -7.752 -33.541 1.00 96.00 404 PHE A O 1
ATOM 3180 N N . ALA A 1 405 ? 29.070 -6.765 -33.621 1.00 95.81 405 ALA A N 1
ATOM 3181 C CA . ALA A 1 405 ? 29.318 -6.890 -32.191 1.00 95.81 405 ALA A CA 1
ATOM 3182 C C . ALA A 1 405 ? 28.387 -5.958 -31.409 1.00 95.81 405 ALA A C 1
ATOM 3184 O O . ALA A 1 405 ? 27.686 -6.425 -30.509 1.00 95.81 405 ALA A O 1
ATOM 3185 N N . VAL A 1 406 ? 28.309 -4.686 -31.813 1.00 96.62 406 VAL A N 1
ATOM 3186 C CA . VAL A 1 406 ? 27.402 -3.702 -31.202 1.00 96.62 406 VAL A CA 1
ATOM 3187 C C . VAL A 1 406 ? 25.940 -4.044 -31.488 1.00 96.62 406 VAL A C 1
ATOM 3189 O O . VAL A 1 406 ? 25.115 -4.019 -30.580 1.00 96.62 406 VAL A O 1
ATOM 3192 N N . LEU A 1 407 ? 25.594 -4.447 -32.714 1.00 96.62 407 LEU A N 1
ATOM 3193 C CA . LEU A 1 407 ? 24.220 -4.868 -33.009 1.00 96.62 407 LEU A CA 1
ATOM 3194 C C . LEU A 1 407 ? 23.798 -6.091 -32.191 1.00 96.62 407 LEU A C 1
ATOM 3196 O O . LEU A 1 407 ? 22.644 -6.178 -31.780 1.00 96.62 407 LEU A O 1
ATOM 3200 N N . GLY A 1 408 ? 24.714 -7.035 -31.956 1.00 96.06 408 GLY A N 1
ATOM 3201 C CA . GLY A 1 408 ? 24.467 -8.210 -31.129 1.00 96.06 408 GLY A CA 1
ATOM 3202 C C . GLY A 1 408 ? 24.192 -7.849 -29.669 1.00 96.06 408 GLY A C 1
ATOM 3203 O O . GLY A 1 408 ? 23.241 -8.378 -29.091 1.00 96.06 408 GLY A O 1
ATOM 3204 N N . SER A 1 409 ? 24.975 -6.939 -29.079 1.00 95.62 409 SER A N 1
ATOM 3205 C CA . SER A 1 409 ? 24.825 -6.561 -27.664 1.00 95.62 409 SER A CA 1
ATOM 3206 C C . SER A 1 409 ? 23.474 -5.896 -27.367 1.00 95.62 409 SER A C 1
ATOM 3208 O O . SER A 1 409 ? 22.917 -6.083 -26.284 1.00 95.62 409 SER A O 1
ATOM 3210 N N . LEU A 1 410 ? 22.865 -5.243 -28.364 1.00 95.81 410 LEU A N 1
ATOM 3211 C CA . LEU A 1 410 ? 21.521 -4.661 -28.271 1.00 95.81 410 LEU A CA 1
ATOM 3212 C C . LEU A 1 410 ? 20.387 -5.700 -28.143 1.00 95.81 410 LEU A C 1
ATOM 3214 O O . LEU A 1 410 ? 19.259 -5.313 -27.850 1.00 95.81 410 LEU A O 1
ATOM 3218 N N . PHE A 1 411 ? 20.642 -7.007 -28.321 1.00 96.12 411 PHE A N 1
ATOM 3219 C CA . PHE A 1 411 ? 19.652 -8.080 -28.086 1.00 96.12 411 PHE A CA 1
ATOM 3220 C C . PHE A 1 411 ? 19.691 -8.672 -26.666 1.00 96.12 411 PHE A C 1
ATOM 3222 O O . PHE A 1 411 ? 18.949 -9.614 -26.356 1.00 96.12 411 PHE A O 1
ATOM 3229 N N . GLY A 1 412 ? 20.533 -8.110 -25.795 1.00 93.69 412 GLY A N 1
ATOM 3230 C CA . GLY A 1 412 ? 20.717 -8.550 -24.419 1.00 93.69 412 GLY A CA 1
ATOM 3231 C C . GLY A 1 412 ? 21.628 -9.781 -24.299 1.00 93.69 412 GLY A C 1
ATOM 3232 O O . GLY A 1 412 ? 21.806 -10.542 -25.257 1.00 93.69 412 GLY A O 1
ATOM 3233 N N . PRO A 1 413 ? 22.175 -10.037 -23.098 1.00 93.31 413 PRO A N 1
ATOM 3234 C CA . PRO A 1 413 ? 23.286 -10.974 -22.899 1.00 93.31 413 PRO A CA 1
ATOM 3235 C C . PRO A 1 413 ? 22.948 -12.423 -23.280 1.00 93.31 413 PRO A C 1
ATOM 3237 O O . PRO A 1 413 ? 23.805 -13.170 -23.741 1.00 93.31 413 PRO A O 1
ATOM 3240 N N . GLN A 1 414 ? 21.682 -12.832 -23.138 1.00 94.62 414 GLN A N 1
ATOM 3241 C CA . GLN A 1 414 ? 21.247 -14.195 -23.464 1.00 94.62 414 GLN A CA 1
ATOM 3242 C C . GLN A 1 414 ? 21.190 -14.473 -24.975 1.00 94.62 414 GLN A C 1
ATOM 3244 O O . GLN A 1 414 ? 21.342 -15.620 -25.391 1.00 94.62 414 GLN A O 1
ATOM 3249 N N . LYS A 1 415 ? 20.933 -13.449 -25.802 1.00 95.19 415 LYS A N 1
ATOM 3250 C CA . LYS A 1 415 ? 20.751 -13.596 -27.258 1.00 95.19 415 LYS A CA 1
ATOM 3251 C C . LYS A 1 415 ? 21.882 -12.989 -28.074 1.00 95.19 415 LYS A C 1
ATOM 3253 O O . LYS A 1 415 ? 21.925 -13.227 -29.277 1.00 95.19 415 LYS A O 1
ATOM 3258 N N . GLU A 1 416 ? 22.787 -12.255 -27.439 1.00 96.19 416 GLU A N 1
ATOM 3259 C CA . GLU A 1 416 ? 23.858 -11.510 -28.091 1.00 96.19 416 GLU A CA 1
ATOM 3260 C C . GLU A 1 416 ? 24.660 -12.360 -29.078 1.00 96.19 416 GLU A C 1
ATOM 3262 O O . GLU A 1 416 ? 24.733 -12.020 -30.257 1.00 96.19 416 GLU A O 1
ATOM 3267 N N . LYS A 1 417 ? 25.208 -13.498 -28.631 1.00 96.62 417 LYS A N 1
ATOM 3268 C CA . LYS A 1 417 ? 26.019 -14.377 -29.489 1.00 96.62 417 LYS A CA 1
ATOM 3269 C C . LYS A 1 417 ? 25.218 -14.905 -30.681 1.00 96.62 417 LYS A C 1
ATOM 3271 O O . LYS A 1 417 ? 25.636 -14.758 -31.822 1.00 96.62 417 LYS A O 1
ATOM 3276 N N . MET A 1 418 ? 24.033 -15.458 -30.416 1.00 96.81 418 MET A N 1
ATOM 3277 C CA . MET A 1 418 ? 23.150 -15.998 -31.454 1.00 96.81 418 MET A CA 1
ATOM 3278 C C . MET A 1 418 ? 22.775 -14.928 -32.489 1.00 96.81 418 MET A C 1
ATOM 3280 O O . MET A 1 418 ? 22.760 -15.200 -33.687 1.00 96.81 418 MET A O 1
ATOM 3284 N N . MET A 1 419 ? 22.452 -13.715 -32.038 1.00 96.50 419 MET A N 1
ATOM 3285 C CA . MET A 1 419 ? 22.057 -12.629 -32.930 1.00 96.50 419 MET A CA 1
ATOM 3286 C C . MET A 1 419 ? 23.240 -12.064 -33.703 1.00 96.50 419 MET A C 1
ATOM 3288 O O . MET A 1 419 ? 23.077 -11.790 -34.886 1.00 96.50 419 MET A O 1
ATOM 3292 N N . ARG A 1 420 ? 24.423 -11.968 -33.094 1.00 96.94 420 ARG A N 1
ATOM 3293 C CA . ARG A 1 420 ? 25.669 -11.603 -33.778 1.00 96.94 420 ARG A CA 1
ATOM 3294 C C . ARG A 1 420 ? 25.983 -12.570 -34.920 1.00 96.94 420 ARG A C 1
ATOM 3296 O O . ARG A 1 420 ? 26.197 -12.124 -36.043 1.00 96.94 420 ARG A O 1
ATOM 3303 N N . ASP A 1 421 ? 25.929 -13.875 -34.653 1.00 96.19 421 ASP A N 1
ATOM 3304 C CA . ASP A 1 421 ? 26.181 -14.922 -35.654 1.00 96.19 421 ASP A CA 1
ATOM 3305 C C . ASP A 1 421 ? 25.122 -14.897 -36.770 1.00 96.19 421 ASP A C 1
ATOM 3307 O O . ASP A 1 421 ? 25.421 -15.047 -37.955 1.00 96.19 421 ASP A O 1
ATOM 3311 N N . LYS A 1 422 ? 23.857 -14.650 -36.410 1.00 95.88 422 LYS A N 1
ATOM 3312 C CA . LYS A 1 422 ? 22.783 -14.504 -37.395 1.00 95.88 422 LYS A CA 1
ATOM 3313 C C . LYS A 1 422 ? 22.979 -13.259 -38.261 1.00 95.88 422 LYS A C 1
ATOM 3315 O O . LYS A 1 422 ? 22.823 -13.346 -39.476 1.00 95.88 422 LYS A O 1
ATOM 3320 N N . LEU A 1 423 ? 23.324 -12.121 -37.662 1.00 96.06 423 LEU A N 1
ATOM 3321 C CA . LEU A 1 423 ? 23.553 -10.853 -38.356 1.00 96.06 423 LEU A CA 1
ATOM 3322 C C . LEU A 1 423 ? 24.748 -10.926 -39.306 1.00 96.06 423 LEU A C 1
ATOM 3324 O O . LEU A 1 423 ? 24.624 -10.461 -40.432 1.00 96.06 423 LEU A O 1
ATOM 3328 N N . SER A 1 424 ? 25.847 -11.577 -38.916 1.00 95.44 424 SER A N 1
ATOM 3329 C CA . SER A 1 424 ? 27.012 -11.751 -39.794 1.00 95.44 424 SER A CA 1
ATOM 3330 C C . SER A 1 424 ? 26.730 -12.658 -40.999 1.00 95.44 424 SER A C 1
ATOM 3332 O O . SER A 1 424 ? 27.357 -12.514 -42.045 1.00 95.44 424 SER A O 1
ATOM 3334 N N . SER A 1 425 ? 25.749 -13.563 -40.893 1.00 95.62 425 SER A N 1
ATOM 3335 C CA . SER A 1 425 ? 25.330 -14.421 -42.010 1.00 95.62 425 SER A CA 1
ATOM 3336 C C . SER A 1 425 ? 24.400 -13.731 -43.020 1.00 95.62 425 SER A C 1
ATOM 3338 O O . SER A 1 425 ? 24.320 -14.156 -44.173 1.00 95.62 425 SER A O 1
ATOM 3340 N N . ILE A 1 426 ? 23.700 -12.665 -42.614 1.00 94.69 426 ILE A N 1
ATOM 3341 C CA . ILE A 1 426 ? 22.646 -12.025 -43.417 1.00 94.69 426 ILE A CA 1
ATOM 3342 C C . ILE A 1 426 ? 23.161 -11.428 -44.736 1.00 94.69 426 ILE A C 1
ATOM 3344 O O . ILE A 1 426 ? 22.535 -11.728 -45.755 1.00 94.69 426 ILE A O 1
ATOM 3348 N N . PRO A 1 427 ? 24.261 -10.644 -44.778 1.00 94.06 427 PRO A N 1
ATOM 3349 C CA . PRO A 1 427 ? 24.727 -10.037 -46.026 1.00 94.06 427 PRO A CA 1
ATOM 3350 C C . PRO A 1 427 ? 25.007 -11.076 -47.115 1.00 94.06 427 PRO A C 1
ATOM 3352 O O . PRO A 1 427 ? 24.658 -10.869 -48.273 1.00 94.06 427 PRO A O 1
ATOM 3355 N N . LYS A 1 428 ? 25.535 -12.243 -46.720 1.00 93.56 428 LYS A N 1
ATOM 3356 C CA . LYS A 1 428 ? 25.787 -13.374 -47.618 1.00 93.56 428 LYS A CA 1
ATOM 3357 C C . LYS A 1 428 ? 24.504 -14.067 -48.085 1.00 93.56 428 LYS A C 1
ATOM 3359 O O . LYS A 1 428 ? 24.447 -14.512 -49.218 1.00 93.56 428 LYS A O 1
ATOM 3364 N N . ILE A 1 429 ? 23.493 -14.198 -47.223 1.00 93.25 429 ILE A N 1
ATOM 3365 C CA . ILE A 1 429 ? 22.216 -14.851 -47.574 1.00 93.25 429 ILE A CA 1
ATOM 3366 C C . ILE A 1 429 ? 21.367 -13.967 -48.499 1.00 93.25 429 ILE A C 1
ATOM 3368 O O . ILE A 1 429 ? 20.574 -14.480 -49.284 1.00 93.25 429 ILE A O 1
ATOM 3372 N N . LYS A 1 430 ? 21.486 -12.643 -48.366 1.00 92.50 430 LYS A N 1
ATOM 3373 C CA . LYS A 1 430 ? 20.681 -11.657 -49.098 1.00 92.50 430 LYS A CA 1
ATOM 3374 C C . LYS A 1 430 ? 21.422 -11.004 -50.273 1.00 92.50 430 LYS A C 1
ATOM 3376 O O . LYS A 1 430 ? 20.875 -10.078 -50.863 1.00 92.50 430 LYS A O 1
ATOM 3381 N N . ASP A 1 431 ? 22.628 -11.473 -50.594 1.00 93.00 431 ASP A N 1
ATOM 3382 C CA . ASP A 1 431 ? 23.497 -10.937 -51.651 1.00 93.00 431 ASP A CA 1
ATOM 3383 C C . ASP A 1 431 ? 23.762 -9.419 -51.536 1.00 93.00 431 ASP A C 1
ATOM 3385 O O . ASP A 1 431 ? 23.846 -8.703 -52.530 1.00 93.00 431 ASP A O 1
ATOM 3389 N N . TRP A 1 432 ? 23.919 -8.909 -50.309 1.00 91.25 432 TRP A N 1
ATOM 3390 C CA . TRP A 1 432 ? 24.212 -7.489 -50.038 1.00 91.25 432 TRP A CA 1
ATOM 3391 C C . TRP A 1 432 ? 25.710 -7.148 -50.083 1.00 91.25 432 TRP A C 1
ATOM 3393 O O . TRP A 1 432 ? 26.097 -5.997 -49.907 1.00 91.25 432 TRP A O 1
ATOM 3403 N N . GLY A 1 433 ? 26.570 -8.142 -50.318 1.00 91.94 433 GLY A N 1
ATOM 3404 C CA . GLY A 1 433 ? 28.022 -7.985 -50.244 1.00 91.94 433 GLY A CA 1
ATOM 3405 C C . GLY A 1 433 ? 28.538 -8.100 -48.808 1.00 91.94 433 GLY A C 1
ATOM 3406 O O . GLY A 1 433 ? 28.106 -8.974 -48.055 1.00 91.94 433 GLY A O 1
ATOM 3407 N N . THR A 1 434 ? 29.506 -7.259 -48.439 1.00 91.06 434 THR A N 1
ATOM 3408 C CA . THR A 1 434 ? 30.144 -7.265 -47.108 1.00 91.06 434 THR A CA 1
ATOM 3409 C C . THR A 1 434 ? 29.492 -6.315 -46.106 1.00 91.06 434 THR A C 1
ATOM 3411 O O . THR A 1 434 ? 29.802 -6.396 -44.921 1.00 91.06 434 THR A O 1
ATOM 3414 N N . GLU A 1 435 ? 28.597 -5.435 -46.560 1.00 94.06 435 GLU A N 1
ATOM 3415 C CA . GLU A 1 435 ? 28.013 -4.361 -45.755 1.00 94.06 435 GLU A CA 1
ATOM 3416 C C . GLU A 1 435 ? 26.479 -4.419 -45.765 1.00 94.06 435 GLU A C 1
ATOM 3418 O O . GLU A 1 435 ? 25.856 -4.919 -46.704 1.00 94.06 435 GLU A O 1
ATOM 3423 N N . PHE A 1 436 ? 25.851 -3.925 -44.698 1.00 96.06 436 PHE A N 1
ATOM 3424 C CA . PHE A 1 436 ? 24.406 -3.734 -44.652 1.00 96.06 436 PHE A CA 1
ATOM 3425 C C . PHE A 1 436 ? 23.962 -2.543 -45.516 1.00 96.06 436 PHE A C 1
ATOM 3427 O O . PHE A 1 436 ? 24.682 -1.547 -45.609 1.00 96.06 436 PHE A O 1
ATOM 3434 N N . PRO A 1 437 ? 22.750 -2.591 -46.108 1.00 96.19 437 PRO A N 1
ATOM 3435 C CA . PRO A 1 437 ? 22.197 -1.442 -46.815 1.00 96.19 437 PRO A CA 1
ATOM 3436 C C . PRO A 1 437 ? 21.989 -0.282 -45.843 1.00 96.19 437 PRO A C 1
ATOM 3438 O O . PRO A 1 437 ? 21.475 -0.485 -44.737 1.00 96.19 437 PRO A O 1
ATOM 3441 N N . LYS A 1 438 ? 22.349 0.935 -46.260 1.00 96.75 438 LYS A N 1
ATOM 3442 C CA . LYS A 1 438 ? 22.272 2.118 -45.397 1.00 96.75 438 LYS A CA 1
ATOM 3443 C C . LYS A 1 438 ? 20.842 2.356 -44.927 1.00 96.75 438 LYS A C 1
ATOM 3445 O O . LYS A 1 438 ? 19.902 2.330 -45.724 1.00 96.75 438 LYS A O 1
ATOM 3450 N N . ALA A 1 439 ? 20.688 2.595 -43.629 1.00 96.88 439 ALA A N 1
ATOM 3451 C CA . ALA A 1 439 ? 19.439 3.040 -43.037 1.00 96.88 439 ALA A CA 1
ATOM 3452 C C . ALA A 1 439 ? 19.200 4.512 -43.398 1.00 96.88 439 ALA A C 1
ATOM 3454 O O . ALA A 1 439 ? 20.035 5.371 -43.114 1.00 96.88 439 ALA A O 1
ATOM 3455 N N . THR A 1 440 ? 18.066 4.791 -44.037 1.00 96.44 440 THR A N 1
ATOM 3456 C CA . THR A 1 440 ? 17.674 6.120 -44.533 1.00 96.44 440 THR A CA 1
ATOM 3457 C C . THR A 1 440 ? 16.658 6.810 -43.628 1.00 96.44 440 THR A C 1
ATOM 3459 O O . THR A 1 440 ? 16.512 8.027 -43.684 1.00 96.44 440 THR A O 1
ATOM 3462 N N . GLY A 1 441 ? 15.969 6.055 -42.773 1.00 95.75 441 GLY A N 1
ATOM 3463 C CA . GLY A 1 441 ? 14.993 6.592 -41.834 1.00 95.75 441 GLY A CA 1
ATOM 3464 C C . GLY A 1 441 ? 14.396 5.516 -40.938 1.00 95.75 441 GLY A C 1
ATOM 3465 O O . GLY A 1 441 ? 14.694 4.326 -41.072 1.00 95.75 441 GLY A O 1
ATOM 3466 N N . HIS A 1 442 ? 13.530 5.943 -40.025 1.00 97.06 442 HIS A N 1
ATOM 3467 C CA . HIS A 1 442 ? 12.836 5.051 -39.110 1.00 97.06 442 HIS A CA 1
ATOM 3468 C C . HIS A 1 442 ? 11.434 5.562 -38.771 1.00 97.06 442 HIS A C 1
ATOM 3470 O O . HIS A 1 442 ? 11.171 6.761 -38.816 1.00 97.06 442 HIS A O 1
ATOM 3476 N N . GLU A 1 443 ? 10.565 4.644 -38.361 1.00 96.75 443 GLU A N 1
ATOM 3477 C CA . GLU A 1 443 ? 9.252 4.938 -37.796 1.00 96.75 443 GLU A CA 1
ATOM 3478 C C . GLU A 1 443 ? 9.089 4.163 -36.481 1.00 96.75 443 GLU A C 1
ATOM 3480 O O . GLU A 1 443 ? 9.254 2.936 -36.430 1.00 96.75 443 GLU A O 1
ATOM 3485 N N . TRP A 1 444 ? 8.794 4.888 -35.400 1.00 93.56 444 TRP A N 1
ATOM 3486 C CA . TRP A 1 444 ? 8.575 4.317 -34.074 1.00 93.56 444 TRP A CA 1
ATOM 3487 C C . TRP A 1 444 ? 7.087 4.057 -33.846 1.00 93.56 444 TRP A C 1
ATOM 3489 O O . TRP A 1 444 ? 6.288 4.983 -33.746 1.00 93.56 444 TRP A O 1
ATOM 3499 N N . LEU A 1 445 ? 6.719 2.782 -33.739 1.00 93.94 445 LEU A N 1
ATOM 3500 C CA . LEU A 1 445 ? 5.345 2.331 -33.544 1.00 93.94 445 LEU A CA 1
ATOM 3501 C C . LEU A 1 445 ? 5.219 1.703 -32.147 1.00 93.94 445 LEU A C 1
ATOM 3503 O O . LEU A 1 445 ? 5.450 0.493 -31.997 1.00 93.94 445 LEU A O 1
ATOM 3507 N N . PRO A 1 446 ? 4.889 2.487 -31.103 1.00 88.69 446 PRO A N 1
ATOM 3508 C CA . PRO A 1 446 ? 4.765 1.965 -29.748 1.00 88.69 446 PRO A CA 1
ATOM 3509 C C . PRO A 1 446 ? 3.688 0.872 -29.689 1.00 88.69 446 PRO A C 1
ATOM 3511 O O . PRO A 1 446 ? 2.615 0.978 -30.280 1.00 88.69 446 PRO A O 1
ATOM 3514 N N . TYR A 1 447 ? 3.990 -0.212 -28.978 1.00 87.19 447 TYR A N 1
ATOM 3515 C CA . TYR A 1 447 ? 3.120 -1.373 -28.812 1.00 87.19 447 TYR A CA 1
ATOM 3516 C C . TYR A 1 447 ? 2.983 -1.675 -27.316 1.00 87.19 447 TYR A C 1
ATOM 3518 O O . TYR A 1 447 ? 3.606 -2.588 -26.780 1.00 87.19 447 TYR A O 1
ATOM 3526 N N . GLY A 1 448 ? 2.175 -0.876 -26.620 1.00 86.44 448 GLY A N 1
ATOM 3527 C CA . GLY A 1 448 ? 2.112 -0.883 -25.156 1.00 86.44 448 GLY A CA 1
ATOM 3528 C C . GLY A 1 448 ? 3.225 -0.042 -24.519 1.00 86.44 448 GLY A C 1
ATOM 3529 O O . GLY A 1 448 ? 3.880 0.741 -25.197 1.00 86.44 448 GLY A O 1
ATOM 3530 N N . ARG A 1 449 ? 3.417 -0.173 -23.198 1.00 81.88 449 ARG A N 1
ATOM 3531 C CA . ARG A 1 449 ? 4.356 0.681 -22.438 1.00 81.88 449 ARG A CA 1
ATOM 3532 C C . ARG A 1 449 ? 5.815 0.269 -22.547 1.00 81.88 449 ARG A C 1
ATOM 3534 O O . ARG A 1 449 ? 6.691 1.115 -22.547 1.00 81.88 449 ARG A O 1
ATOM 3541 N N . GLU A 1 450 ? 6.066 -1.031 -22.605 1.00 90.88 450 GLU A N 1
ATOM 3542 C CA . GLU A 1 450 ? 7.414 -1.605 -22.511 1.00 90.88 450 GLU A CA 1
ATOM 3543 C C . GLU A 1 450 ? 7.796 -2.320 -23.806 1.00 90.88 450 GLU A C 1
ATOM 3545 O O . GLU A 1 450 ? 8.650 -3.203 -23.821 1.00 90.88 450 GLU A O 1
ATOM 3550 N N . SER A 1 451 ? 7.102 -2.034 -24.906 1.00 93.81 451 SER A N 1
ATOM 3551 C CA . SER A 1 451 ? 7.359 -2.668 -26.191 1.00 93.81 451 SER A CA 1
ATOM 3552 C C . SER A 1 451 ? 7.055 -1.714 -27.332 1.00 93.81 451 SER A C 1
ATOM 3554 O O . SER A 1 451 ? 6.124 -0.919 -27.265 1.00 93.81 451 SER A O 1
ATOM 3556 N N . ALA A 1 452 ? 7.829 -1.823 -28.402 1.00 95.25 452 ALA A N 1
ATOM 3557 C CA . ALA A 1 452 ? 7.620 -1.057 -29.616 1.00 95.25 452 ALA A CA 1
ATOM 3558 C C . ALA A 1 452 ? 8.026 -1.874 -30.837 1.00 95.25 452 ALA A C 1
ATOM 3560 O O . ALA A 1 452 ? 8.886 -2.758 -30.769 1.00 95.25 452 ALA A O 1
ATOM 3561 N N . ASN A 1 453 ? 7.388 -1.577 -31.961 1.00 96.25 453 ASN A N 1
ATOM 3562 C CA . ASN A 1 453 ? 7.886 -1.975 -33.262 1.00 96.25 453 ASN A CA 1
ATOM 3563 C C . ASN A 1 453 ? 8.616 -0.780 -33.864 1.00 96.25 453 ASN A C 1
ATOM 3565 O O . ASN A 1 453 ? 8.071 0.311 -33.958 1.00 96.25 453 ASN A O 1
ATOM 3569 N N . LEU A 1 454 ? 9.847 -1.009 -34.283 1.00 96.06 454 LEU A N 1
ATOM 3570 C CA . LEU A 1 454 ? 10.667 -0.045 -34.984 1.00 96.06 454 LEU A CA 1
ATOM 3571 C C . LEU A 1 454 ? 10.737 -0.487 -36.442 1.00 96.06 454 LEU A C 1
ATOM 3573 O O . LEU A 1 454 ? 11.252 -1.569 -36.741 1.00 96.06 454 LEU A O 1
ATOM 3577 N N . MET A 1 455 ? 10.181 0.315 -37.341 1.00 97.62 455 MET A N 1
ATOM 3578 C CA . MET A 1 455 ? 10.340 0.107 -38.776 1.00 97.62 455 MET A CA 1
ATOM 3579 C C . MET A 1 455 ? 11.589 0.868 -39.208 1.00 97.62 455 MET A C 1
ATOM 3581 O O . MET A 1 455 ? 11.681 2.068 -38.975 1.00 97.62 455 MET A O 1
ATOM 3585 N N . ILE A 1 456 ? 12.559 0.175 -39.797 1.00 97.38 456 ILE A N 1
ATOM 3586 C CA . ILE A 1 456 ? 13.767 0.795 -40.347 1.00 97.38 456 ILE A CA 1
ATOM 3587 C C . ILE A 1 456 ? 13.668 0.761 -41.861 1.00 97.38 456 ILE A C 1
ATOM 3589 O O . ILE A 1 456 ? 13.482 -0.308 -42.451 1.00 97.38 456 ILE A O 1
ATOM 3593 N N . HIS A 1 457 ? 13.819 1.928 -42.473 1.00 97.19 457 HIS A N 1
ATOM 3594 C CA . HIS A 1 457 ? 13.883 2.088 -43.915 1.00 97.19 457 HIS A CA 1
ATOM 3595 C C . HIS A 1 457 ? 15.343 2.051 -44.354 1.00 97.19 457 HIS A C 1
ATOM 3597 O O . HIS A 1 457 ? 16.194 2.716 -43.762 1.00 97.19 457 HIS A O 1
ATOM 3603 N N . THR A 1 458 ? 15.634 1.268 -45.383 1.00 96.75 458 THR A N 1
ATOM 3604 C CA . THR A 1 458 ? 16.938 1.214 -46.041 1.00 96.75 458 THR A CA 1
ATOM 3605 C C . THR A 1 458 ? 16.791 1.442 -47.534 1.00 96.75 458 THR A C 1
ATOM 3607 O O . THR A 1 458 ? 15.686 1.451 -48.076 1.00 96.75 458 THR A O 1
ATOM 3610 N N . GLU A 1 459 ? 17.922 1.573 -48.221 1.00 95.31 459 GLU A N 1
ATOM 3611 C CA . GLU A 1 459 ? 17.976 1.674 -49.685 1.00 95.31 459 GLU A CA 1
ATOM 3612 C C . GLU A 1 459 ? 17.345 0.465 -50.408 1.00 95.31 459 GLU A C 1
ATOM 3614 O O . GLU A 1 459 ? 16.909 0.594 -51.548 1.00 95.31 459 GLU A O 1
ATOM 3619 N N . LEU A 1 460 ? 17.261 -0.701 -49.750 1.00 94.19 460 LEU A N 1
ATOM 3620 C CA . LEU A 1 460 ? 16.767 -1.952 -50.343 1.00 94.19 460 LEU A CA 1
ATOM 3621 C C . LEU A 1 460 ? 15.371 -2.369 -49.855 1.00 94.19 460 LEU A C 1
ATOM 3623 O O . LEU A 1 460 ? 14.854 -3.400 -50.285 1.00 94.19 460 LEU A O 1
ATOM 3627 N N . GLY A 1 461 ? 14.751 -1.612 -48.949 1.00 94.94 461 GLY A N 1
ATOM 3628 C CA . GLY A 1 461 ? 13.414 -1.914 -48.445 1.00 94.94 461 GLY A CA 1
ATOM 3629 C C . GLY A 1 461 ? 13.216 -1.514 -46.990 1.00 94.94 461 GLY A C 1
ATOM 3630 O O . GLY A 1 461 ? 13.931 -0.688 -46.442 1.00 94.94 461 GLY A O 1
ATOM 3631 N N . THR A 1 462 ? 12.202 -2.087 -46.346 1.00 96.75 462 THR A N 1
ATOM 3632 C CA . THR A 1 462 ? 11.898 -1.815 -44.935 1.00 96.75 462 THR A CA 1
ATOM 3633 C C . THR A 1 462 ? 11.886 -3.117 -44.150 1.00 96.75 462 THR A C 1
ATOM 3635 O O . THR A 1 462 ? 11.301 -4.104 -44.595 1.00 96.75 462 THR A O 1
ATOM 3638 N N . PHE A 1 463 ? 12.494 -3.123 -42.966 1.00 96.25 463 PHE A N 1
ATOM 3639 C CA . PHE A 1 463 ? 12.395 -4.240 -42.027 1.00 96.25 463 PHE A CA 1
ATOM 3640 C C . PHE A 1 463 ? 11.871 -3.789 -40.672 1.00 96.25 463 PHE A C 1
ATOM 3642 O O . PHE A 1 463 ? 11.880 -2.609 -40.326 1.00 96.25 463 PHE A O 1
ATOM 3649 N N . ARG A 1 464 ? 11.407 -4.765 -39.891 1.00 97.31 464 ARG A N 1
ATOM 3650 C CA . ARG A 1 464 ? 10.844 -4.533 -38.563 1.00 97.31 464 ARG A CA 1
ATOM 3651 C C . ARG A 1 464 ? 11.776 -5.073 -37.490 1.00 97.31 464 ARG A C 1
ATOM 3653 O O . ARG A 1 464 ? 12.108 -6.262 -37.497 1.00 97.31 464 ARG A O 1
ATOM 3660 N N . LEU A 1 465 ? 12.109 -4.234 -36.517 1.00 96.69 465 LEU A N 1
ATOM 3661 C CA . LEU A 1 465 ? 12.601 -4.673 -35.219 1.00 96.69 465 LEU A CA 1
ATOM 3662 C C . LEU A 1 465 ? 11.484 -4.606 -34.191 1.00 96.69 465 LEU A C 1
ATOM 3664 O O . LEU A 1 465 ? 10.681 -3.681 -34.176 1.00 96.69 465 LEU A O 1
ATOM 3668 N N . ARG A 1 466 ? 11.472 -5.577 -33.285 1.00 97.06 466 ARG A N 1
ATOM 3669 C CA . ARG A 1 466 ? 10.668 -5.503 -32.067 1.00 97.06 466 ARG A CA 1
ATOM 3670 C C . ARG A 1 466 ? 11.583 -5.203 -30.900 1.00 97.06 466 ARG A C 1
ATOM 3672 O O . ARG A 1 466 ? 12.555 -5.928 -30.703 1.00 97.06 466 ARG A O 1
ATOM 3679 N N . TRP A 1 467 ? 11.259 -4.164 -30.154 1.00 96.81 467 TRP A N 1
ATOM 3680 C CA . TRP A 1 467 ? 12.007 -3.679 -29.007 1.00 96.81 467 TRP A CA 1
ATOM 3681 C C . TRP A 1 467 ? 11.174 -3.873 -27.748 1.00 96.81 467 TRP A C 1
ATOM 3683 O O . TRP A 1 467 ? 9.946 -3.779 -27.799 1.00 96.81 467 TRP A O 1
ATOM 3693 N N . THR A 1 468 ? 11.831 -4.170 -26.632 1.00 95.88 468 THR A N 1
ATOM 3694 C CA . THR A 1 468 ? 11.200 -4.237 -25.313 1.00 95.88 468 THR A CA 1
ATOM 3695 C C . THR A 1 468 ? 12.098 -3.613 -24.264 1.00 95.88 468 THR A C 1
ATOM 3697 O O . THR A 1 468 ? 13.316 -3.744 -24.362 1.00 95.88 468 THR A O 1
ATOM 3700 N N . VAL A 1 469 ? 11.516 -2.992 -23.247 1.00 93.31 469 VAL A N 1
ATOM 3701 C CA . VAL A 1 469 ? 12.279 -2.470 -22.111 1.00 93.31 469 VAL A CA 1
ATOM 3702 C C . VAL A 1 469 ? 12.577 -3.616 -21.149 1.00 93.31 469 VAL A C 1
ATOM 3704 O O . VAL A 1 469 ? 11.661 -4.281 -20.676 1.00 93.31 469 VAL A O 1
ATOM 3707 N N . GLU A 1 470 ? 13.850 -3.861 -20.857 1.00 92.00 470 GLU A N 1
ATOM 3708 C CA . GLU A 1 470 ? 14.279 -4.803 -19.819 1.00 92.00 470 GLU A CA 1
ATOM 3709 C C . GLU A 1 470 ? 15.349 -4.147 -18.967 1.00 92.00 470 GLU A C 1
ATOM 3711 O O . GLU A 1 470 ? 16.304 -3.608 -19.511 1.00 92.00 470 GLU A O 1
ATOM 3716 N N . ASN A 1 471 ? 15.208 -4.195 -17.640 1.00 88.06 471 ASN A N 1
ATOM 3717 C CA . ASN A 1 471 ? 16.128 -3.514 -16.717 1.00 88.06 471 ASN A CA 1
ATOM 3718 C C . ASN A 1 471 ? 16.398 -2.067 -17.130 1.00 88.06 471 ASN A C 1
ATOM 3720 O O . ASN A 1 471 ? 17.530 -1.595 -17.076 1.00 88.06 471 ASN A O 1
ATOM 3724 N N . ASP A 1 472 ? 15.338 -1.394 -17.568 1.00 87.94 472 ASP A N 1
ATOM 3725 C CA . ASP A 1 472 ? 15.381 0.019 -17.884 1.00 87.94 472 ASP A CA 1
ATOM 3726 C C . ASP A 1 472 ? 16.219 0.431 -19.098 1.00 87.94 472 ASP A C 1
ATOM 3728 O O . ASP A 1 472 ? 16.536 1.602 -19.289 1.00 87.94 472 ASP A O 1
ATOM 3732 N N . ILE A 1 473 ? 16.539 -0.538 -19.950 1.00 90.12 473 ILE A N 1
ATOM 3733 C CA . ILE A 1 473 ? 17.172 -0.320 -21.243 1.00 90.12 473 ILE A CA 1
ATOM 3734 C C . ILE A 1 473 ? 16.300 -0.921 -22.337 1.00 90.12 473 ILE A C 1
ATOM 3736 O O . ILE A 1 473 ? 15.636 -1.945 -22.151 1.00 90.12 473 ILE A O 1
ATOM 3740 N N . TRP A 1 474 ? 16.286 -0.278 -23.498 1.00 93.88 474 TRP A N 1
ATOM 3741 C CA . TRP A 1 474 ? 15.639 -0.844 -24.669 1.00 93.88 474 TRP A CA 1
ATOM 3742 C C . TRP A 1 474 ? 16.492 -1.968 -25.252 1.00 93.88 474 TRP A C 1
ATOM 3744 O O . TRP A 1 474 ? 17.645 -1.762 -25.621 1.00 93.88 474 TRP A O 1
ATOM 3754 N N . ILE A 1 475 ? 15.901 -3.155 -25.357 1.00 95.75 475 ILE A N 1
ATOM 3755 C CA . ILE A 1 475 ? 16.540 -4.346 -25.907 1.00 95.75 475 ILE A CA 1
ATOM 3756 C C . ILE A 1 475 ? 15.770 -4.804 -27.144 1.00 95.75 475 ILE A C 1
ATOM 3758 O O . ILE A 1 475 ? 14.549 -4.994 -27.119 1.00 95.75 475 ILE A O 1
ATOM 3762 N N . ALA A 1 476 ? 16.488 -5.038 -28.238 1.00 96.31 476 ALA A N 1
ATOM 3763 C CA . ALA A 1 476 ? 15.935 -5.655 -29.429 1.00 96.31 476 ALA A CA 1
ATOM 3764 C C . ALA A 1 476 ? 15.599 -7.131 -29.145 1.00 96.31 476 ALA A C 1
ATOM 3766 O O . ALA A 1 476 ? 16.416 -7.917 -28.675 1.00 96.31 476 ALA A O 1
ATOM 3767 N N . LYS A 1 477 ? 14.369 -7.555 -29.436 1.00 96.62 477 LYS A N 1
ATOM 3768 C CA . LYS A 1 477 ? 13.911 -8.938 -29.220 1.00 96.62 477 LYS A CA 1
ATOM 3769 C C . LYS A 1 477 ? 13.904 -9.782 -30.474 1.00 96.62 477 LYS A C 1
ATOM 3771 O O . LYS A 1 477 ? 14.127 -10.994 -30.389 1.00 96.62 477 LYS A O 1
ATOM 3776 N N . SER A 1 478 ? 13.622 -9.163 -31.614 1.00 95.81 478 SER A N 1
ATOM 3777 C CA . SER A 1 478 ? 13.574 -9.839 -32.905 1.00 95.81 478 SER A CA 1
ATOM 3778 C C . SER A 1 478 ? 13.813 -8.866 -34.048 1.00 95.81 478 SER A C 1
ATOM 3780 O O . SER A 1 478 ? 13.303 -7.747 -34.017 1.00 95.81 478 SER A O 1
ATOM 3782 N N . LEU A 1 479 ? 14.503 -9.349 -35.076 1.00 95.94 479 LEU A N 1
ATOM 3783 C CA . LEU A 1 479 ? 14.680 -8.696 -36.367 1.00 95.94 479 LEU A CA 1
ATOM 3784 C C . LEU A 1 479 ? 13.955 -9.523 -37.433 1.00 95.94 479 LEU A C 1
ATOM 3786 O O . LEU A 1 479 ? 14.235 -10.717 -37.579 1.00 95.94 479 LEU A O 1
ATOM 3790 N N . LYS A 1 480 ? 13.033 -8.896 -38.166 1.00 95.69 480 LYS A N 1
ATOM 3791 C CA . LYS A 1 480 ? 12.349 -9.496 -39.314 1.00 95.69 480 LYS A CA 1
ATOM 3792 C C . LYS A 1 480 ? 12.695 -8.704 -40.569 1.00 95.69 480 LYS A C 1
ATOM 3794 O O . LYS A 1 480 ? 12.144 -7.627 -40.784 1.00 95.69 480 LYS A O 1
ATOM 3799 N N . LEU A 1 481 ? 13.616 -9.255 -41.353 1.00 91.31 481 LEU A N 1
ATOM 3800 C CA . LEU A 1 481 ? 14.012 -8.724 -42.656 1.00 91.31 481 LEU A CA 1
ATOM 3801 C C . LEU A 1 481 ? 12.924 -8.989 -43.713 1.00 91.31 481 LEU A C 1
ATOM 3803 O O . LEU A 1 481 ? 12.170 -9.954 -43.535 1.00 91.31 481 LEU A O 1
ATOM 3807 N N . PRO A 1 482 ? 12.836 -8.153 -44.765 1.00 80.94 482 PRO A N 1
ATOM 3808 C CA . PRO A 1 482 ? 11.958 -8.376 -45.910 1.00 80.94 482 PRO A CA 1
ATOM 3809 C C . PRO A 1 482 ? 12.270 -9.680 -46.646 1.00 80.94 482 PRO A C 1
ATOM 3811 O O . PRO A 1 482 ? 13.445 -10.136 -46.632 1.00 80.94 482 PRO A O 1
#

Radius of gyration: 46.13 Å; Cα contacts (8 Å, |Δi|>4): 499; chains: 1; bounding box: 103×75×135 Å

Secondary structure (DSSP, 8-state):
--EEEEETTT--EEEES-TTS-EE-TTTS-EEEE-----------PBPTTT-PBPPTT-SB-TTT-PBPTT--------------------THHHHHHHHHHHHHHHHHHHHHHHHHHHHHHHHHHHHHHHHHHTSTTS-HHHHHHHHHHHHHHHHHHHHHHHHTTSTTHHHHHHHHHHHHHHHHHHHT-S--HHHHHHHHHHHHHHHHHHHHHHHHHHHHHH-HHHHHHHHHHHHHTTTGGG-----HHHHHHHHHHHHHHHHHHHHHHHHHHHHHHHHHHHHHHSPPPHHHHHHHHHHHHHH-HHHHHHHHB-GGGHHHHHHHHHHHHHTTTTT-PPP--EEEEEE-SSEEEEEEE-STT-EEEEEEEEETTEEEEEEEEPPPPPSHHHHHHHHHHHHTT-HHHHHHTT-TTTHHHHHHHHHHHHHHTT-TTSPPPEEEEEEEE-SSSEEEEEEEETTEEEEEEEEEETTEEEEEEEE--

pLDDT: mean 79.19, std 15.58, range [40.5, 97.62]

Foldseek 3Di:
DWFWKAFPPPGDIDTHPDQVDWDADPPPRGTIHGDDPDDDDDDDFFADPPPRHTDDPPDQADPPPRHGGVPDDDPPPPDPPPDDDDDDDDDPPVVVVVVVVLVVVVVLLVVLLVVLVVLLVVLVVQLVVLVVCVVPPPDQPLVSLLSNLLSVLSNLLSVLCSVQVVDPDSLVVVVVSLVVNLVVVPVVVPDDDPVNVVVVVVSVVVNCVVVVSVVVVVVVCVVCVVSVLCVVCVVPVVVCVVPPDPDDSVVVVVVSVVVSVVSVVVSVVVSVCSVVVSVVSNVVSQQQPDQVVLVVVLVVCCQVAVLVSLVVQADPVPPVQSVLVVLLCVLQVVRVGNADFPDWDWADDRFKIWIWTHNPPPWIWIWIWGDDRRGIHTPDIDGFAADCVVVVVQCLVCQQVLPLQSVLCLQPDVRSVVSSVVSCCVCVVPVVPRHHFHFPDWDWADDPRFKIWIWTQGPVGIWIWIWGADSRDIGTNDTGDD

Nearest PDB structures (foldseek):
  8i7r-assembly1_B6  TM=1.688E-01  e=8.692E+00  Mus musculus

Mean predicted aligned error: 16.39 Å

Solvent-accessible surface area (backbone atoms only — not comparable to full-atom values): 27839 Å² total; per-residue (Å²): 119,69,42,54,24,34,22,79,74,78,65,53,76,48,76,39,77,52,89,90,59,86,42,70,32,89,89,78,64,34,52,37,45,69,63,76,82,78,75,85,86,77,80,79,85,49,56,38,92,86,81,63,49,76,55,62,96,85,61,66,44,41,91,87,80,61,52,62,38,91,89,65,73,77,75,80,74,76,72,86,75,83,74,78,86,77,92,68,90,75,70,77,69,60,63,58,51,53,53,52,50,51,51,50,54,52,48,52,54,49,51,50,50,48,51,44,50,50,54,30,49,52,32,49,50,52,40,50,48,51,57,55,52,61,73,42,90,87,62,59,69,55,58,52,51,48,54,43,42,68,30,48,45,56,29,54,49,32,55,46,43,74,76,36,74,89,58,94,63,65,63,59,54,51,51,50,53,52,51,54,51,49,57,49,50,59,64,69,56,60,85,85,51,73,63,59,55,53,53,51,51,56,46,53,51,53,52,50,65,56,47,57,59,48,56,54,47,53,52,49,45,70,76,37,53,71,57,59,50,47,63,70,47,54,77,57,48,81,79,44,76,88,65,81,70,87,68,60,68,68,59,54,51,54,54,50,51,51,52,48,51,53,52,48,52,52,49,52,52,53,44,47,52,45,51,53,52,37,51,46,49,48,54,66,62,64,47,49,72,56,58,67,57,56,53,49,53,43,55,53,32,35,59,76,40,35,68,60,34,49,62,71,30,41,44,85,94,39,57,70,56,52,53,52,51,52,51,54,29,51,79,69,50,37,64,82,53,52,75,67,69,74,46,75,50,78,51,67,60,96,54,40,34,38,39,38,40,29,51,53,97,86,36,41,41,38,37,33,35,33,57,58,91,61,42,72,26,47,76,46,76,43,71,45,65,64,81,58,63,65,59,48,51,53,46,52,54,24,44,56,67,50,35,37,69,62,54,10,54,42,36,35,88,92,39,16,66,64,45,22,58,51,54,67,47,41,29,68,76,69,73,53,57,94,43,52,69,49,70,77,49,75,47,85,43,75,54,70,76,52,27,30,38,38,39,40,32,31,83,86,47,60,30,42,36,34,36,32,57,54,96,73,37,80,26,44,77,48,81,48,74,119

Sequence (482 aa):
MSFPAQCDSCQSQYQVPDSNKRYRCKACGGTVQVVLEEVPQTPEEATCSACGEILQEGDQFCGSCGEPRPGFQPKPTASPRRKTGSRKAGSKTGSLGAAAQLRSVRSNVFFFRFLYGLTGLVNLGLLLYIIFNFVIPGFPFTFFWLAFLMLAVPAVLSVAGILLIPFQPLTWGLLLASLTTMGYLNYLTGEISSLGLIFRGAWTLLLWMAIIPLVRFRKLAQEFPELCLKILVSRKSRKRDDQGKNQNPVQLLKKAKNRAIRNAIIACALASTLIFGGSAVAYWGLRPPQFETAATEFIEGIRQNPLQAISEYARSDKASQAEQWEASMRSRNWHLKLPEVEDRTITGGVSSGTAVMDFGQDEKLITKWRTEGRHWKLISMSFPPPPYQQALEQWMEAWNRSDFAVLGSLFGPQKEKMMRDKLSSIPKIKDWGTEFPKATGHEWLPYGRESANLMIHTELGTFRLRWTVENDIWIAKSLKLP